Protein AF-0000000083490832 (afdb_homodimer)

Structure (mmCIF, N/CA/C/O backbone):
data_AF-0000000083490832-model_v1
#
loop_
_entity.id
_entity.type
_entity.pdbx_description
1 polymer 'Proton-coupled zinc antiporter SLC30A8'
#
loop_
_atom_site.group_PDB
_atom_site.id
_atom_site.type_symbol
_atom_site.label_atom_id
_atom_site.label_alt_id
_atom_site.label_comp_id
_atom_site.label_asym_id
_atom_site.label_entity_id
_atom_site.label_seq_id
_atom_site.pdbx_PDB_ins_code
_atom_site.Cartn_x
_atom_site.Cartn_y
_atom_site.Cartn_z
_atom_site.occupancy
_atom_site.B_iso_or_equiv
_atom_site.auth_seq_id
_atom_site.auth_comp_id
_atom_site.auth_asym_id
_atom_site.auth_atom_id
_atom_site.pdbx_PDB_model_num
ATOM 1 N N . THR A 1 1 ? 23 29.031 17.953 1 19.55 1 THR A N 1
ATOM 2 C CA . THR A 1 1 ? 23.703 27.766 18.156 1 19.55 1 THR A CA 1
ATOM 3 C C . THR A 1 1 ? 22.828 26.594 17.719 1 19.55 1 THR A C 1
ATOM 5 O O . THR A 1 1 ? 23.172 25.438 17.953 1 19.55 1 THR A O 1
ATOM 8 N N . LEU A 1 2 ? 21.484 26.797 17.562 1 20.28 2 LEU A N 1
ATOM 9 C CA . LEU A 1 2 ? 20.266 25.984 17.562 1 20.28 2 LEU A CA 1
ATOM 10 C C . LEU A 1 2 ? 20.219 25.078 16.328 1 20.28 2 LEU A C 1
ATOM 12 O O . LEU A 1 2 ? 19.891 23.906 16.438 1 20.28 2 LEU A O 1
ATOM 16 N N . HIS A 1 3 ? 19.984 25.719 15.234 1 22.59 3 HIS A N 1
ATOM 17 C CA . HIS A 1 3 ? 19.312 25.031 14.141 1 22.59 3 HIS A CA 1
ATOM 18 C C . HIS A 1 3 ? 20.281 24.156 13.352 1 22.59 3 HIS A C 1
ATOM 20 O O . HIS A 1 3 ? 20.609 24.469 12.211 1 22.59 3 HIS A O 1
ATOM 26 N N . SER A 1 4 ? 21.359 23.703 13.93 1 27.97 4 SER A N 1
ATOM 27 C CA . SER A 1 4 ? 22.266 22.875 13.125 1 27.97 4 SER A CA 1
ATOM 28 C C . SER A 1 4 ? 21.516 21.719 12.484 1 27.97 4 SER A C 1
ATOM 30 O O . SER A 1 4 ? 21.031 20.828 13.18 1 27.97 4 SER A O 1
ATOM 32 N N . LEU A 1 5 ? 20.766 22.016 11.477 1 27.69 5 LEU A N 1
ATOM 33 C CA . LEU A 1 5 ? 20.062 20.969 10.742 1 27.69 5 LEU A CA 1
ATOM 34 C C . LEU A 1 5 ? 21 19.859 10.305 1 27.69 5 LEU A C 1
ATOM 36 O O . LEU A 1 5 ? 22.078 20.141 9.742 1 27.69 5 LEU A O 1
ATOM 40 N N . PRO A 1 6 ? 21.109 18.812 10.969 1 31.83 6 PRO A N 1
ATOM 41 C CA . PRO A 1 6 ? 22.016 17.734 10.594 1 31.83 6 PRO A CA 1
ATOM 42 C C . PRO A 1 6 ? 22 17.438 9.102 1 31.83 6 PRO A C 1
ATOM 44 O O . PRO A 1 6 ? 20.984 17.656 8.43 1 31.83 6 PRO A O 1
ATOM 47 N N . HIS A 1 7 ? 23.109 17.672 8.383 1 30.7 7 HIS A N 1
ATOM 48 C CA . HIS A 1 7 ? 23.469 17.281 7.023 1 30.7 7 HIS A CA 1
ATOM 49 C C . HIS A 1 7 ? 22.984 15.859 6.707 1 30.7 7 HIS A C 1
ATOM 51 O O . HIS A 1 7 ? 22.859 15.031 7.609 1 30.7 7 HIS A O 1
ATOM 57 N N . PRO A 1 8 ? 22.297 15.688 5.613 1 33.28 8 PRO A N 1
ATOM 58 C CA . PRO A 1 8 ? 21.812 14.383 5.164 1 33.28 8 PRO A CA 1
ATOM 59 C C . PRO A 1 8 ? 22.875 13.289 5.25 1 33.28 8 PRO A C 1
ATOM 61 O O . PRO A 1 8 ? 24.047 13.539 4.93 1 33.28 8 PRO A O 1
ATOM 64 N N . ASN A 1 9 ? 22.906 12.5 6.227 1 34.84 9 ASN A N 1
ATOM 65 C CA . ASN A 1 9 ? 23.828 11.375 6.418 1 34.84 9 ASN A CA 1
ATOM 66 C C . ASN A 1 9 ? 24.109 10.656 5.102 1 34.84 9 ASN A C 1
ATOM 68 O O . ASN A 1 9 ? 23.219 10.5 4.27 1 34.84 9 ASN A O 1
ATOM 72 N N . PRO A 1 10 ? 25.422 10.664 4.617 1 34.62 10 PRO A N 1
ATOM 73 C CA . PRO A 1 10 ? 25.781 9.883 3.432 1 34.62 10 PRO A CA 1
ATOM 74 C C . PRO A 1 10 ? 25.094 8.523 3.381 1 34.62 10 PRO A C 1
ATOM 76 O O . PRO A 1 10 ? 24.766 7.957 4.426 1 34.62 10 PRO A O 1
ATOM 79 N N . LEU A 1 11 ? 24.406 8.234 2.434 1 36.5 11 LEU A N 1
ATOM 80 C CA . LEU A 1 11 ? 23.875 6.906 2.127 1 36.5 11 LEU A CA 1
ATOM 81 C C . LEU A 1 11 ? 24.844 5.816 2.582 1 36.5 11 LEU A C 1
ATOM 83 O O . LEU A 1 11 ? 26.062 5.973 2.467 1 36.5 11 LEU A O 1
ATOM 87 N N . PRO A 1 12 ? 24.578 5.039 3.668 1 38.56 12 PRO A N 1
ATOM 88 C CA . PRO A 1 12 ? 25.531 3.969 3.994 1 38.56 12 PRO A CA 1
ATOM 89 C C . PRO A 1 12 ? 26.328 3.498 2.781 1 38.56 12 PRO A C 1
ATOM 91 O O . PRO A 1 12 ? 25.859 3.602 1.646 1 38.56 12 PRO A O 1
ATOM 94 N N . GLN A 1 13 ? 27.609 3.383 2.723 1 39.69 13 GLN A N 1
ATOM 95 C CA . GLN A 1 13 ? 28.578 2.887 1.749 1 39.69 13 GLN A CA 1
ATOM 96 C C . GLN A 1 13 ? 28 1.727 0.942 1 39.69 13 GLN A C 1
ATOM 98 O O . GLN A 1 13 ? 27.141 0.999 1.426 1 39.69 13 GLN A O 1
ATOM 103 N N . PRO A 1 14 ? 28.281 1.503 -0.451 1 40.06 14 PRO A N 1
ATOM 104 C CA . PRO A 1 14 ? 28.047 0.471 -1.465 1 40.06 14 PRO A CA 1
ATOM 105 C C . PRO A 1 14 ? 28.188 -0.944 -0.911 1 40.06 14 PRO A C 1
ATOM 107 O O . PRO A 1 14 ? 28.062 -1.919 -1.657 1 40.06 14 PRO A O 1
ATOM 110 N N . ARG A 1 15 ? 28.812 -1.127 0.147 1 41.56 15 ARG A N 1
ATOM 111 C CA . ARG A 1 15 ? 29.109 -2.51 0.51 1 41.56 15 ARG A CA 1
ATOM 112 C C . ARG A 1 15 ? 27.828 -3.316 0.669 1 41.56 15 ARG A C 1
ATOM 114 O O . ARG A 1 15 ? 27.797 -4.512 0.366 1 41.56 15 ARG A O 1
ATOM 121 N N . PHE A 1 16 ? 26.828 -2.754 1.144 1 44.41 16 PHE A N 1
ATOM 122 C CA . PHE A 1 16 ? 25.594 -3.508 1.354 1 44.41 16 PHE A CA 1
ATOM 123 C C . PHE A 1 16 ? 24.906 -3.803 0.026 1 44.41 16 PHE A C 1
ATOM 125 O O . PHE A 1 16 ? 24.109 -4.734 -0.07 1 44.41 16 PHE A O 1
ATOM 132 N N . LEU A 1 17 ? 25.266 -2.979 -1.017 1 45.47 17 LEU A N 1
ATOM 133 C CA . LEU A 1 17 ? 24.594 -3.207 -2.293 1 45.47 17 LEU A CA 1
ATOM 134 C C . LEU A 1 17 ? 25.203 -4.41 -3.012 1 45.47 17 LEU A C 1
ATOM 136 O O . LEU A 1 17 ? 24.859 -4.68 -4.168 1 45.47 17 LEU A O 1
ATOM 140 N N . ILE A 1 18 ? 26.359 -4.715 -2.68 1 46.59 18 ILE A N 1
ATOM 141 C CA . ILE A 1 18 ? 26.75 -5.91 -3.424 1 46.59 18 ILE A CA 1
ATOM 142 C C . ILE A 1 18 ? 25.672 -6.98 -3.275 1 46.59 18 ILE A C 1
ATOM 144 O O . ILE A 1 18 ? 25.453 -7.5 -2.18 1 46.59 18 ILE A O 1
ATOM 148 N N . LEU A 1 19 ? 24.75 -6.91 -4.066 1 55.22 19 LEU A N 1
ATOM 149 C CA . LEU A 1 19 ? 23.75 -7.973 -4.164 1 55.22 19 LEU A CA 1
ATOM 150 C C . LEU A 1 19 ? 24.391 -9.336 -3.922 1 55.22 19 LEU A C 1
ATOM 152 O O . LEU A 1 19 ? 25.172 -9.82 -4.746 1 55.22 19 LEU A O 1
ATOM 156 N N . ASP A 1 20 ? 24.531 -9.688 -2.637 1 65.94 20 ASP A N 1
ATOM 157 C CA . ASP A 1 20 ? 24.953 -11.039 -2.275 1 65.94 20 ASP A CA 1
ATOM 158 C C . ASP A 1 20 ? 24.266 -12.078 -3.168 1 65.94 20 ASP A C 1
ATOM 160 O O . ASP A 1 20 ? 23.047 -12.141 -3.242 1 65.94 20 ASP A O 1
ATOM 164 N N . THR A 1 21 ? 24.984 -12.586 -4.176 1 79.38 21 THR A N 1
ATOM 165 C CA . THR A 1 21 ? 24.5 -13.57 -5.137 1 79.38 21 THR A CA 1
ATOM 166 C C . THR A 1 21 ? 24.109 -14.867 -4.43 1 79.38 21 THR A C 1
ATOM 168 O O . THR A 1 21 ? 23.484 -15.742 -5.031 1 79.38 21 THR A O 1
ATOM 171 N N . ARG A 1 22 ? 24.5 -14.969 -3.131 1 80.88 22 ARG A N 1
ATOM 172 C CA . ARG A 1 22 ? 24.234 -16.203 -2.393 1 80.88 22 ARG A CA 1
ATOM 173 C C . ARG A 1 22 ? 22.75 -16.531 -2.377 1 80.88 22 ARG A C 1
ATOM 175 O O . ARG A 1 22 ? 22.359 -17.672 -2.646 1 80.88 22 ARG A O 1
ATOM 182 N N . PRO A 1 23 ? 21.891 -15.43 -2.189 1 86.31 23 PRO A N 1
ATOM 183 C CA . PRO A 1 23 ? 20.469 -15.773 -2.17 1 86.31 23 PRO A CA 1
ATOM 184 C C . PRO A 1 23 ? 19.953 -16.25 -3.529 1 86.31 23 PRO A C 1
ATOM 186 O O . PRO A 1 23 ? 19.062 -17.094 -3.596 1 86.31 23 PRO A O 1
ATOM 189 N N . ILE A 1 24 ? 20.531 -15.773 -4.527 1 89.12 24 ILE A N 1
ATOM 190 C CA . ILE A 1 24 ? 20.109 -16.172 -5.867 1 89.12 24 ILE A CA 1
ATOM 191 C C . ILE A 1 24 ? 20.469 -17.641 -6.113 1 89.12 24 ILE A C 1
ATOM 193 O O . ILE A 1 24 ? 19.656 -18.406 -6.629 1 89.12 24 ILE A O 1
ATOM 197 N N . ILE A 1 25 ? 21.641 -17.938 -5.691 1 88.75 25 ILE A N 1
ATOM 198 C CA . ILE A 1 25 ? 22.094 -19.312 -5.848 1 88.75 25 ILE A CA 1
ATOM 199 C C . ILE A 1 25 ? 21.234 -20.25 -5 1 88.75 25 ILE A C 1
ATOM 201 O O . ILE A 1 25 ? 20.797 -21.297 -5.477 1 88.75 25 ILE A O 1
ATOM 205 N N . CYS A 1 26 ? 21.016 -19.812 -3.846 1 88.44 26 CYS A N 1
ATOM 206 C CA . CYS A 1 26 ? 20.188 -20.625 -2.949 1 88.44 26 CYS A CA 1
ATOM 207 C C . CYS A 1 26 ? 18.781 -20.766 -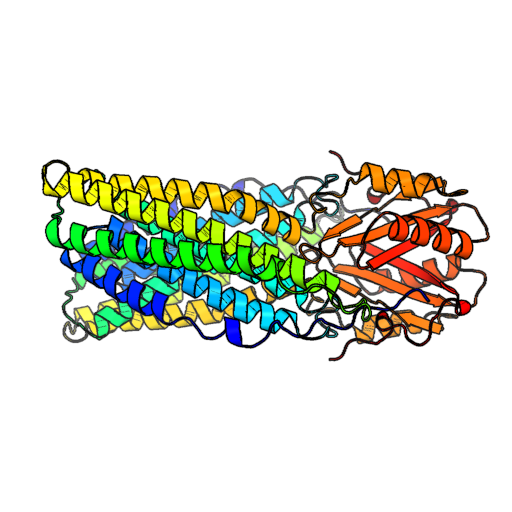3.482 1 88.44 26 CYS A C 1
ATOM 209 O O . CYS A 1 26 ? 18.188 -21.844 -3.4 1 88.44 26 CYS A O 1
ATOM 211 N N . MET A 1 27 ? 18.266 -19.719 -4.047 1 91.25 27 MET A N 1
ATOM 212 C CA . MET A 1 27 ? 16.922 -19.75 -4.605 1 91.25 27 MET A CA 1
ATOM 213 C C . MET A 1 27 ? 16.812 -20.781 -5.73 1 91.25 27 MET A C 1
ATOM 215 O O . MET A 1 27 ? 15.883 -21.578 -5.762 1 91.25 27 MET A O 1
ATOM 219 N N . TYR A 1 28 ? 17.75 -20.781 -6.566 1 91.44 28 TYR A N 1
ATOM 220 C CA . TYR A 1 28 ? 17.719 -21.719 -7.684 1 91.44 28 TYR A CA 1
ATOM 221 C C . TYR A 1 28 ? 17.891 -23.156 -7.199 1 91.44 28 TYR A C 1
ATOM 223 O O . TYR A 1 28 ? 17.219 -24.062 -7.703 1 91.44 28 TYR A O 1
ATOM 231 N N . LEU A 1 29 ? 18.766 -23.344 -6.246 1 90.88 29 LEU A N 1
ATOM 232 C CA . LEU A 1 29 ? 19 -24.672 -5.688 1 90.88 29 LEU A CA 1
ATOM 233 C C . LEU A 1 29 ? 17.734 -25.203 -5.016 1 90.88 29 LEU A C 1
ATOM 235 O O . LEU A 1 29 ? 17.359 -26.359 -5.234 1 90.88 29 LEU A O 1
ATOM 239 N N . PHE A 1 30 ? 17.125 -24.391 -4.309 1 93.19 30 PHE A N 1
ATOM 240 C CA . PHE A 1 30 ? 15.93 -24.828 -3.578 1 93.19 30 PHE A CA 1
ATOM 241 C C . PHE A 1 30 ? 14.75 -24.984 -4.523 1 93.19 30 PHE A C 1
ATOM 243 O O . PHE A 1 30 ? 13.922 -25.875 -4.344 1 93.19 30 PHE A O 1
ATOM 250 N N . TYR A 1 31 ? 14.688 -24.109 -5.496 1 92.19 31 TYR A N 1
ATOM 251 C CA . TYR A 1 31 ? 13.609 -24.234 -6.469 1 92.19 31 TYR A CA 1
ATOM 252 C C . TYR A 1 31 ? 13.719 -25.547 -7.246 1 92.19 31 TYR A C 1
ATOM 254 O O . TYR A 1 31 ? 12.742 -26.281 -7.363 1 92.19 31 TYR A O 1
ATOM 262 N N . THR A 1 32 ? 14.898 -25.875 -7.691 1 92.81 32 THR A N 1
ATOM 263 C CA . THR A 1 32 ? 15.148 -27.109 -8.43 1 92.81 32 THR A CA 1
ATOM 264 C C . THR A 1 32 ? 14.969 -28.312 -7.523 1 92.81 32 THR A C 1
ATOM 266 O O . THR A 1 32 ? 14.359 -29.312 -7.922 1 92.81 32 THR A O 1
ATOM 269 N N . GLY A 1 33 ? 15.508 -28.219 -6.328 1 92.25 33 GLY A N 1
ATOM 270 C CA . GLY A 1 33 ? 15.328 -29.297 -5.367 1 92.25 33 GLY A CA 1
ATOM 271 C C . GLY A 1 33 ? 13.867 -29.562 -5.039 1 92.25 33 GLY A C 1
ATOM 272 O O . GLY A 1 33 ? 13.461 -30.703 -4.879 1 92.25 33 GLY A O 1
ATOM 273 N N . GLY A 1 34 ? 13.094 -28.484 -4.949 1 92.94 34 GLY A N 1
ATOM 274 C CA . GLY A 1 34 ? 11.664 -28.625 -4.699 1 92.94 34 GLY A CA 1
ATOM 275 C C . GLY A 1 34 ? 10.914 -29.266 -5.855 1 92.94 34 GLY A C 1
ATOM 276 O O . GLY A 1 34 ? 10.039 -30.094 -5.645 1 92.94 34 GLY A O 1
ATOM 277 N N . GLN A 1 35 ? 11.367 -28.938 -7.078 1 90.75 35 GLN A N 1
ATOM 278 C CA . GLN A 1 35 ? 10.734 -29.516 -8.258 1 90.75 35 GLN A CA 1
ATOM 279 C C . GLN A 1 35 ? 11.047 -31 -8.383 1 90.75 35 GLN A C 1
ATOM 281 O O . GLN A 1 35 ? 10.172 -31.812 -8.711 1 90.75 35 GLN A O 1
ATOM 286 N N . ILE A 1 36 ? 12.273 -31.391 -8.039 1 92.25 36 ILE A N 1
ATOM 287 C CA . ILE A 1 36 ? 12.711 -32.781 -8.172 1 92.25 36 ILE A CA 1
ATOM 288 C C . ILE A 1 36 ? 12.133 -33.625 -7.043 1 92.25 36 ILE A C 1
ATOM 290 O O . ILE A 1 36 ? 11.625 -34.719 -7.277 1 92.25 36 ILE A O 1
ATOM 294 N N . SER A 1 37 ? 12.109 -33.062 -5.914 1 93.31 37 SER A N 1
ATOM 295 C CA . SER A 1 37 ? 11.609 -33.812 -4.77 1 93.31 37 SER A CA 1
ATOM 296 C C . SER A 1 37 ? 10.086 -33.844 -4.734 1 93.31 37 SER A C 1
ATOM 298 O O . SER A 1 37 ? 9.484 -34.75 -4.152 1 93.31 37 SER A O 1
ATOM 300 N N . GLY A 1 38 ? 9.508 -32.781 -5.277 1 92.12 38 GLY A N 1
ATOM 301 C CA . GLY A 1 38 ? 8.062 -32.656 -5.195 1 92.12 38 GLY A CA 1
ATOM 302 C C . GLY A 1 38 ? 7.598 -32.062 -3.873 1 92.12 38 GLY A C 1
ATOM 303 O O . GLY A 1 38 ? 6.414 -32.156 -3.535 1 92.12 38 GLY A O 1
ATOM 304 N N . SER A 1 39 ? 8.492 -31.562 -3.145 1 93.44 39 SER A N 1
ATOM 305 C CA . SER A 1 39 ? 8.172 -31.031 -1.821 1 93.44 39 SER A CA 1
ATOM 306 C C . SER A 1 39 ? 7.754 -29.578 -1.895 1 93.44 39 SER A C 1
ATOM 308 O O . SER A 1 39 ? 8.516 -28.719 -2.357 1 93.44 39 SER A O 1
ATOM 310 N N . LEU A 1 40 ? 6.621 -29.344 -1.382 1 92.69 40 LEU A N 1
ATOM 311 C CA . LEU A 1 40 ? 6.141 -27.969 -1.323 1 92.69 40 LEU A CA 1
ATOM 312 C C . LEU A 1 40 ? 6.934 -27.156 -0.303 1 92.69 40 LEU A C 1
ATOM 314 O O . LEU A 1 40 ? 7.18 -25.969 -0.505 1 92.69 40 LEU A O 1
ATOM 318 N N . ALA A 1 41 ? 7.27 -27.812 0.74 1 93.5 41 ALA A N 1
ATOM 319 C CA . ALA A 1 41 ? 8.023 -27.141 1.797 1 93.5 41 ALA A CA 1
ATOM 320 C C . ALA A 1 41 ? 9.352 -26.594 1.269 1 93.5 41 ALA A C 1
ATOM 322 O O . ALA A 1 41 ? 9.75 -25.484 1.603 1 93.5 41 ALA A O 1
ATOM 323 N N . VAL A 1 42 ? 9.953 -27.328 0.404 1 93.19 42 VAL A N 1
ATOM 324 C CA . VAL A 1 42 ? 11.211 -26.891 -0.188 1 93.19 42 VAL A CA 1
ATOM 325 C C . VAL A 1 42 ? 10.961 -25.75 -1.165 1 93.19 42 VAL A C 1
ATOM 327 O O . VAL A 1 42 ? 11.727 -24.781 -1.222 1 93.19 42 VAL A O 1
ATOM 330 N N . ILE A 1 43 ? 9.914 -25.812 -1.832 1 91.62 43 ILE A N 1
ATOM 331 C CA . ILE A 1 43 ? 9.516 -24.734 -2.73 1 91.62 43 ILE A CA 1
ATOM 332 C C . ILE A 1 43 ? 9.227 -23.469 -1.921 1 91.62 43 ILE A C 1
ATOM 334 O O . ILE A 1 43 ? 9.531 -22.359 -2.363 1 91.62 43 ILE A O 1
ATOM 338 N N . THR A 1 44 ? 8.633 -23.641 -0.77 1 91.31 44 THR A N 1
ATOM 339 C CA . THR A 1 44 ? 8.352 -22.516 0.123 1 91.31 44 THR A CA 1
ATOM 340 C C . THR A 1 44 ? 9.648 -21.812 0.52 1 91.31 44 THR A C 1
ATOM 342 O O . THR A 1 44 ? 9.695 -20.578 0.584 1 91.31 44 THR A O 1
ATOM 345 N N . ASP A 1 45 ? 10.648 -22.547 0.722 1 91.31 45 ASP A N 1
ATOM 346 C CA . ASP A 1 45 ? 11.953 -21.969 1.023 1 91.31 45 ASP A CA 1
ATOM 347 C C . ASP A 1 45 ? 12.453 -21.109 -0.139 1 91.31 45 ASP A C 1
ATOM 349 O O . ASP A 1 45 ? 12.93 -19.984 0.067 1 91.31 45 ASP A O 1
ATOM 353 N N . ALA A 1 46 ? 12.312 -21.641 -1.268 1 92.31 46 ALA A N 1
ATOM 354 C CA . ALA A 1 46 ? 12.727 -20.906 -2.463 1 92.31 46 ALA A CA 1
ATOM 355 C C . ALA A 1 46 ? 11.914 -19.625 -2.631 1 92.31 46 ALA A C 1
ATOM 357 O O . ALA A 1 46 ? 12.469 -18.562 -2.939 1 92.31 46 ALA A O 1
ATOM 358 N N . ALA A 1 47 ? 10.633 -19.75 -2.402 1 89.5 47 ALA A N 1
ATOM 359 C CA . ALA A 1 47 ? 9.734 -18.609 -2.514 1 89.5 47 ALA A CA 1
ATOM 360 C C . ALA A 1 47 ? 10.086 -17.531 -1.485 1 89.5 47 ALA A C 1
ATOM 362 O O . ALA A 1 47 ? 10.07 -16.344 -1.794 1 89.5 47 ALA A O 1
ATOM 363 N N . HIS A 1 48 ? 10.383 -17.969 -0.356 1 89.31 48 HIS A N 1
ATOM 364 C CA . HIS A 1 48 ? 10.75 -17.047 0.701 1 89.31 48 HIS A CA 1
ATOM 365 C C . HIS A 1 48 ? 12.008 -16.266 0.335 1 89.31 48 HIS A C 1
ATOM 367 O O . HIS A 1 48 ? 12.078 -15.047 0.546 1 89.31 48 HIS A O 1
ATOM 373 N N . ILE A 1 49 ? 12.953 -16.953 -0.224 1 90.06 49 ILE A N 1
ATOM 374 C CA . ILE A 1 49 ? 14.188 -16.297 -0.637 1 90.06 49 ILE A CA 1
ATOM 375 C C . ILE A 1 49 ? 13.891 -15.305 -1.768 1 90.06 49 ILE A C 1
ATOM 377 O O . ILE A 1 49 ? 14.438 -14.195 -1.79 1 90.06 49 ILE A O 1
ATOM 381 N N . LEU A 1 50 ? 13.07 -15.688 -2.639 1 89.38 50 LEU A N 1
ATOM 382 C CA . LEU A 1 50 ? 12.695 -14.812 -3.74 1 89.38 50 LEU A CA 1
ATOM 383 C C . LEU A 1 50 ? 12.016 -13.547 -3.223 1 89.38 50 LEU A C 1
ATOM 385 O O . LEU A 1 50 ? 12.328 -12.445 -3.67 1 89.38 50 LEU A O 1
ATOM 389 N N . VAL A 1 51 ? 11.141 -13.758 -2.293 1 88.75 51 VAL A N 1
ATOM 390 C CA . VAL A 1 51 ? 10.406 -12.633 -1.716 1 88.75 51 VAL A CA 1
ATOM 391 C C . VAL A 1 51 ? 11.375 -11.727 -0.954 1 88.75 51 VAL A C 1
ATOM 393 O O . VAL A 1 51 ? 11.273 -10.5 -1.034 1 88.75 51 VAL A O 1
ATOM 396 N N . ASP A 1 52 ? 12.297 -12.344 -0.264 1 88.25 52 ASP A N 1
ATOM 397 C CA . ASP A 1 52 ? 13.297 -11.555 0.448 1 88.25 52 ASP A CA 1
ATOM 398 C C . ASP A 1 52 ? 14.141 -10.734 -0.524 1 88.25 52 ASP A C 1
ATOM 400 O O . ASP A 1 52 ? 14.414 -9.555 -0.277 1 88.25 52 ASP A O 1
ATOM 404 N N . LEU A 1 53 ? 14.516 -11.398 -1.577 1 87.44 53 LEU A N 1
ATOM 405 C CA . LEU A 1 53 ? 15.305 -10.711 -2.592 1 87.44 53 LEU A CA 1
ATOM 406 C C . LEU A 1 53 ? 14.508 -9.57 -3.217 1 87.44 53 LEU A C 1
ATOM 408 O O . LEU A 1 53 ? 15.023 -8.469 -3.389 1 87.44 53 LEU A O 1
ATOM 412 N N . THR A 1 54 ? 13.32 -9.836 -3.502 1 87.19 54 THR A N 1
ATOM 413 C CA . THR A 1 54 ? 12.438 -8.828 -4.07 1 87.19 54 THR A CA 1
ATOM 414 C C . THR A 1 54 ? 12.227 -7.676 -3.088 1 87.19 54 THR A C 1
ATOM 416 O O . THR A 1 54 ? 12.328 -6.504 -3.465 1 87.19 54 THR A O 1
ATOM 419 N N . SER A 1 55 ? 11.977 -8.055 -1.895 1 87.31 55 SER A N 1
ATOM 420 C CA . SER A 1 55 ? 11.781 -7.051 -0.848 1 87.31 55 SER A CA 1
ATOM 421 C C . SER A 1 55 ? 13.031 -6.195 -0.665 1 87.31 55 SER A C 1
ATOM 423 O O . SER A 1 55 ? 12.938 -4.988 -0.434 1 87.31 55 SER A O 1
ATOM 425 N N . PHE A 1 56 ? 14.164 -6.836 -0.786 1 85.31 56 PHE A N 1
ATOM 426 C CA . PHE A 1 56 ? 15.422 -6.117 -0.678 1 85.31 56 PHE A CA 1
ATOM 427 C C . PHE A 1 56 ? 15.586 -5.129 -1.827 1 85.31 56 PHE A C 1
ATOM 429 O O . PHE A 1 56 ? 15.984 -3.98 -1.615 1 85.31 56 PHE A O 1
ATOM 436 N N . LEU A 1 57 ? 15.305 -5.559 -2.98 1 87.44 57 LEU A N 1
ATOM 437 C CA . LEU A 1 57 ? 15.391 -4.691 -4.148 1 87.44 57 LEU A CA 1
ATOM 438 C C . LEU A 1 57 ? 14.422 -3.521 -4.031 1 87.44 57 LEU A C 1
ATOM 440 O O . LEU A 1 57 ? 14.773 -2.381 -4.34 1 87.44 57 LEU A O 1
ATOM 444 N N . ILE A 1 58 ? 13.25 -3.791 -3.529 1 87.12 58 ILE A N 1
ATOM 445 C CA . ILE A 1 58 ? 12.242 -2.754 -3.328 1 87.12 58 ILE A CA 1
ATOM 446 C C . ILE A 1 58 ? 12.734 -1.753 -2.285 1 87.12 58 ILE A C 1
ATOM 448 O O . ILE A 1 58 ? 12.609 -0.541 -2.471 1 87.12 58 ILE A O 1
ATOM 452 N N . SER A 1 59 ? 13.328 -2.285 -1.242 1 86.31 59 SER A N 1
ATOM 453 C CA . SER A 1 59 ? 13.852 -1.424 -0.187 1 86.31 59 SER A CA 1
ATOM 454 C C . SER A 1 59 ? 14.969 -0.528 -0.707 1 86.31 59 SER A C 1
ATOM 456 O O . SER A 1 59 ? 15.031 0.657 -0.371 1 86.31 59 SER A O 1
ATOM 458 N N . LEU A 1 60 ? 15.797 -1.125 -1.573 1 85.19 60 LEU A N 1
ATOM 459 C CA . LEU A 1 60 ? 16.891 -0.351 -2.154 1 85.19 60 LEU A CA 1
ATOM 460 C C . LEU A 1 60 ? 16.359 0.761 -3.049 1 85.19 60 LEU A C 1
ATOM 462 O O . LEU A 1 60 ? 16.828 1.9 -2.979 1 85.19 60 LEU A O 1
ATOM 466 N N . CYS A 1 61 ? 15.438 0.443 -3.818 1 88.88 61 CYS A N 1
ATOM 467 C CA . CYS A 1 61 ? 14.828 1.431 -4.699 1 88.88 61 CYS A CA 1
ATOM 468 C C . CYS A 1 61 ? 14.125 2.52 -3.896 1 88.88 61 CYS A C 1
ATOM 470 O O . CYS A 1 61 ? 14.258 3.705 -4.207 1 88.88 61 CYS A O 1
ATOM 472 N N . SER A 1 62 ? 13.453 2.088 -2.879 1 88.56 62 SER A N 1
ATOM 473 C CA . SER A 1 62 ? 12.703 3.029 -2.051 1 88.56 62 SER A CA 1
ATOM 474 C C . SER A 1 62 ? 13.648 3.965 -1.297 1 88.56 62 SER A C 1
ATOM 476 O O . SER A 1 62 ? 13.344 5.148 -1.132 1 88.56 62 SER A O 1
ATOM 478 N N . LEU A 1 63 ? 14.758 3.432 -0.858 1 84.94 63 LEU A N 1
ATOM 479 C CA . LEU A 1 63 ? 15.75 4.246 -0.169 1 84.94 63 LEU A CA 1
ATOM 480 C C . LEU A 1 63 ? 16.375 5.266 -1.117 1 84.94 63 LEU A C 1
ATOM 482 O O . LEU A 1 63 ? 16.578 6.422 -0.741 1 84.94 63 LEU A O 1
ATOM 486 N N . TRP A 1 64 ? 16.641 4.777 -2.338 1 87.06 64 TRP A N 1
ATOM 487 C CA . TRP A 1 64 ? 17.172 5.688 -3.35 1 87.06 64 TRP A CA 1
ATOM 488 C C . TRP A 1 64 ? 16.172 6.812 -3.633 1 87.06 64 TRP A C 1
ATOM 490 O O . TRP A 1 64 ? 16.562 7.98 -3.729 1 87.06 64 TRP A O 1
ATOM 500 N N . LEU A 1 65 ? 14.984 6.531 -3.674 1 87.5 65 LEU A N 1
ATOM 501 C CA . LEU A 1 65 ? 13.945 7.523 -3.932 1 87.5 65 LEU A CA 1
ATOM 502 C C . LEU A 1 65 ? 13.812 8.484 -2.758 1 87.5 65 LEU A C 1
ATOM 504 O O . LEU A 1 65 ? 13.594 9.688 -2.953 1 87.5 65 LEU A O 1
ATOM 508 N N . SER A 1 66 ? 13.906 7.949 -1.59 1 86.06 66 SER A N 1
ATOM 509 C CA . SER A 1 66 ? 13.719 8.742 -0.377 1 86.06 66 SER A CA 1
ATOM 510 C C . SER A 1 66 ? 14.828 9.773 -0.218 1 86.06 66 SER A C 1
ATOM 512 O O . SER A 1 66 ? 14.688 10.734 0.546 1 86.06 66 SER A O 1
ATOM 514 N N . SER A 1 67 ? 15.906 9.562 -0.961 1 85.06 67 SER A N 1
ATOM 515 C CA . SER A 1 67 ? 17.031 10.484 -0.859 1 85.06 67 SER A CA 1
ATOM 516 C C . SER A 1 67 ? 16.859 11.672 -1.796 1 85.06 67 SER A C 1
ATOM 518 O O . SER A 1 67 ? 17.625 12.648 -1.715 1 85.06 67 SER A O 1
ATOM 520 N N . LYS A 1 68 ? 15.906 11.703 -2.578 1 86.06 68 LYS A N 1
ATOM 521 C CA . LYS A 1 68 ? 15.648 12.812 -3.49 1 86.06 68 LYS A CA 1
ATOM 522 C C . LYS A 1 68 ? 15.117 14.031 -2.738 1 86.06 68 LYS A C 1
ATOM 524 O O . LYS A 1 68 ? 14.438 13.891 -1.722 1 86.06 68 LYS A O 1
ATOM 529 N N . PRO A 1 69 ? 15.492 15.164 -3.176 1 84.06 69 PRO A N 1
ATOM 530 C CA . PRO A 1 69 ? 15.047 16.375 -2.492 1 84.06 69 PRO A CA 1
ATOM 531 C C . PRO A 1 69 ? 13.562 16.672 -2.699 1 84.06 69 PRO A C 1
ATOM 533 O O . PRO A 1 69 ? 12.93 16.047 -3.559 1 84.06 69 PRO A O 1
ATOM 536 N N . SER A 1 70 ? 13.117 17.594 -1.86 1 85 70 SER A N 1
ATOM 537 C CA . SER A 1 70 ? 11.711 18 -1.936 1 85 70 SER A CA 1
ATOM 538 C C . SER A 1 70 ? 11.422 18.75 -3.23 1 85 70 SER A C 1
ATOM 540 O O . SER A 1 70 ? 12.297 19.422 -3.775 1 85 70 SER A O 1
ATOM 542 N N . THR A 1 71 ? 10.258 18.594 -3.795 1 84.88 71 THR A N 1
ATOM 543 C CA . THR A 1 71 ? 9.773 19.281 -4.988 1 84.88 71 THR A CA 1
ATOM 544 C C . THR A 1 71 ? 8.453 19.984 -4.703 1 84.88 71 THR A C 1
ATOM 546 O O . THR A 1 71 ? 7.879 19.828 -3.623 1 84.88 71 THR A O 1
ATOM 549 N N . LYS A 1 72 ? 8.023 20.812 -5.676 1 85.94 72 LYS A N 1
ATOM 550 C CA . LYS A 1 72 ? 6.766 21.547 -5.52 1 85.94 72 LYS A CA 1
ATOM 551 C C . LYS A 1 72 ? 5.582 20.578 -5.438 1 85.94 72 LYS A C 1
ATOM 553 O O . LYS A 1 72 ? 4.539 20.922 -4.875 1 85.94 72 LYS A O 1
ATOM 558 N N . ARG A 1 73 ? 5.809 19.453 -5.961 1 85.69 73 ARG A N 1
ATOM 559 C CA . ARG A 1 73 ? 4.75 18.453 -5.91 1 85.69 73 ARG A CA 1
ATOM 560 C C . ARG A 1 73 ? 4.812 17.656 -4.609 1 85.69 73 ARG A C 1
ATOM 562 O O . ARG A 1 73 ? 3.781 17.25 -4.074 1 85.69 73 ARG A O 1
ATOM 569 N N . LEU A 1 74 ? 6.02 17.422 -4.211 1 87.81 74 LEU A N 1
ATOM 570 C CA . LEU A 1 74 ? 6.25 16.734 -2.947 1 87.81 74 LEU A CA 1
ATOM 571 C C . LEU A 1 74 ? 6.965 17.641 -1.954 1 87.81 74 LEU A C 1
ATOM 573 O O . LEU A 1 74 ? 8.188 17.578 -1.817 1 87.81 74 LEU A O 1
ATOM 577 N N . THR A 1 75 ? 6.141 18.328 -1.251 1 84.31 75 THR A N 1
ATOM 578 C CA . THR A 1 75 ? 6.676 19.391 -0.408 1 84.31 75 THR A CA 1
ATOM 579 C C . THR A 1 75 ? 7.391 18.812 0.809 1 84.31 75 THR A C 1
ATOM 581 O O . THR A 1 75 ? 8.281 19.438 1.376 1 84.31 75 THR A O 1
ATOM 584 N N . PHE A 1 76 ? 7.012 17.562 1.217 1 82.88 76 PHE A N 1
ATOM 585 C CA . PHE A 1 76 ? 7.672 16.922 2.346 1 82.88 76 PHE A CA 1
ATOM 586 C C . PHE A 1 76 ? 8.828 16.047 1.87 1 82.88 76 PHE A C 1
ATOM 588 O O . PHE A 1 76 ? 9.555 15.477 2.684 1 82.88 76 PHE A O 1
ATOM 595 N N . GLY A 1 77 ? 8.977 16.047 0.537 1 80.44 77 GLY A N 1
ATOM 596 C CA . GLY A 1 77 ? 10.016 15.188 -0.006 1 80.44 77 GLY A CA 1
ATOM 597 C C . GLY A 1 77 ? 9.539 13.773 -0.281 1 80.44 77 GLY A C 1
ATOM 598 O O . GLY A 1 77 ? 8.336 13.508 -0.287 1 80.44 77 GLY A O 1
ATOM 599 N N . TRP A 1 78 ? 10.57 12.883 -0.495 1 85.38 78 TRP A N 1
ATOM 600 C CA . TRP A 1 78 ? 10.266 11.516 -0.894 1 85.38 78 TRP A CA 1
ATOM 601 C C . TRP A 1 78 ? 10.469 10.555 0.273 1 85.38 78 TRP A C 1
ATOM 603 O O . TRP A 1 78 ? 10.719 9.359 0.068 1 85.38 78 TRP A O 1
ATOM 613 N N . HIS A 1 79 ? 10.305 10.992 1.418 1 84.81 79 HIS A N 1
ATOM 614 C CA . HIS A 1 79 ? 10.625 10.203 2.604 1 84.81 79 HIS A CA 1
ATOM 615 C C . HIS A 1 79 ? 9.672 9.031 2.75 1 84.81 79 HIS A C 1
ATOM 617 O O . HIS A 1 79 ? 10.078 7.941 3.174 1 84.81 79 HIS A O 1
ATOM 623 N N . ARG A 1 80 ? 8.531 9.25 2.295 1 90.06 80 ARG A N 1
ATOM 624 C CA . ARG A 1 80 ? 7.508 8.227 2.514 1 90.06 80 ARG A CA 1
ATOM 625 C C . ARG A 1 80 ? 7.656 7.082 1.52 1 90.06 80 ARG A C 1
ATOM 627 O O . ARG A 1 80 ? 6.98 6.059 1.641 1 90.06 80 ARG A O 1
ATOM 634 N N . ALA A 1 81 ? 8.531 7.262 0.593 1 89.75 81 ALA A N 1
ATOM 635 C CA . ALA A 1 81 ? 8.805 6.184 -0.354 1 89.75 81 ALA A CA 1
ATOM 636 C C . ALA A 1 81 ? 9.297 4.934 0.366 1 89.75 81 ALA A C 1
ATOM 638 O O . ALA A 1 81 ? 8.984 3.811 -0.042 1 89.75 81 ALA A O 1
ATOM 639 N N . GLU A 1 82 ? 9.992 5.156 1.408 1 88.19 82 GLU A N 1
ATOM 640 C CA . GLU A 1 82 ? 10.508 4.031 2.189 1 88.19 82 GLU A CA 1
ATOM 641 C C . GLU A 1 82 ? 9.367 3.23 2.811 1 88.19 82 GLU A C 1
ATOM 643 O O . GLU A 1 82 ? 9.367 1.998 2.758 1 88.19 82 GLU A O 1
ATOM 648 N N . ILE A 1 83 ? 8.422 3.906 3.367 1 89.25 83 ILE A N 1
ATOM 649 C CA . ILE A 1 83 ? 7.281 3.266 4.02 1 89.25 83 ILE A CA 1
ATOM 650 C C . ILE A 1 83 ? 6.422 2.557 2.975 1 89.25 83 ILE A C 1
ATOM 652 O O . ILE A 1 83 ? 5.941 1.445 3.207 1 89.25 83 ILE A O 1
ATOM 656 N N . LEU A 1 84 ? 6.277 3.133 1.871 1 91.12 84 LEU A N 1
ATOM 657 C CA . LEU A 1 84 ? 5.5 2.543 0.788 1 91.12 84 LEU A CA 1
ATOM 658 C C . LEU A 1 84 ? 6.176 1.284 0.255 1 91.12 84 LEU A C 1
ATOM 660 O O . LEU A 1 84 ? 5.504 0.293 -0.043 1 91.12 84 LEU A O 1
ATOM 664 N N . GLY A 1 85 ? 7.477 1.408 0.079 1 89 85 GLY A N 1
ATOM 665 C CA . GLY A 1 85 ? 8.211 0.218 -0.317 1 89 85 GLY A CA 1
ATOM 666 C C . GLY A 1 85 ? 8.055 -0.932 0.66 1 89 85 GLY A C 1
ATOM 667 O O . GLY A 1 85 ? 7.895 -2.084 0.251 1 89 85 GLY A O 1
ATOM 668 N N . ALA A 1 86 ? 8.094 -0.598 1.904 1 88.88 86 ALA A N 1
ATOM 669 C CA . ALA A 1 86 ? 7.91 -1.615 2.936 1 88.88 86 ALA A CA 1
ATOM 670 C C . ALA A 1 86 ? 6.527 -2.252 2.832 1 88.88 86 ALA A C 1
ATOM 672 O O . ALA A 1 86 ? 6.391 -3.473 2.953 1 88.88 86 ALA A O 1
ATOM 673 N N . LEU A 1 87 ? 5.555 -1.441 2.566 1 90.19 87 LEU A N 1
ATOM 674 C CA . LEU A 1 87 ? 4.195 -1.949 2.418 1 90.19 87 LEU A CA 1
ATOM 675 C C . LEU A 1 87 ? 4.094 -2.893 1.225 1 90.19 87 LEU A C 1
ATOM 677 O O . LEU A 1 87 ? 3.498 -3.969 1.327 1 90.19 87 LEU A O 1
ATOM 681 N N . MET A 1 88 ? 4.652 -2.475 0.19 1 88.38 88 MET A N 1
ATOM 682 C CA . MET A 1 88 ? 4.633 -3.305 -1.012 1 88.38 88 MET A CA 1
ATOM 683 C C . MET A 1 88 ? 5.27 -4.664 -0.743 1 88.38 88 MET A C 1
ATOM 685 O O . MET A 1 88 ? 4.723 -5.699 -1.138 1 88.38 88 MET A O 1
ATOM 689 N N . SER A 1 89 ? 6.348 -4.625 -0.103 1 87.38 89 SER A N 1
ATOM 690 C CA . SER A 1 89 ? 7.039 -5.863 0.227 1 87.38 89 SER A CA 1
ATOM 691 C C . SER A 1 89 ? 6.172 -6.766 1.1 1 87.38 89 SER A C 1
ATOM 693 O O . SER A 1 89 ? 6.125 -7.98 0.892 1 87.38 89 SER A O 1
ATOM 695 N N . MET A 1 90 ? 5.535 -6.215 1.979 1 88.5 90 MET A N 1
ATOM 696 C CA . MET A 1 90 ? 4.684 -6.977 2.887 1 88.5 90 MET A CA 1
ATOM 697 C C . MET A 1 90 ? 3.5 -7.582 2.143 1 88.5 90 MET A C 1
ATOM 699 O O . MET A 1 90 ? 3.113 -8.727 2.404 1 88.5 90 MET A O 1
ATOM 703 N N . LEU A 1 91 ? 2.988 -6.855 1.263 1 86.38 91 LEU A N 1
ATOM 704 C CA . LEU A 1 91 ? 1.864 -7.359 0.484 1 86.38 91 LEU A CA 1
ATOM 705 C C . LEU A 1 91 ? 2.299 -8.523 -0.406 1 86.38 91 LEU A C 1
ATOM 707 O O . LEU A 1 91 ? 1.573 -9.508 -0.543 1 86.38 91 LEU A O 1
ATOM 711 N N . ILE A 1 92 ? 3.416 -8.336 -0.935 1 86.5 92 ILE A N 1
ATOM 712 C CA . ILE A 1 92 ? 3.943 -9.391 -1.787 1 86.5 92 ILE A CA 1
ATOM 713 C C . ILE A 1 92 ? 4.125 -10.672 -0.97 1 86.5 92 ILE A C 1
ATOM 715 O O . ILE A 1 92 ? 3.729 -11.758 -1.404 1 86.5 92 ILE A O 1
ATOM 719 N N . ILE A 1 93 ? 4.66 -10.539 0.184 1 88 93 ILE A N 1
ATOM 720 C CA . ILE A 1 93 ? 4.891 -11.703 1.026 1 88 93 ILE A CA 1
ATOM 721 C C . ILE A 1 93 ? 3.551 -12.336 1.41 1 88 93 ILE A C 1
ATOM 723 O O . ILE A 1 93 ? 3.438 -13.555 1.505 1 88 93 ILE A O 1
ATOM 727 N N . TRP A 1 94 ? 2.596 -11.539 1.644 1 88 94 TRP A N 1
ATOM 728 C CA . TRP A 1 94 ? 1.286 -12.047 2.037 1 88 94 TRP A CA 1
ATOM 729 C C . TRP A 1 94 ? 0.62 -12.789 0.883 1 88 94 TRP A C 1
ATOM 731 O O . TRP A 1 94 ? -0.005 -13.836 1.086 1 88 94 TRP A O 1
ATOM 741 N N . VAL A 1 95 ? 0.763 -12.25 -0.261 1 83.94 95 VAL A N 1
ATOM 742 C CA . VAL A 1 95 ? 0.168 -12.891 -1.429 1 83.94 95 VAL A CA 1
ATOM 743 C C . VAL A 1 95 ? 0.852 -14.234 -1.687 1 83.94 95 VAL A C 1
ATOM 745 O O . VAL A 1 95 ? 0.182 -15.25 -1.886 1 83.94 95 VAL A O 1
ATOM 748 N N . VAL A 1 96 ? 2.143 -14.195 -1.693 1 86.38 96 VAL A N 1
ATOM 749 C CA . VAL A 1 96 ? 2.898 -15.422 -1.924 1 86.38 96 VAL A CA 1
ATOM 750 C C . VAL A 1 96 ? 2.561 -16.453 -0.845 1 86.38 96 VAL A C 1
ATOM 752 O O . VAL A 1 96 ? 2.355 -17.625 -1.144 1 86.38 96 VAL A O 1
ATOM 755 N N . THR A 1 97 ? 2.527 -15.992 0.361 1 90 97 THR A N 1
ATOM 756 C CA . THR A 1 97 ? 2.162 -16.875 1.469 1 90 97 THR A CA 1
ATOM 757 C C . THR A 1 97 ? 0.757 -17.422 1.274 1 90 97 THR A C 1
ATOM 759 O O . THR A 1 97 ? 0.509 -18.609 1.541 1 90 97 THR A O 1
ATOM 762 N N . GLY A 1 98 ? -0.114 -16.625 0.814 1 88.12 98 GLY A N 1
ATOM 763 C CA . GLY A 1 98 ? -1.464 -17.078 0.531 1 88.12 98 GLY A CA 1
ATOM 764 C C . GLY A 1 98 ? -1.516 -18.172 -0.52 1 88.12 98 GLY A C 1
ATOM 765 O O . GLY A 1 98 ? -2.221 -19.172 -0.351 1 88.12 98 GLY A O 1
ATOM 766 N N . VAL A 1 99 ? -0.799 -17.984 -1.582 1 83.88 99 VAL A N 1
ATOM 767 C CA . VAL A 1 99 ? -0.745 -18.969 -2.656 1 83.88 99 VAL A CA 1
ATOM 768 C C . VAL A 1 99 ? -0.19 -20.297 -2.123 1 83.88 99 VAL A C 1
ATOM 770 O O . VAL A 1 99 ? -0.73 -21.359 -2.412 1 83.88 99 VAL A O 1
ATOM 773 N N . LEU A 1 100 ? 0.87 -20.25 -1.347 1 89.94 100 LEU A N 1
ATOM 774 C CA . LEU A 1 100 ? 1.481 -21.453 -0.794 1 89.94 100 LEU A CA 1
ATOM 775 C C . LEU A 1 100 ? 0.524 -22.156 0.157 1 89.94 100 LEU A C 1
ATOM 777 O O . LEU A 1 100 ? 0.464 -23.391 0.18 1 89.94 100 LEU A O 1
ATOM 781 N N . THR A 1 101 ? -0.159 -21.375 0.945 1 92.38 101 THR A N 1
ATOM 782 C CA . THR A 1 101 ? -1.149 -21.953 1.847 1 92.38 101 THR A CA 1
ATOM 783 C C . THR A 1 101 ? -2.252 -22.656 1.061 1 92.38 101 THR A C 1
ATOM 785 O O . THR A 1 101 ? -2.713 -23.719 1.453 1 92.38 101 THR A O 1
ATOM 788 N N . TYR A 1 102 ? -2.629 -22.109 -0.012 1 85.88 102 TYR A N 1
ATOM 789 C CA . TYR A 1 102 ? -3.629 -22.719 -0.878 1 85.88 102 TYR A CA 1
ATOM 790 C C . TYR A 1 102 ? -3.129 -24.047 -1.438 1 85.88 102 TYR A C 1
ATOM 792 O O . TYR A 1 102 ? -3.838 -25.062 -1.394 1 85.88 102 TYR A O 1
ATOM 800 N N . LEU A 1 103 ? -1.961 -24.062 -1.979 1 88.94 103 LEU A N 1
ATOM 801 C CA . LEU A 1 103 ? -1.372 -25.266 -2.533 1 88.94 103 LEU A CA 1
ATOM 802 C C . LEU A 1 103 ? -1.232 -26.344 -1.461 1 88.94 103 LEU A C 1
ATOM 804 O O . LEU A 1 103 ? -1.479 -27.531 -1.723 1 88.94 103 LEU A O 1
ATOM 808 N N . ALA A 1 104 ? -0.83 -25.891 -0.246 1 93.75 104 ALA A N 1
ATOM 809 C CA . ALA A 1 104 ? -0.709 -26.828 0.864 1 93.75 104 ALA A CA 1
ATOM 810 C C . ALA A 1 104 ? -2.066 -27.422 1.225 1 93.75 104 ALA A C 1
ATOM 812 O O . ALA A 1 104 ? -2.166 -28.625 1.518 1 93.75 104 ALA A O 1
ATOM 813 N N . THR A 1 105 ? -3.09 -26.656 1.158 1 91.62 105 THR A N 1
ATOM 814 C CA . THR A 1 105 ? -4.441 -27.141 1.438 1 91.62 105 THR A CA 1
ATOM 815 C C . THR A 1 105 ? -4.883 -28.156 0.396 1 91.62 105 THR A C 1
ATOM 817 O O . THR A 1 105 ? -5.465 -29.188 0.74 1 91.62 105 THR A O 1
ATOM 820 N N . MET A 1 106 ? -4.559 -27.922 -0.854 1 88.44 106 MET A N 1
ATOM 821 C CA . MET A 1 106 ? -4.91 -28.844 -1.932 1 88.44 106 MET A CA 1
ATOM 822 C C . MET A 1 106 ? -4.195 -30.188 -1.761 1 88.44 106 MET A C 1
ATOM 824 O O . MET A 1 106 ? -4.777 -31.234 -2.012 1 88.44 106 MET A O 1
ATOM 828 N N . ARG A 1 107 ? -2.971 -30.141 -1.306 1 90.81 107 ARG A N 1
ATOM 829 C CA . ARG A 1 107 ? -2.199 -31.375 -1.101 1 90.81 107 ARG A CA 1
ATOM 830 C C . ARG A 1 107 ? -2.742 -32.156 0.079 1 90.81 107 ARG A C 1
ATOM 832 O O . ARG A 1 107 ? -2.66 -33.406 0.092 1 90.81 107 ARG A O 1
ATOM 839 N N . LEU A 1 108 ? -3.281 -31.469 1.035 1 90.81 108 LEU A N 1
ATOM 840 C CA . LEU A 1 108 ? -3.867 -32.156 2.184 1 90.81 108 LEU A CA 1
ATOM 841 C C . LEU A 1 108 ? -5.191 -32.812 1.808 1 90.81 108 LEU A C 1
ATOM 843 O O . LEU A 1 108 ? -5.5 -33.906 2.281 1 90.81 108 LEU A O 1
ATOM 847 N N . LEU A 1 109 ? -5.93 -32.219 0.936 1 89.56 109 LEU A N 1
ATOM 848 C CA . LEU A 1 109 ? -7.246 -32.719 0.544 1 89.56 109 LEU A CA 1
ATOM 849 C C . LEU A 1 109 ? -7.117 -33.812 -0.5 1 89.56 109 LEU A C 1
ATOM 851 O O . LEU A 1 109 ? -7.922 -34.75 -0.521 1 89.56 109 LEU A O 1
ATOM 855 N N . GLN A 1 110 ? -6.137 -33.625 -1.357 1 88.75 110 GLN A N 1
ATOM 856 C CA . GLN A 1 110 ? -5.879 -34.625 -2.387 1 88.75 110 GLN A CA 1
ATOM 857 C C . GLN A 1 110 ? -4.441 -35.156 -2.311 1 88.75 110 GLN A C 1
ATOM 859 O O . GLN A 1 110 ? -3.576 -34.688 -3.064 1 88.75 110 GLN A O 1
ATOM 864 N N . PRO A 1 111 ? -4.309 -36.062 -1.522 1 84.12 111 PRO A N 1
ATOM 865 C CA . PRO A 1 111 ? -2.951 -36.531 -1.297 1 84.12 111 PRO A CA 1
ATOM 866 C C . PRO A 1 111 ? -2.432 -37.406 -2.455 1 84.12 111 PRO A C 1
ATOM 868 O O . PRO A 1 111 ? -1.979 -38.531 -2.244 1 84.12 111 PRO A O 1
ATOM 871 N N . ASN A 1 112 ? -2.545 -36.844 -3.664 1 84.44 112 ASN A N 1
ATOM 872 C CA . ASN A 1 112 ? -2.039 -37.531 -4.844 1 84.44 112 ASN A CA 1
ATOM 873 C C . ASN A 1 112 ? -0.691 -36.969 -5.289 1 84.44 112 ASN A C 1
ATOM 875 O O . ASN A 1 112 ? -0.557 -36.469 -6.414 1 84.44 112 ASN A O 1
ATOM 879 N N . TYR A 1 113 ? 0.206 -36.844 -4.266 1 86.19 113 TYR A N 1
ATOM 880 C CA . TYR A 1 113 ? 1.541 -36.344 -4.59 1 86.19 113 TYR A CA 1
ATOM 881 C C . TYR A 1 113 ? 2.613 -37.281 -4.043 1 86.19 113 TYR A C 1
ATOM 883 O O . TYR A 1 113 ? 2.33 -38.156 -3.197 1 86.19 113 TYR A O 1
ATOM 891 N N . GLU A 1 114 ? 3.717 -37.281 -4.68 1 89.62 114 GLU A N 1
ATOM 892 C CA . GLU A 1 114 ? 4.863 -38.062 -4.227 1 89.62 114 GLU A CA 1
ATOM 893 C C . GLU A 1 114 ? 6.055 -37.156 -3.914 1 89.62 114 GLU A C 1
ATOM 895 O O . GLU A 1 114 ? 6.234 -36.125 -4.543 1 89.62 114 GLU A O 1
ATOM 900 N N . ILE A 1 115 ? 6.727 -37.594 -2.867 1 93.56 115 ILE A N 1
ATOM 901 C CA . ILE A 1 115 ? 7.895 -36.812 -2.453 1 93.56 115 ILE A CA 1
ATOM 902 C C . ILE A 1 115 ? 9.141 -37.688 -2.488 1 93.56 115 ILE A C 1
ATOM 904 O O . ILE A 1 115 ? 9.133 -38.812 -1.964 1 93.56 115 ILE A O 1
ATOM 908 N N . GLU A 1 116 ? 10.133 -37.25 -3.238 1 94.88 116 GLU A N 1
ATOM 909 C CA . GLU A 1 116 ? 11.445 -37.875 -3.17 1 94.88 116 GLU A CA 1
ATOM 910 C C . GLU A 1 116 ? 12.211 -37.438 -1.932 1 94.88 116 GLU A C 1
ATOM 912 O O . GLU A 1 116 ? 12.906 -36.406 -1.963 1 94.88 116 GLU A O 1
ATOM 917 N N . ALA A 1 117 ? 12.203 -38.219 -0.973 1 93.69 117 ALA A N 1
ATOM 918 C CA . ALA A 1 117 ? 12.656 -37.844 0.368 1 93.69 117 ALA A CA 1
ATOM 919 C C . ALA A 1 117 ? 14.148 -37.562 0.383 1 93.69 117 ALA A C 1
ATOM 921 O O . ALA A 1 117 ? 14.617 -36.688 1.136 1 93.69 117 ALA A O 1
ATOM 922 N N . THR A 1 118 ? 14.891 -38.25 -0.377 1 95 118 THR A N 1
ATOM 923 C CA . THR A 1 118 ? 16.344 -38.062 -0.379 1 95 118 THR A CA 1
ATOM 924 C C . THR A 1 118 ? 16.719 -36.688 -0.861 1 95 118 THR A C 1
ATOM 926 O O . THR A 1 118 ? 17.516 -36 -0.229 1 95 118 THR A O 1
ATOM 929 N N . VAL A 1 119 ? 16.078 -36.312 -1.925 1 95.25 119 VAL A N 1
ATOM 930 C CA . VAL A 1 119 ? 16.359 -34.969 -2.473 1 95.25 119 VAL A CA 1
ATOM 931 C C . VAL A 1 119 ? 15.875 -33.906 -1.498 1 95.25 119 VAL A C 1
ATOM 933 O O . VAL A 1 119 ? 16.547 -32.906 -1.296 1 95.25 119 VAL A O 1
ATOM 936 N N . MET A 1 120 ? 14.734 -34.188 -0.932 1 95.88 120 MET A N 1
ATOM 937 C CA . MET A 1 120 ? 14.195 -33.25 0.058 1 95.88 120 MET A CA 1
ATOM 938 C C . MET A 1 120 ? 15.148 -33.125 1.243 1 95.88 120 MET A C 1
ATOM 940 O O . MET A 1 120 ? 15.375 -32 1.731 1 95.88 120 MET A O 1
ATOM 944 N N . LEU A 1 121 ? 15.727 -34.219 1.642 1 95.88 121 LEU A N 1
ATOM 945 C CA . LEU A 1 121 ? 16.625 -34.219 2.787 1 95.88 121 LEU A CA 1
ATOM 946 C C . LEU A 1 121 ? 17.922 -33.469 2.471 1 95.88 121 LEU A C 1
ATOM 948 O O . LEU A 1 121 ? 18.391 -32.656 3.279 1 95.88 121 LEU A O 1
ATOM 952 N N . ILE A 1 122 ? 18.438 -33.656 1.347 1 95.56 122 ILE A N 1
ATOM 953 C CA . ILE A 1 122 ? 19.688 -33.031 0.941 1 95.56 122 ILE A CA 1
ATOM 954 C C . ILE A 1 122 ? 19.484 -31.516 0.816 1 95.56 122 ILE A C 1
ATOM 956 O O . ILE A 1 122 ? 20.266 -30.719 1.351 1 95.56 122 ILE A O 1
ATOM 960 N N . THR A 1 123 ? 18.406 -31.172 0.188 1 95.25 123 THR A N 1
ATOM 961 C CA . THR A 1 123 ? 18.125 -29.766 -0.041 1 95.25 123 THR A CA 1
ATOM 962 C C . THR A 1 123 ? 17.859 -29.047 1.277 1 95.25 123 THR A C 1
ATOM 964 O O . THR A 1 123 ? 18.375 -27.938 1.502 1 95.25 123 THR A O 1
ATOM 967 N N . SER A 1 124 ? 17.094 -29.656 2.105 1 95.19 124 SER A N 1
ATOM 968 C CA . SER A 1 124 ? 16.797 -29.031 3.395 1 95.19 124 SER A CA 1
ATOM 969 C C . SER A 1 124 ? 18.031 -28.969 4.277 1 95.19 124 SER A C 1
ATOM 971 O O . SER A 1 124 ? 18.219 -28 5.027 1 95.19 124 SER A O 1
ATOM 973 N N . GLY A 1 125 ? 18.797 -30 4.184 1 95.31 125 GLY A N 1
ATOM 974 C CA . GLY A 1 125 ? 20.062 -29.953 4.906 1 95.31 125 GLY A CA 1
ATOM 975 C C . GLY A 1 125 ? 20.953 -28.797 4.477 1 95.31 125 GLY A C 1
ATOM 976 O O . GLY A 1 125 ? 21.531 -28.109 5.32 1 95.31 125 GLY A O 1
ATOM 977 N N . CYS A 1 126 ? 21.016 -28.578 3.207 1 93.25 126 CYS A N 1
ATOM 978 C CA . CYS A 1 126 ? 21.781 -27.469 2.662 1 93.25 126 CYS A CA 1
ATOM 979 C C . CYS A 1 126 ? 21.203 -26.125 3.125 1 93.25 126 CYS A C 1
ATOM 981 O O . CYS A 1 126 ? 21.953 -25.203 3.424 1 93.25 126 CYS A O 1
ATOM 983 N N . ALA A 1 127 ? 19.906 -26.094 3.203 1 92.44 127 ALA A N 1
ATOM 984 C CA . ALA A 1 127 ? 19.234 -24.859 3.645 1 92.44 127 ALA A CA 1
ATOM 985 C C . ALA A 1 127 ? 19.609 -24.531 5.086 1 92.44 127 ALA A C 1
ATOM 987 O O . ALA A 1 127 ? 19.906 -23.375 5.398 1 92.44 127 ALA A O 1
ATOM 988 N N . VAL A 1 128 ? 19.656 -25.484 5.91 1 93.81 128 VAL A N 1
ATOM 989 C CA . VAL A 1 128 ? 19.984 -25.281 7.316 1 93.81 128 VAL A CA 1
ATOM 990 C C . VAL A 1 128 ? 21.438 -24.828 7.441 1 93.81 128 VAL A C 1
ATOM 992 O O . VAL A 1 128 ? 21.734 -23.875 8.164 1 93.81 128 VAL A O 1
ATOM 995 N N . ILE A 1 129 ? 22.266 -25.391 6.668 1 92.88 129 ILE A N 1
ATOM 996 C CA . ILE A 1 129 ? 23.688 -25.047 6.715 1 92.88 129 ILE A CA 1
ATOM 997 C C . ILE A 1 129 ? 23.859 -23.594 6.25 1 92.88 129 ILE A C 1
ATOM 999 O O . ILE A 1 129 ? 24.562 -22.812 6.898 1 92.88 129 ILE A O 1
ATOM 1003 N N . ALA A 1 130 ? 23.203 -23.281 5.215 1 89.06 130 ALA A N 1
ATOM 1004 C CA . ALA A 1 130 ? 23.328 -21.938 4.68 1 89.06 130 ALA A CA 1
ATOM 1005 C C . ALA A 1 130 ? 22.812 -20.891 5.684 1 89.06 130 ALA A C 1
ATOM 1007 O O . ALA A 1 130 ? 23.453 -19.859 5.879 1 89.06 130 ALA A O 1
ATOM 1008 N N . ASN A 1 131 ? 21.75 -21.203 6.371 1 89.75 131 ASN A N 1
ATOM 1009 C CA . ASN A 1 131 ? 21.172 -20.25 7.32 1 89.75 131 ASN A CA 1
ATOM 1010 C C . ASN A 1 131 ? 21.984 -20.188 8.609 1 89.75 131 ASN A C 1
ATOM 1012 O O . ASN A 1 131 ? 22.078 -19.125 9.227 1 89.75 131 ASN A O 1
ATOM 1016 N N . VAL A 1 132 ? 22.578 -21.281 8.922 1 90.69 132 VAL A N 1
ATOM 1017 C CA . VAL A 1 132 ? 23.453 -21.281 10.086 1 90.69 132 VAL A CA 1
ATOM 1018 C C . VAL A 1 132 ? 24.672 -20.422 9.812 1 90.69 132 VAL A C 1
ATOM 1020 O O . VAL A 1 132 ? 25.078 -19.609 10.656 1 90.69 132 VAL A O 1
ATOM 1023 N N . ILE A 1 133 ? 25.219 -20.547 8.656 1 87.81 133 ILE A N 1
ATOM 1024 C CA . ILE A 1 133 ? 26.375 -19.75 8.273 1 87.81 133 ILE A CA 1
ATOM 1025 C C . ILE A 1 133 ? 26.016 -18.266 8.273 1 87.81 133 ILE A C 1
ATOM 1027 O O . ILE A 1 133 ? 26.766 -17.438 8.797 1 87.81 133 ILE A O 1
ATOM 1031 N N . LEU A 1 134 ? 24.906 -17.984 7.762 1 85.06 134 LEU A N 1
ATOM 1032 C CA . LEU A 1 134 ? 24.453 -16.594 7.707 1 85.06 134 LEU A CA 1
ATOM 1033 C C . LEU A 1 134 ? 24.234 -16.047 9.109 1 85.06 134 LEU A C 1
ATOM 1035 O O . LEU A 1 134 ? 24.656 -14.922 9.414 1 85.06 134 LEU A O 1
ATOM 1039 N N . SER A 1 135 ? 23.641 -16.812 9.922 1 86.19 135 SER A N 1
ATOM 1040 C CA . SER A 1 135 ? 23.344 -16.375 11.281 1 86.19 135 SER A CA 1
ATOM 1041 C C . SER A 1 135 ? 24.641 -16.156 12.078 1 86.19 135 SER A C 1
ATOM 1043 O O . SER A 1 135 ? 24.734 -15.18 12.828 1 86.19 135 SER A O 1
ATOM 1045 N N . LEU A 1 136 ? 25.578 -16.969 11.812 1 86.81 136 LEU A N 1
ATOM 1046 C CA . LEU A 1 136 ? 26.844 -16.844 12.516 1 86.81 136 LEU A CA 1
ATOM 1047 C C . LEU A 1 136 ? 27.625 -15.633 12.016 1 86.81 136 LEU A C 1
ATOM 1049 O O . LEU A 1 136 ? 28.266 -14.93 12.812 1 86.81 136 LEU A O 1
ATOM 1053 N N . THR A 1 137 ? 27.531 -15.367 10.789 1 82.81 137 THR A N 1
ATOM 1054 C CA . THR A 1 137 ? 28.219 -14.227 10.203 1 82.81 137 THR A CA 1
ATOM 1055 C C . THR A 1 137 ? 27.641 -12.914 10.719 1 82.81 137 THR A C 1
ATOM 1057 O O . THR A 1 137 ? 28.375 -11.977 11.016 1 82.81 137 THR A O 1
ATOM 1060 N N . LEU A 1 138 ? 26.344 -12.906 10.891 1 81.5 138 LEU A N 1
ATOM 1061 C CA . LEU A 1 138 ? 25.688 -11.695 11.359 1 81.5 138 LEU A CA 1
ATOM 1062 C C . LEU A 1 138 ? 25.906 -11.5 12.859 1 81.5 138 LEU A C 1
ATOM 1064 O O . LEU A 1 138 ? 25.969 -10.367 13.336 1 81.5 138 LEU A O 1
ATOM 1068 N N . HIS A 1 139 ? 25.969 -12.578 13.5 1 76.31 139 HIS A N 1
ATOM 1069 C CA . HIS A 1 139 ? 26.203 -12.516 14.938 1 76.31 139 HIS A CA 1
ATOM 1070 C C . HIS A 1 139 ? 27.594 -11.984 15.242 1 76.31 139 HIS A C 1
ATOM 1072 O O . HIS A 1 139 ? 27.781 -11.195 16.172 1 76.31 139 HIS A O 1
ATOM 1078 N N . GLN A 1 140 ? 28.547 -12.32 14.477 1 68.25 140 GLN A N 1
ATOM 1079 C CA . GLN A 1 140 ? 29.938 -11.914 14.68 1 68.25 140 GLN A CA 1
ATOM 1080 C C . GLN A 1 140 ? 30.125 -10.438 14.328 1 68.25 140 GLN A C 1
ATOM 1082 O O . GLN A 1 140 ? 30.875 -9.727 15.008 1 68.25 140 GLN A O 1
ATOM 1087 N N . THR A 1 141 ? 29.469 -9.992 13.336 1 61.66 141 THR A N 1
ATOM 1088 C CA . THR A 1 141 ? 29.609 -8.602 12.938 1 61.66 141 THR A CA 1
ATOM 1089 C C . THR A 1 141 ? 28.953 -7.676 13.961 1 61.66 141 THR A C 1
ATOM 1091 O O . THR A 1 141 ? 29.438 -6.559 14.188 1 61.66 141 THR A O 1
ATOM 1094 N N . GLY A 1 142 ? 27.922 -8.078 14.492 1 54.38 142 GLY A N 1
ATOM 1095 C CA . GLY A 1 142 ? 27.328 -7.285 15.562 1 54.38 142 GLY A CA 1
ATOM 1096 C C . GLY A 1 142 ? 28.188 -7.203 16.797 1 54.38 142 GLY A C 1
ATOM 1097 O O . GLY A 1 142 ? 28.25 -6.16 17.453 1 54.38 142 GLY A O 1
ATOM 1098 N N . ALA A 1 143 ? 28.891 -8.266 17.281 1 48.53 143 ALA A N 1
ATOM 1099 C CA . ALA A 1 143 ? 29.734 -8.336 18.469 1 48.53 143 ALA A CA 1
ATOM 1100 C C . ALA A 1 143 ? 31.062 -7.621 18.234 1 48.53 143 ALA A C 1
ATOM 1102 O O . ALA A 1 143 ? 31.656 -7.082 19.172 1 48.53 143 ALA A O 1
ATOM 1103 N N . GLY A 1 144 ? 31.609 -7.688 17.188 1 42.88 144 GLY A N 1
ATOM 1104 C CA . GLY A 1 144 ? 33 -7.324 16.969 1 42.88 144 GLY A CA 1
ATOM 1105 C C . GLY A 1 144 ? 33.25 -5.828 17.016 1 42.88 144 GLY A C 1
ATOM 1106 O O . GLY A 1 144 ? 34.375 -5.379 17.016 1 42.88 144 GLY A O 1
ATOM 1107 N N . HIS A 1 145 ? 32.25 -5.078 16.594 1 38.69 145 HIS A N 1
ATOM 1108 C CA . HIS A 1 145 ? 32.719 -3.695 16.562 1 38.69 145 HIS A CA 1
ATOM 1109 C C . HIS A 1 145 ? 32.75 -3.084 17.953 1 38.69 145 HIS A C 1
ATOM 1111 O O . HIS A 1 145 ? 32.969 -1.877 18.094 1 38.69 145 HIS A O 1
ATOM 1117 N N . SER A 1 146 ? 32.344 -3.766 18.953 1 38 146 SER A N 1
ATOM 1118 C CA . SER A 1 146 ? 32.438 -3.047 20.219 1 38 146 SER A CA 1
ATOM 1119 C C . SER A 1 146 ? 33.875 -2.867 20.656 1 38 146 SER A C 1
ATOM 1121 O O . SER A 1 146 ? 34.188 -1.986 21.453 1 38 146 SER A O 1
ATOM 1123 N N . HIS A 1 147 ? 34.719 -3.844 20.438 1 33.31 147 HIS A N 1
ATOM 1124 C CA . HIS A 1 147 ? 35.906 -3.674 21.281 1 33.31 147 HIS A CA 1
ATOM 1125 C C . HIS A 1 147 ? 36.75 -2.482 20.844 1 33.31 147 HIS A C 1
ATOM 1127 O O . HIS A 1 147 ? 37.594 -2.014 21.578 1 33.31 147 HIS A O 1
ATOM 1133 N N . ARG A 1 148 ? 37.25 -2.453 19.641 1 32.66 148 ARG A N 1
ATOM 1134 C CA . ARG A 1 148 ? 38.531 -1.801 19.562 1 32.66 148 ARG A CA 1
ATOM 1135 C C . ARG A 1 148 ? 38.406 -0.284 19.625 1 32.66 148 ARG A C 1
ATOM 1137 O O . ARG A 1 148 ? 39.375 0.443 19.5 1 32.66 148 ARG A O 1
ATOM 1144 N N . ALA A 1 149 ? 37.281 0.393 19.203 1 34.5 149 ALA A N 1
ATOM 1145 C CA . ALA A 1 149 ? 37.562 1.827 19.109 1 34.5 149 ALA A CA 1
ATOM 1146 C C . ALA A 1 149 ? 37.75 2.436 20.5 1 34.5 149 ALA A C 1
ATOM 1148 O O . ALA A 1 149 ? 36.812 2.662 21.234 1 34.5 149 ALA A O 1
ATOM 1149 N N . GLN A 1 150 ? 38.656 2.098 21.281 1 27.52 150 GLN A N 1
ATOM 1150 C CA . GLN A 1 150 ? 39.031 2.924 22.422 1 27.52 150 GLN A CA 1
ATOM 1151 C C . GLN A 1 150 ? 38.938 4.41 22.078 1 27.52 150 GLN A C 1
ATOM 1153 O O . GLN A 1 150 ? 38.312 5.184 22.812 1 27.52 150 GLN A O 1
ATOM 1158 N N . ALA A 1 151 ? 40.219 5.191 22.062 1 29.3 151 ALA A N 1
ATOM 1159 C CA . ALA A 1 151 ? 40.719 6.367 22.766 1 29.3 151 ALA A CA 1
ATOM 1160 C C . ALA A 1 151 ? 40.281 7.652 22.062 1 29.3 151 ALA A C 1
ATOM 1162 O O . ALA A 1 151 ? 40.406 8.742 22.625 1 29.3 151 ALA A O 1
ATOM 1163 N N . SER A 1 152 ? 40.594 7.836 20.703 1 29.61 152 SER A N 1
ATOM 1164 C CA . SER A 1 152 ? 40.812 9.258 20.469 1 29.61 152 SER A CA 1
ATOM 1165 C C . SER A 1 152 ? 39.5 10.047 20.609 1 29.61 152 SER A C 1
ATOM 1167 O O . SER A 1 152 ? 38.438 9.547 20.281 1 29.61 152 SER A O 1
ATOM 1169 N N . GLU A 1 153 ? 39.469 11.164 21.453 1 30.3 153 GLU A N 1
ATOM 1170 C CA . GLU A 1 153 ? 38.562 12.172 22.047 1 30.3 153 GLU A CA 1
ATOM 1171 C C . GLU A 1 153 ? 37.562 12.68 21.016 1 30.3 153 GLU A C 1
ATOM 1173 O O . GLU A 1 153 ? 36.5 13.188 21.391 1 30.3 153 GLU A O 1
ATOM 1178 N N . HIS A 1 154 ? 38.156 13.141 19.812 1 28.8 154 HIS A N 1
ATOM 1179 C CA . HIS A 1 154 ? 37.5 14.367 19.344 1 28.8 154 HIS A CA 1
ATOM 1180 C C . HIS A 1 154 ? 36.062 14.102 18.906 1 28.8 154 HIS A C 1
ATOM 1182 O O . HIS A 1 154 ? 35.156 14.883 19.234 1 28.8 154 HIS A O 1
ATOM 1188 N N . ILE A 1 155 ? 35.875 13.766 17.609 1 29.19 155 ILE A N 1
ATOM 1189 C CA . ILE A 1 155 ? 34.875 14.375 16.734 1 29.19 155 ILE A CA 1
ATOM 1190 C C . ILE A 1 155 ? 33.5 13.789 17.016 1 29.19 155 ILE A C 1
ATOM 1192 O O . ILE A 1 155 ? 33.312 12.562 16.984 1 29.19 155 ILE A O 1
ATOM 1196 N N . SER A 1 156 ? 32.469 14.391 17.672 1 32.66 156 SER A N 1
ATOM 1197 C CA . SER A 1 156 ? 31.109 14.375 18.203 1 32.66 156 SER A CA 1
ATOM 1198 C C . SER A 1 156 ? 30.156 13.68 17.234 1 32.66 156 SER A C 1
ATOM 1200 O O . SER A 1 156 ? 29.047 13.289 17.625 1 32.66 156 SER A O 1
ATOM 1202 N N . ALA A 1 157 ? 30.203 14.062 15.945 1 35.56 157 ALA A N 1
ATOM 1203 C CA . ALA A 1 157 ? 29.094 13.797 15.031 1 35.56 157 ALA A CA 1
ATOM 1204 C C . ALA A 1 157 ? 28.891 12.305 14.828 1 35.56 157 ALA A C 1
ATOM 1206 O O . ALA A 1 157 ? 27.969 11.883 14.141 1 35.56 157 ALA A O 1
ATOM 1207 N N . LEU A 1 158 ? 29.891 11.305 15.078 1 33.81 158 LEU A N 1
ATOM 1208 C CA . LEU A 1 158 ? 30.016 9.875 14.789 1 33.81 158 LEU A CA 1
ATOM 1209 C C . LEU A 1 158 ? 29.078 9.055 15.672 1 33.81 158 LEU A C 1
ATOM 1211 O O . LEU A 1 158 ? 29.047 7.828 15.578 1 33.81 158 LEU A O 1
ATOM 1215 N N . GLN A 1 159 ? 28.609 9.523 16.672 1 35.19 159 GLN A N 1
ATOM 1216 C CA . GLN A 1 159 ? 27.938 8.719 17.688 1 35.19 159 GLN A CA 1
ATOM 1217 C C . GLN A 1 159 ? 26.609 8.172 17.172 1 35.19 159 GLN A C 1
ATOM 1219 O O . GLN A 1 159 ? 26.109 7.152 17.672 1 35.19 159 GLN A O 1
ATOM 1224 N N . GLN A 1 160 ? 25.828 8.891 16.422 1 37.59 160 GLN A N 1
ATOM 1225 C CA . GLN A 1 160 ? 24.484 8.43 16.094 1 37.59 160 GLN A CA 1
ATOM 1226 C C . GLN A 1 160 ? 24.516 7.301 15.062 1 37.59 160 GLN A C 1
ATOM 1228 O O . GLN A 1 160 ? 23.516 6.617 14.852 1 37.59 160 GLN A O 1
ATOM 1233 N N . LYS A 1 161 ? 25.531 7.059 14.25 1 40 161 LYS A N 1
ATOM 1234 C CA . LYS A 1 161 ? 25.688 6.074 13.188 1 40 161 LYS A CA 1
ATOM 1235 C C . LYS A 1 161 ? 25.781 4.66 13.75 1 40 161 LYS A C 1
ATOM 1237 O O . LYS A 1 161 ? 25.281 3.709 13.156 1 40 161 LYS A O 1
ATOM 1242 N N . PRO A 1 162 ? 26.406 4.484 14.867 1 42.5 162 PRO A N 1
ATOM 1243 C CA . PRO A 1 162 ? 26.547 3.115 15.367 1 42.5 162 PRO A CA 1
ATOM 1244 C C . PRO A 1 162 ? 25.219 2.482 15.758 1 42.5 162 PRO A C 1
ATOM 1246 O O . PRO A 1 162 ? 25.016 1.28 15.57 1 42.5 162 PRO A O 1
ATOM 1249 N N . ALA A 1 163 ? 24.344 3.287 16.234 1 43.62 163 ALA A N 1
ATOM 1250 C CA . ALA A 1 163 ? 23.094 2.73 16.75 1 43.62 163 ALA A CA 1
ATOM 1251 C C . ALA A 1 163 ? 22.203 2.246 15.609 1 43.62 163 ALA A C 1
ATOM 1253 O O . ALA A 1 163 ? 21.594 1.177 15.703 1 43.62 163 ALA A O 1
ATOM 1254 N N . LEU A 1 164 ? 22.047 3.027 14.5 1 47.69 164 LEU A N 1
ATOM 1255 C CA . LEU A 1 164 ? 21.219 2.629 13.359 1 47.69 164 LEU A CA 1
ATOM 1256 C C . LEU A 1 164 ? 21.797 1.4 12.672 1 47.69 164 LEU A C 1
ATOM 1258 O O . LEU A 1 164 ? 21.062 0.502 12.266 1 47.69 164 LEU A O 1
ATOM 1262 N N . ALA A 1 165 ? 23.172 1.396 12.625 1 51.84 165 ALA A N 1
ATOM 1263 C CA . ALA A 1 165 ? 23.844 0.218 12.07 1 51.84 165 ALA A CA 1
ATOM 1264 C C . ALA A 1 165 ? 23.578 -1.013 12.938 1 51.84 165 ALA A C 1
ATOM 1266 O O . ALA A 1 165 ? 23.344 -2.105 12.414 1 51.84 165 ALA A O 1
ATOM 1267 N N . ASN A 1 166 ? 23.406 -0.715 14.203 1 57.31 166 ASN A N 1
ATOM 1268 C CA . ASN A 1 166 ? 23.156 -1.813 15.125 1 57.31 166 ASN A CA 1
ATOM 1269 C C . ASN A 1 166 ? 21.719 -2.33 15.008 1 57.31 166 ASN A C 1
ATOM 1271 O O . ASN A 1 166 ? 21.5 -3.541 15.008 1 57.31 166 ASN A O 1
ATOM 1275 N N . ALA A 1 167 ? 20.828 -1.367 14.742 1 62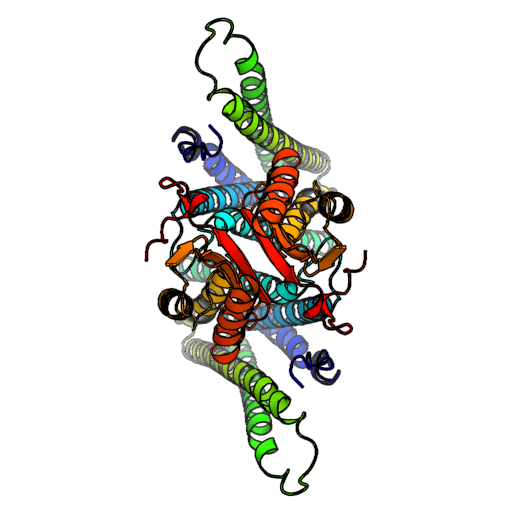.25 167 ALA A N 1
ATOM 1276 C CA . ALA A 1 167 ? 19.438 -1.783 14.648 1 62.25 167 ALA A CA 1
ATOM 1277 C C . ALA A 1 167 ? 19.188 -2.58 13.367 1 62.25 167 ALA A C 1
ATOM 1279 O O . ALA A 1 167 ? 18.438 -3.561 13.375 1 62.25 167 ALA A O 1
ATOM 1280 N N . SER A 1 168 ? 19.938 -2.211 12.398 1 69.5 168 SER A N 1
ATOM 1281 C CA . SER A 1 168 ? 19.797 -2.904 11.125 1 69.5 168 SER A CA 1
ATOM 1282 C C . SER A 1 168 ? 20.375 -4.309 11.188 1 69.5 168 SER A C 1
ATOM 1284 O O . SER A 1 168 ? 19.781 -5.266 10.688 1 69.5 168 SER A O 1
ATOM 1286 N N . VAL A 1 169 ? 21.453 -4.391 11.891 1 73.19 169 VAL A N 1
ATOM 1287 C CA . VAL A 1 169 ? 22.109 -5.688 12.031 1 73.19 169 VAL A CA 1
ATOM 1288 C C . VAL A 1 169 ? 21.281 -6.605 12.914 1 73.19 169 VAL A C 1
ATOM 1290 O O . VAL A 1 169 ? 21.125 -7.793 12.625 1 73.19 169 VAL A O 1
ATOM 1293 N N . ARG A 1 170 ? 20.766 -6.023 13.891 1 74.75 170 ARG A N 1
ATOM 1294 C CA . ARG A 1 170 ? 19.891 -6.789 14.781 1 74.75 170 ARG A CA 1
ATOM 1295 C C . ARG A 1 170 ? 18.656 -7.297 14.039 1 74.75 170 ARG A C 1
ATOM 1297 O O . ARG A 1 170 ? 18.266 -8.453 14.203 1 74.75 170 ARG A O 1
ATOM 1304 N N . ALA A 1 171 ? 18.109 -6.457 13.242 1 74.62 171 ALA A N 1
ATOM 1305 C CA . ALA A 1 171 ? 16.938 -6.848 12.453 1 74.62 171 ALA A CA 1
ATOM 1306 C C . ALA A 1 171 ? 17.297 -7.965 11.469 1 74.62 171 ALA A C 1
ATOM 1308 O O . ALA A 1 171 ? 16.531 -8.914 11.305 1 74.62 171 ALA A O 1
ATOM 1309 N N . ALA A 1 172 ? 18.422 -7.773 11 1 76.5 172 ALA A N 1
ATOM 1310 C CA . ALA A 1 172 ? 18.875 -8.789 10.055 1 76.5 172 ALA A CA 1
ATOM 1311 C C . ALA A 1 172 ? 19.125 -10.125 10.758 1 76.5 172 ALA A C 1
ATOM 1313 O O . ALA A 1 172 ? 18.797 -11.188 10.219 1 76.5 172 ALA A O 1
ATOM 1314 N N . PHE A 1 173 ? 19.672 -10.031 11.922 1 79.38 173 PHE A N 1
ATOM 1315 C CA . PHE A 1 173 ? 19.938 -11.234 12.703 1 79.38 173 PHE A CA 1
ATOM 1316 C C . PHE A 1 173 ? 18.625 -11.938 13.078 1 79.38 173 PHE A C 1
ATOM 1318 O O . PHE A 1 173 ? 18.516 -13.156 12.945 1 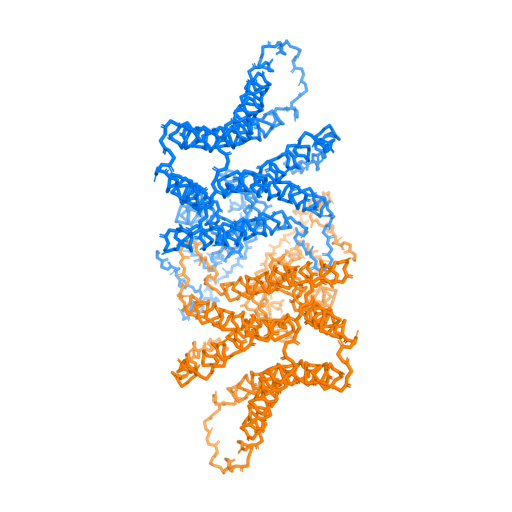79.38 173 PHE A O 1
ATOM 1325 N N . VAL A 1 174 ? 17.656 -11.258 13.461 1 79.69 174 VAL A N 1
ATOM 1326 C CA . VAL A 1 174 ? 16.359 -11.82 13.836 1 79.69 174 VAL A CA 1
ATOM 1327 C C . VAL A 1 174 ? 15.719 -12.477 12.617 1 79.69 174 VAL A C 1
ATOM 1329 O O . VAL A 1 174 ? 15.141 -13.562 12.727 1 79.69 174 VAL A O 1
ATOM 1332 N N . HIS A 1 175 ? 15.828 -11.82 11.555 1 78.75 175 HIS A N 1
ATOM 1333 C CA . HIS A 1 175 ? 15.289 -12.383 10.32 1 78.75 175 HIS A CA 1
ATOM 1334 C C . HIS A 1 175 ? 15.984 -13.695 9.969 1 78.75 175 HIS A C 1
ATOM 1336 O O . HIS A 1 175 ? 15.328 -14.672 9.602 1 78.75 175 HIS A O 1
ATOM 1342 N N . ALA A 1 176 ? 17.281 -13.703 10.164 1 82.44 176 ALA A N 1
ATOM 1343 C CA . ALA A 1 176 ? 18.062 -14.891 9.859 1 82.44 176 ALA A CA 1
ATOM 1344 C C . ALA A 1 176 ? 17.656 -16.062 10.766 1 82.44 176 ALA A C 1
ATOM 1346 O O . ALA A 1 176 ? 17.625 -17.203 10.328 1 82.44 176 ALA A O 1
ATOM 1347 N N . ILE A 1 177 ? 17.391 -15.773 11.93 1 84.88 177 ILE A N 1
ATOM 1348 C CA . ILE A 1 177 ? 16.953 -16.781 12.883 1 84.88 177 ILE A CA 1
ATOM 1349 C C . ILE A 1 177 ? 15.602 -17.344 12.445 1 84.88 177 ILE A C 1
ATOM 1351 O O . ILE A 1 177 ? 15.359 -18.547 12.539 1 84.88 177 ILE A O 1
ATOM 1355 N N . GLY A 1 178 ? 14.781 -16.453 12.039 1 82.94 178 GLY A N 1
ATOM 1356 C CA . GLY A 1 178 ? 13.508 -16.906 11.5 1 82.94 178 GLY A CA 1
ATOM 1357 C C . GLY A 1 178 ? 13.664 -17.844 10.32 1 82.94 178 GLY A C 1
ATOM 1358 O O . GLY A 1 178 ? 13 -18.891 10.25 1 82.94 178 GLY A O 1
ATOM 1359 N N . ASP A 1 179 ? 14.555 -17.516 9.5 1 86.5 179 ASP A N 1
ATOM 1360 C CA . ASP A 1 179 ? 14.836 -18.359 8.336 1 86.5 179 ASP A CA 1
ATOM 1361 C C . ASP A 1 179 ? 15.398 -19.703 8.766 1 86.5 179 ASP A C 1
ATOM 1363 O O . ASP A 1 179 ? 15.086 -20.734 8.164 1 86.5 179 ASP A O 1
ATOM 1367 N N . LEU A 1 180 ? 16.234 -19.625 9.734 1 88.5 180 LEU A N 1
ATOM 1368 C CA . LEU A 1 180 ? 16.812 -20.859 10.258 1 88.5 180 LEU A CA 1
ATOM 1369 C C . LEU A 1 180 ? 15.742 -21.781 10.828 1 88.5 180 LEU A C 1
ATOM 1371 O O . LEU A 1 180 ? 15.758 -22.984 10.586 1 88.5 180 LEU A O 1
ATOM 1375 N N . PHE A 1 181 ? 14.844 -21.219 11.516 1 88.06 181 PHE A N 1
ATOM 1376 C CA . PHE A 1 181 ? 13.727 -21.984 12.062 1 88.06 181 PHE A CA 1
ATOM 1377 C C . PHE A 1 181 ? 12.914 -22.641 10.945 1 88.06 181 PHE A C 1
ATOM 1379 O O . PHE A 1 181 ? 12.5 -23.797 11.07 1 88.06 181 PHE A O 1
ATOM 1386 N N . GLN A 1 182 ? 12.734 -21.891 9.945 1 87.62 182 GLN A N 1
ATOM 1387 C CA . GLN A 1 182 ? 11.992 -22.422 8.805 1 87.62 182 GLN A CA 1
ATOM 1388 C C . GLN A 1 182 ? 12.734 -23.594 8.156 1 87.62 182 GLN A C 1
ATOM 1390 O O . GLN A 1 182 ? 12.133 -24.625 7.84 1 87.62 182 GLN A O 1
ATOM 1395 N N . SER A 1 183 ? 13.992 -23.453 7.977 1 91.69 183 SER A N 1
ATOM 1396 C CA . SER A 1 183 ? 14.773 -24.5 7.332 1 91.69 183 SER A CA 1
ATOM 1397 C C . SER A 1 183 ? 14.852 -25.75 8.219 1 91.69 183 SER A C 1
ATOM 1399 O O . SER A 1 183 ? 14.852 -26.875 7.715 1 91.69 183 SER A O 1
ATOM 1401 N N . ILE A 1 184 ? 14.906 -25.531 9.453 1 93.5 184 ILE A N 1
ATOM 1402 C CA . ILE A 1 184 ? 14.922 -26.641 10.383 1 93.5 184 ILE A CA 1
ATOM 1403 C C . ILE A 1 184 ? 13.602 -27.406 10.305 1 93.5 184 ILE A C 1
ATOM 1405 O O . ILE A 1 184 ? 13.586 -28.641 10.312 1 93.5 184 ILE A O 1
ATOM 1409 N N . SER A 1 185 ? 12.539 -26.688 10.242 1 93.31 185 SER A N 1
ATOM 1410 C CA . SER A 1 185 ? 11.227 -27.312 10.141 1 93.31 185 SER A CA 1
ATOM 1411 C C . SER A 1 185 ? 11.117 -28.172 8.891 1 93.31 185 SER A C 1
ATOM 1413 O O . SER A 1 185 ? 10.555 -29.266 8.938 1 93.31 185 SER A O 1
ATOM 1415 N N . VAL A 1 186 ? 11.672 -27.734 7.805 1 94.62 186 VAL A N 1
ATOM 1416 C CA . VAL A 1 186 ? 11.641 -28.484 6.559 1 94.62 186 VAL A CA 1
ATOM 1417 C C . VAL A 1 186 ? 12.508 -29.734 6.691 1 94.62 186 VAL A C 1
ATOM 1419 O O . VAL A 1 186 ? 12.141 -30.812 6.215 1 94.62 186 VAL A O 1
ATOM 1422 N N . LEU A 1 187 ? 13.641 -29.594 7.363 1 95.75 187 LEU A N 1
ATOM 1423 C CA . LEU A 1 187 ? 14.539 -30.734 7.574 1 95.75 187 LEU A CA 1
ATOM 1424 C C . LEU A 1 187 ? 13.867 -31.812 8.414 1 95.75 187 LEU A C 1
ATOM 1426 O O . LEU A 1 187 ? 13.977 -33 8.102 1 95.75 187 LEU A O 1
ATOM 1430 N N . ILE A 1 188 ? 13.18 -31.391 9.367 1 95.5 188 ILE A N 1
ATOM 1431 C CA . ILE A 1 188 ? 12.453 -32.312 10.227 1 95.5 188 ILE A CA 1
ATOM 1432 C C . ILE A 1 188 ? 11.398 -33.062 9.406 1 95.5 188 ILE A C 1
ATOM 1434 O O . ILE A 1 188 ? 11.258 -34.281 9.508 1 95.5 188 ILE A O 1
ATOM 1438 N N . SER A 1 189 ? 10.703 -32.281 8.625 1 95.81 189 SER A N 1
ATOM 1439 C CA . SER A 1 189 ? 9.695 -32.875 7.766 1 95.81 189 SER A CA 1
ATOM 1440 C C . SER A 1 189 ? 10.32 -33.906 6.805 1 95.81 189 SER A C 1
ATOM 1442 O O . SER A 1 189 ? 9.773 -34.969 6.582 1 95.81 189 SER A O 1
ATOM 1444 N N . ALA A 1 190 ? 11.469 -33.562 6.281 1 96 190 ALA A N 1
ATOM 1445 C CA . ALA A 1 190 ? 12.172 -34.438 5.359 1 96 190 ALA A CA 1
ATOM 1446 C C . ALA A 1 190 ? 12.602 -35.75 6.055 1 96 190 ALA A C 1
ATOM 1448 O O . ALA A 1 190 ? 12.516 -36.812 5.473 1 96 190 ALA A O 1
ATOM 1449 N N . LEU A 1 191 ? 13.016 -35.625 7.293 1 96.38 191 LEU A N 1
ATOM 1450 C CA . LEU A 1 191 ? 13.445 -36.781 8.07 1 96.38 191 LEU A CA 1
ATOM 1451 C C . LEU A 1 191 ? 12.266 -37.719 8.352 1 96.38 191 LEU A C 1
ATOM 1453 O O . LEU A 1 191 ? 12.391 -38.938 8.227 1 96.38 191 LEU A O 1
ATOM 1457 N N . ILE A 1 192 ? 11.195 -37.125 8.664 1 96.12 192 ILE A N 1
ATOM 1458 C CA . ILE A 1 192 ? 9.992 -37.906 8.938 1 96.12 192 ILE A CA 1
ATOM 1459 C C . ILE A 1 192 ? 9.586 -38.688 7.691 1 96.12 192 ILE A C 1
ATOM 1461 O O . ILE A 1 192 ? 9.305 -39.906 7.766 1 96.12 192 ILE A O 1
ATOM 1465 N N . ILE A 1 193 ? 9.633 -38.062 6.539 1 95.19 193 ILE A N 1
ATOM 1466 C CA . ILE A 1 193 ? 9.188 -38.656 5.293 1 95.19 193 ILE A CA 1
ATOM 1467 C C . ILE A 1 193 ? 10.211 -39.688 4.836 1 95.19 193 ILE A C 1
ATOM 1469 O O . ILE A 1 193 ? 9.844 -40.719 4.254 1 95.19 193 ILE A O 1
ATOM 1473 N N . PHE A 1 194 ? 11.484 -39.469 5.141 1 95.44 194 PHE A N 1
ATOM 1474 C CA . PHE A 1 194 ? 12.547 -40.375 4.75 1 95.44 194 PHE A CA 1
ATOM 1475 C C . PHE A 1 194 ? 12.406 -41.719 5.477 1 95.44 194 PHE A C 1
ATOM 1477 O O . PHE A 1 194 ? 12.57 -42.781 4.871 1 95.44 194 PHE A O 1
ATOM 1484 N N . PHE A 1 195 ? 12.039 -41.719 6.719 1 95.69 195 PHE A N 1
ATOM 1485 C CA . PHE A 1 195 ? 11.922 -42.938 7.516 1 95.69 195 PHE A CA 1
ATOM 1486 C C . PHE A 1 195 ? 10.523 -43.531 7.391 1 95.69 195 PHE A C 1
ATOM 1488 O O . PHE A 1 195 ? 10.352 -44.75 7.449 1 95.69 195 PHE A O 1
ATOM 1495 N N . LYS A 1 196 ? 9.547 -42.594 7.211 1 95.44 196 LYS A N 1
ATOM 1496 C CA . LYS A 1 196 ? 8.164 -43.031 7.059 1 95.44 196 LYS A CA 1
ATOM 1497 C C . LYS A 1 196 ? 7.477 -42.312 5.914 1 95.44 196 LYS A C 1
ATOM 1499 O O . LYS A 1 196 ? 6.723 -41.344 6.141 1 95.44 196 LYS A O 1
ATOM 1504 N N . PRO A 1 197 ? 7.531 -42.844 4.773 1 91.06 197 PRO A N 1
ATOM 1505 C CA . PRO A 1 197 ? 6.98 -42.156 3.59 1 91.06 197 PRO A CA 1
ATOM 1506 C C . PRO A 1 197 ? 5.465 -42 3.664 1 91.06 197 PRO A C 1
ATOM 1508 O O . PRO A 1 197 ? 4.902 -41.156 2.965 1 91.06 197 PRO A O 1
ATOM 1511 N N . GLU A 1 198 ? 4.891 -42.75 4.551 1 90.69 198 GLU A N 1
ATOM 1512 C CA . GLU A 1 198 ? 3.439 -42.656 4.691 1 90.69 198 GLU A CA 1
ATOM 1513 C C . GLU A 1 198 ? 3.039 -41.312 5.285 1 90.69 198 GLU A C 1
ATOM 1515 O O . GLU A 1 198 ? 1.901 -40.844 5.121 1 90.69 198 GLU A O 1
ATOM 1520 N N . TYR A 1 199 ? 4.051 -40.719 5.93 1 93 199 TYR A N 1
ATOM 1521 C CA . TYR A 1 199 ? 3.766 -39.438 6.566 1 93 199 TYR A CA 1
ATOM 1522 C C . TYR A 1 199 ? 4.168 -38.281 5.668 1 93 199 TYR A C 1
ATOM 1524 O O . TYR A 1 199 ? 4.746 -37.281 6.133 1 93 199 TYR A O 1
ATOM 1532 N N . LYS A 1 200 ? 3.855 -38.375 4.398 1 92.69 200 LYS A N 1
ATOM 1533 C CA . LYS A 1 200 ? 4.172 -37.312 3.436 1 92.69 200 LYS A CA 1
ATOM 1534 C C . LYS A 1 200 ? 3.402 -36.031 3.748 1 92.69 200 LYS A C 1
ATOM 1536 O O . LYS A 1 200 ? 3.766 -34.969 3.275 1 92.69 200 LYS A O 1
ATOM 1541 N N . ILE A 1 201 ? 2.402 -36.188 4.668 1 93.31 201 ILE A N 1
ATOM 1542 C CA . ILE A 1 201 ? 1.588 -35.062 5.074 1 93.31 201 ILE A CA 1
ATOM 1543 C C . ILE A 1 201 ? 2.445 -34.062 5.852 1 93.31 201 ILE A C 1
ATOM 1545 O O . ILE A 1 201 ? 2.074 -32.906 6 1 93.31 201 ILE A O 1
ATOM 1549 N N . ALA A 1 202 ? 3.576 -34.469 6.266 1 93.69 202 ALA A N 1
ATOM 1550 C CA . ALA A 1 202 ? 4.488 -33.625 7 1 93.69 202 ALA A CA 1
ATOM 1551 C C . ALA A 1 202 ? 4.926 -32.438 6.141 1 93.69 202 ALA A C 1
ATOM 1553 O O . ALA A 1 202 ? 5.195 -31.344 6.66 1 93.69 202 ALA A O 1
ATOM 1554 N N . ASP A 1 203 ? 4.934 -32.656 4.91 1 95.38 203 ASP A N 1
ATOM 1555 C CA . ASP A 1 203 ? 5.395 -31.641 3.98 1 95.38 203 ASP A CA 1
ATOM 1556 C C . ASP A 1 203 ? 4.41 -30.484 3.912 1 95.38 203 ASP A C 1
ATOM 1558 O O . ASP A 1 203 ? 4.754 -29.344 4.242 1 95.38 203 ASP A O 1
ATOM 1562 N N . PRO A 1 204 ? 3.113 -30.656 3.619 1 94.81 204 PRO A N 1
ATOM 1563 C CA . PRO A 1 204 ? 2.166 -29.531 3.605 1 94.81 204 PRO A CA 1
ATOM 1564 C C . PRO A 1 204 ? 1.92 -28.953 4.996 1 94.81 204 PRO A C 1
ATOM 1566 O O . PRO A 1 204 ? 1.666 -27.75 5.133 1 94.81 204 PRO A O 1
ATOM 1569 N N . VAL A 1 205 ? 2.059 -29.703 5.996 1 93.88 205 VAL A N 1
ATOM 1570 C CA . VAL A 1 205 ? 1.904 -29.203 7.355 1 93.88 205 VAL A CA 1
ATOM 1571 C C . VAL A 1 205 ? 3.018 -28.203 7.668 1 93.88 205 VAL A C 1
ATOM 1573 O O . VAL A 1 205 ? 2.771 -27.156 8.273 1 93.88 205 VAL A O 1
ATOM 1576 N N . CYS A 1 206 ? 4.199 -28.594 7.25 1 93.81 206 CYS A N 1
ATOM 1577 C CA . CYS A 1 206 ? 5.332 -27.688 7.438 1 93.81 206 CYS A CA 1
ATOM 1578 C C . CYS A 1 206 ? 5.094 -26.359 6.727 1 93.81 206 CYS A C 1
ATOM 1580 O O . CYS A 1 206 ? 5.391 -25.297 7.273 1 93.81 206 CYS A O 1
ATOM 1582 N N . THR A 1 207 ? 4.535 -26.391 5.582 1 93.81 207 THR A N 1
ATOM 1583 C CA . THR A 1 207 ? 4.207 -25.188 4.828 1 93.81 207 THR A CA 1
ATOM 1584 C C . THR A 1 207 ? 3.16 -24.344 5.566 1 93.81 207 THR A C 1
ATOM 1586 O O . THR A 1 207 ? 3.268 -23.125 5.629 1 93.81 207 THR A O 1
ATOM 1589 N N . PHE A 1 208 ? 2.258 -24.984 6.219 1 93.94 208 PHE A N 1
ATOM 1590 C CA . PHE A 1 208 ? 1.225 -24.297 6.98 1 93.94 208 PHE A CA 1
ATOM 1591 C C . PHE A 1 208 ? 1.822 -23.609 8.203 1 93.94 208 PHE A C 1
ATOM 1593 O O . PHE A 1 208 ? 1.488 -22.453 8.5 1 93.94 208 PHE A O 1
ATOM 1600 N N . VAL A 1 209 ? 2.646 -24.312 8.797 1 91.5 209 VAL A N 1
ATOM 1601 C CA . VAL A 1 209 ? 3.283 -23.766 9.992 1 91.5 209 VAL A CA 1
ATOM 1602 C C . VAL A 1 209 ? 4.109 -22.531 9.625 1 91.5 209 VAL A C 1
ATOM 1604 O O . VAL A 1 209 ? 4.02 -21.5 10.289 1 91.5 209 VAL A O 1
ATOM 1607 N N . PHE A 1 210 ? 4.801 -22.672 8.562 1 90.06 210 PHE A N 1
ATOM 1608 C CA . PHE A 1 210 ? 5.609 -21.547 8.094 1 90.06 210 PHE A CA 1
ATOM 1609 C C . PHE A 1 210 ? 4.727 -20.359 7.73 1 90.06 210 PHE A C 1
ATOM 1611 O O . PHE A 1 210 ? 5.062 -19.219 8.039 1 90.06 210 PHE A O 1
ATOM 1618 N N . SER A 1 211 ? 3.643 -20.625 7.152 1 92.88 211 SER A N 1
ATOM 1619 C CA . SER A 1 211 ? 2.74 -19.562 6.727 1 92.88 211 SER A CA 1
ATOM 1620 C C . SER A 1 211 ? 2.166 -18.812 7.922 1 92.88 211 SER A C 1
ATOM 1622 O O . SER A 1 211 ? 2.088 -17.578 7.91 1 92.88 211 SER A O 1
ATOM 1624 N N . ILE A 1 212 ? 1.858 -19.516 8.922 1 91.44 212 ILE A N 1
ATOM 1625 C CA . ILE A 1 212 ? 1.329 -18.906 10.133 1 91.44 212 ILE A CA 1
ATOM 1626 C C . ILE A 1 212 ? 2.408 -18.047 10.797 1 91.44 212 ILE A C 1
ATOM 1628 O O . ILE A 1 212 ? 2.133 -16.938 11.25 1 91.44 212 ILE A O 1
ATOM 1632 N N . PHE A 1 213 ? 3.578 -18.562 10.75 1 88.19 213 PHE A N 1
ATOM 1633 C CA . PHE A 1 213 ? 4.699 -17.844 11.328 1 88.19 213 PHE A CA 1
ATOM 1634 C C . PHE A 1 213 ? 4.957 -16.547 10.57 1 88.19 213 PHE A C 1
ATOM 1636 O O . PHE A 1 213 ? 5.148 -15.484 11.18 1 88.19 213 PHE A O 1
ATOM 1643 N N . VAL A 1 214 ? 4.965 -16.578 9.297 1 88.69 214 VAL A N 1
ATOM 1644 C CA . VAL A 1 214 ? 5.211 -15.406 8.461 1 88.69 214 VAL A CA 1
ATOM 1645 C C . VAL A 1 214 ? 4.125 -14.359 8.703 1 88.69 214 VAL A C 1
ATOM 1647 O O . VAL A 1 214 ? 4.422 -13.172 8.883 1 88.69 214 VAL A O 1
ATOM 1650 N N . LEU A 1 215 ? 2.918 -14.82 8.844 1 89.38 215 LEU A N 1
ATOM 1651 C CA . LEU A 1 215 ? 1.807 -13.898 9.055 1 89.38 215 LEU A CA 1
ATOM 1652 C C . LEU A 1 215 ? 1.88 -13.266 10.438 1 89.38 215 LEU A C 1
ATOM 1654 O O . LEU A 1 215 ? 1.698 -12.055 10.578 1 89.38 215 LEU A O 1
ATOM 1658 N N . ALA A 1 216 ? 2.266 -14.016 11.367 1 88.12 216 ALA A N 1
ATOM 1659 C CA . ALA A 1 216 ? 2.324 -13.531 12.742 1 88.12 216 ALA A CA 1
ATOM 1660 C C . ALA A 1 216 ? 3.459 -12.531 12.922 1 88.12 216 ALA A C 1
ATOM 1662 O O . ALA A 1 216 ? 3.307 -11.531 13.633 1 88.12 216 ALA A O 1
ATOM 1663 N N . THR A 1 217 ? 4.547 -12.719 12.242 1 85.31 217 THR A N 1
ATOM 1664 C CA . THR A 1 217 ? 5.707 -11.859 12.453 1 85.31 217 THR A CA 1
ATOM 1665 C C . THR A 1 217 ? 5.598 -10.586 11.625 1 85.31 217 THR A C 1
ATOM 1667 O O . THR A 1 217 ? 6.227 -9.57 11.945 1 85.31 217 THR A O 1
ATOM 1670 N N . THR A 1 218 ? 4.824 -10.656 10.578 1 88.12 218 THR A N 1
ATOM 1671 C CA . THR A 1 218 ? 4.789 -9.5 9.695 1 88.12 218 THR A CA 1
ATOM 1672 C C . THR A 1 218 ? 3.57 -8.633 9.984 1 88.12 218 THR A C 1
ATOM 1674 O O . THR A 1 218 ? 3.504 -7.48 9.555 1 88.12 218 THR A O 1
ATOM 1677 N N . VAL A 1 219 ? 2.643 -9.156 10.836 1 90.5 219 VAL A N 1
ATOM 1678 C CA . VAL A 1 219 ? 1.399 -8.438 11.102 1 90.5 219 VAL A CA 1
ATOM 1679 C C . VAL A 1 219 ? 1.691 -7.18 11.914 1 90.5 219 VAL A C 1
ATOM 1681 O O . VAL A 1 219 ? 1.09 -6.129 11.68 1 90.5 219 VAL A O 1
ATOM 1684 N N . THR A 1 220 ? 2.549 -7.254 12.859 1 87.56 220 THR A N 1
ATOM 1685 C CA . THR A 1 220 ? 2.873 -6.105 13.703 1 87.56 220 THR A CA 1
ATOM 1686 C C . THR A 1 220 ? 3.551 -5.012 12.883 1 87.56 220 THR A C 1
ATOM 1688 O O . THR A 1 220 ? 3.252 -3.828 13.055 1 87.56 220 THR A O 1
ATOM 1691 N N . ILE A 1 221 ? 4.41 -5.438 12 1 85.88 221 ILE A N 1
ATOM 1692 C CA . ILE A 1 221 ? 5.113 -4.488 11.141 1 85.88 221 ILE A CA 1
ATOM 1693 C C . ILE A 1 221 ? 4.121 -3.822 10.195 1 85.88 221 ILE A C 1
ATOM 1695 O O . ILE A 1 221 ? 4.176 -2.609 9.977 1 85.88 221 ILE A O 1
ATOM 1699 N N . LEU A 1 222 ? 3.252 -4.648 9.727 1 89.88 222 LEU A N 1
ATOM 1700 C CA . LEU A 1 222 ? 2.223 -4.133 8.828 1 89.88 222 LEU A CA 1
ATOM 1701 C C . LEU A 1 222 ? 1.369 -3.08 9.531 1 89.88 222 LEU A C 1
ATOM 1703 O O . LEU A 1 222 ? 1.079 -2.027 8.961 1 89.88 222 LEU A O 1
ATOM 1707 N N . ARG A 1 223 ? 1.043 -3.34 10.758 1 89.38 223 ARG A N 1
ATOM 1708 C CA . ARG A 1 223 ? 0.238 -2.404 11.539 1 89.38 223 ARG A CA 1
ATOM 1709 C C . ARG A 1 223 ? 0.961 -1.072 11.711 1 89.38 223 ARG A C 1
ATOM 1711 O O . ARG A 1 223 ? 0.352 -0.008 11.586 1 89.38 223 ARG A O 1
ATOM 1718 N N . ASP A 1 224 ? 2.201 -1.178 11.969 1 87.81 224 ASP A N 1
ATOM 1719 C CA . ASP A 1 224 ? 2.994 0.034 12.148 1 87.81 224 ASP A CA 1
ATOM 1720 C C . ASP A 1 224 ? 3.061 0.842 10.852 1 87.81 224 ASP A C 1
ATOM 1722 O O . ASP A 1 224 ? 2.934 2.068 10.875 1 87.81 224 ASP A O 1
ATOM 1726 N N . ILE A 1 225 ? 3.246 0.184 9.773 1 89.5 225 ILE A N 1
ATOM 1727 C CA . ILE A 1 225 ? 3.336 0.827 8.469 1 89.5 225 ILE A CA 1
ATOM 1728 C C . ILE A 1 225 ? 2.006 1.494 8.133 1 89.5 225 ILE A C 1
ATOM 1730 O O . ILE A 1 225 ? 1.977 2.641 7.68 1 89.5 225 ILE A O 1
ATOM 1734 N N . LEU A 1 226 ? 0.956 0.791 8.438 1 90.19 226 LEU A N 1
ATOM 1735 C CA . LEU A 1 226 ? -0.37 1.319 8.141 1 90.19 226 LEU A CA 1
ATOM 1736 C C . LEU A 1 226 ? -0.678 2.535 9.008 1 90.19 226 LEU A C 1
ATOM 1738 O O . LEU A 1 226 ? -1.297 3.496 8.547 1 90.19 226 LEU A O 1
ATOM 1742 N N . LEU A 1 227 ? -0.252 2.506 10.195 1 89.19 227 LEU A N 1
ATOM 1743 C CA . LEU A 1 227 ? -0.462 3.645 11.086 1 89.19 227 LEU A CA 1
ATOM 1744 C C . LEU A 1 227 ? 0.239 4.887 10.547 1 89.19 227 LEU A C 1
ATOM 1746 O O . LEU A 1 227 ? -0.339 5.977 10.547 1 89.19 227 LEU A O 1
ATOM 1750 N N . VAL A 1 228 ? 1.44 4.73 10.086 1 89.19 228 VAL A N 1
ATOM 1751 C CA . VAL A 1 228 ? 2.213 5.844 9.547 1 89.19 228 VAL A CA 1
ATOM 1752 C C . VAL A 1 228 ? 1.532 6.391 8.297 1 89.19 228 VAL A C 1
ATOM 1754 O O . VAL A 1 228 ? 1.387 7.605 8.133 1 89.19 228 VAL A O 1
ATOM 1757 N N . LEU A 1 229 ? 1.081 5.461 7.484 1 89.44 229 LEU A N 1
ATOM 1758 C CA . LEU A 1 229 ? 0.468 5.875 6.227 1 89.44 229 LEU A CA 1
ATOM 1759 C C . LEU A 1 229 ? -0.894 6.516 6.473 1 89.44 229 LEU A C 1
ATOM 1761 O O . LEU A 1 229 ? -1.341 7.352 5.684 1 89.44 229 LEU A O 1
ATOM 1765 N N . MET A 1 230 ? -1.474 6.137 7.566 1 89.25 230 MET A N 1
ATOM 1766 C CA . MET A 1 230 ? -2.746 6.738 7.961 1 89.25 230 MET A CA 1
ATOM 1767 C C . MET A 1 230 ? -2.523 8.062 8.68 1 89.25 230 MET A C 1
ATOM 1769 O O . MET A 1 230 ? -3.477 8.688 9.148 1 89.25 230 MET A O 1
ATOM 1773 N N . GLU A 1 231 ? -1.333 8.516 8.68 1 88.19 231 GLU A N 1
ATOM 1774 C CA . GLU A 1 231 ? -0.958 9.734 9.383 1 88.19 231 GLU A CA 1
ATOM 1775 C C . GLU A 1 231 ? -1.328 9.664 10.859 1 88.19 231 GLU A C 1
ATOM 1777 O O . GLU A 1 231 ? -1.916 10.594 11.406 1 88.19 231 GLU A O 1
ATOM 1782 N N . GLY A 1 232 ? -0.996 8.516 11.445 1 87.19 232 GLY A N 1
ATOM 1783 C CA . GLY A 1 232 ? -1.273 8.312 12.859 1 87.19 232 GLY A CA 1
ATOM 1784 C C . GLY A 1 232 ? -0.147 8.773 13.758 1 87.19 232 GLY A C 1
ATOM 1785 O O . GLY A 1 232 ? 0.974 9 13.297 1 87.19 232 GLY A O 1
ATOM 1786 N N . THR A 1 233 ? -0.505 8.992 14.969 1 87.25 233 THR A N 1
ATOM 1787 C CA . THR A 1 233 ? 0.476 9.344 15.992 1 87.25 233 THR A CA 1
ATOM 1788 C C . THR A 1 233 ? 1.381 8.148 16.297 1 87.25 233 THR A C 1
ATOM 1790 O O . THR A 1 233 ? 0.898 7.051 16.562 1 87.25 233 THR A O 1
ATOM 1793 N N . PRO A 1 234 ? 2.65 8.336 16.25 1 83.25 234 PRO A N 1
ATOM 1794 C CA . PRO A 1 234 ? 3.551 7.211 16.5 1 83.25 234 PRO A CA 1
ATOM 1795 C C . PRO A 1 234 ? 3.426 6.668 17.922 1 83.25 234 PRO A C 1
ATOM 1797 O O . PRO A 1 234 ? 2.992 7.387 18.828 1 83.25 234 PRO A O 1
ATOM 1800 N N . LYS A 1 235 ? 3.727 5.406 18.234 1 77.62 235 LYS A N 1
ATOM 1801 C CA . LYS A 1 235 ? 3.58 4.688 19.484 1 77.62 235 LYS A CA 1
ATOM 1802 C C . LYS A 1 235 ? 4.332 5.395 20.609 1 77.62 235 LYS A C 1
ATOM 1804 O O . LYS A 1 235 ? 3.879 5.406 21.766 1 77.62 235 LYS A O 1
ATOM 1809 N N . GLY A 1 236 ? 5.258 6.289 20.344 1 75.88 236 GLY A N 1
ATOM 1810 C CA . GLY A 1 236 ? 6.055 6.98 21.344 1 75.88 236 GLY A CA 1
ATOM 1811 C C . GLY A 1 236 ? 5.496 8.336 21.719 1 75.88 236 GLY A C 1
ATOM 1812 O O . GLY A 1 236 ? 5.941 8.953 22.688 1 75.88 236 GLY A O 1
ATOM 1813 N N . PHE A 1 237 ? 4.504 8.703 21.141 1 82.88 237 PHE A N 1
ATOM 1814 C CA . PHE A 1 237 ? 3.914 10.016 21.391 1 82.88 237 PHE A CA 1
ATOM 1815 C C . PHE A 1 237 ? 2.521 9.875 22 1 82.88 237 PHE A C 1
ATOM 1817 O O . PHE A 1 237 ? 1.717 9.062 21.531 1 82.88 237 PHE A O 1
ATOM 1824 N N . ASN A 1 238 ? 2.396 10.477 23.141 1 86.44 238 ASN A N 1
ATOM 1825 C CA . ASN A 1 238 ? 1.091 10.523 23.781 1 86.44 238 ASN A CA 1
ATOM 1826 C C . ASN A 1 238 ? 0.376 11.844 23.5 1 86.44 238 ASN A C 1
ATOM 1828 O O . ASN A 1 238 ? 0.849 12.914 23.891 1 86.44 238 ASN A O 1
ATOM 1832 N N . TYR A 1 239 ? -0.725 11.766 22.859 1 89.69 239 TYR A N 1
ATOM 1833 C CA . TYR A 1 239 ? -1.514 12.922 22.469 1 89.69 239 TYR A CA 1
ATOM 1834 C C . TYR A 1 239 ? -1.831 13.805 23.672 1 89.69 239 TYR A C 1
ATOM 1836 O O . TYR A 1 239 ? -1.622 15.023 23.625 1 89.69 239 TYR A O 1
ATOM 1844 N N . ASP A 1 240 ? -2.24 13.156 24.734 1 91.12 240 ASP A N 1
ATOM 1845 C CA . ASP A 1 240 ? -2.648 13.906 25.906 1 91.12 240 ASP A CA 1
ATOM 1846 C C . ASP A 1 240 ? -1.449 14.57 26.578 1 91.12 240 ASP A C 1
ATOM 1848 O O . ASP A 1 240 ? -1.558 15.688 27.094 1 91.12 240 ASP A O 1
ATOM 1852 N N . ALA A 1 241 ? -0.411 13.914 26.562 1 91.88 241 ALA A N 1
ATOM 1853 C CA . ALA A 1 241 ? 0.799 14.477 27.156 1 91.88 241 ALA A CA 1
ATOM 1854 C C . ALA A 1 241 ? 1.256 15.719 26.406 1 91.88 241 ALA A C 1
ATOM 1856 O O . ALA A 1 241 ? 1.631 16.719 27.016 1 91.88 241 ALA A O 1
ATOM 1857 N N . VAL A 1 242 ? 1.234 15.656 25.109 1 91.88 242 VAL A N 1
ATOM 1858 C CA . VAL A 1 242 ? 1.628 16.781 24.281 1 91.88 242 VAL A CA 1
ATOM 1859 C C . VAL A 1 242 ? 0.652 17.938 24.484 1 91.88 242 VAL A C 1
ATOM 1861 O O . VAL A 1 242 ? 1.067 19.094 24.641 1 91.88 242 VAL A O 1
ATOM 1864 N N . ARG A 1 243 ? -0.617 17.609 24.484 1 92.81 243 ARG A N 1
ATOM 1865 C CA . ARG A 1 243 ? -1.655 18.609 24.688 1 92.81 243 ARG A CA 1
ATOM 1866 C C . ARG A 1 243 ? -1.464 19.328 26.016 1 92.81 243 ARG A C 1
ATOM 1868 O O . ARG A 1 243 ? -1.542 20.562 26.094 1 92.81 243 ARG A O 1
ATOM 1875 N N . GLU A 1 244 ? -1.201 18.578 27.047 1 93.31 244 GLU A N 1
ATOM 1876 C CA . GLU A 1 244 ? -1.031 19.125 28.391 1 93.31 244 GLU A CA 1
ATOM 1877 C C . GLU A 1 244 ? 0.216 20 28.469 1 93.31 244 GLU A C 1
ATOM 1879 O O . GLU A 1 244 ? 0.228 21 29.188 1 93.31 244 GLU A O 1
ATOM 1884 N N . ARG A 1 245 ? 1.204 19.656 27.781 1 93.31 245 ARG A N 1
ATOM 1885 C CA . ARG A 1 245 ? 2.439 20.438 27.766 1 93.31 245 ARG A CA 1
ATOM 1886 C C . ARG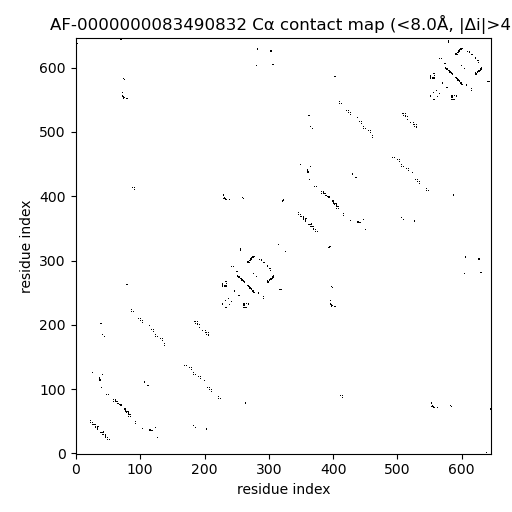 A 1 245 ? 2.223 21.797 27.125 1 93.31 245 ARG A C 1
ATOM 1888 O O . ARG A 1 245 ? 2.777 22.797 27.578 1 93.31 245 ARG A O 1
ATOM 1895 N N . ILE A 1 246 ? 1.451 21.844 26.078 1 93.31 246 ILE A N 1
ATOM 1896 C CA . ILE A 1 246 ? 1.141 23.109 25.422 1 93.31 246 ILE A CA 1
ATOM 1897 C C . ILE A 1 246 ? 0.264 23.953 26.328 1 93.31 246 ILE A C 1
ATOM 1899 O O . ILE A 1 246 ? 0.506 25.156 26.484 1 93.31 246 ILE A O 1
ATOM 1903 N N . LEU A 1 247 ? -0.685 23.344 26.969 1 93.5 247 LEU A N 1
ATOM 1904 C CA . LEU A 1 247 ? -1.618 24.047 27.844 1 93.5 247 LEU A CA 1
ATOM 1905 C C . LEU A 1 247 ? -0.91 24.578 29.078 1 93.5 247 LEU A C 1
ATOM 1907 O O . LEU A 1 247 ? -1.387 25.516 29.719 1 93.5 247 LEU A O 1
ATOM 1911 N N . ALA A 1 248 ? 0.199 24.016 29.406 1 93.62 248 ALA A N 1
ATOM 1912 C CA . ALA A 1 248 ? 0.954 24.391 30.594 1 93.62 248 ALA A CA 1
ATOM 1913 C C . ALA A 1 248 ? 1.7 25.703 30.359 1 93.62 248 ALA A C 1
ATOM 1915 O O . ALA A 1 248 ? 2.129 26.359 31.328 1 93.62 248 ALA A O 1
ATOM 1916 N N . VAL A 1 249 ? 1.911 26.062 29.125 1 93.25 249 VAL A N 1
ATOM 1917 C CA . VAL A 1 249 ? 2.568 27.328 28.812 1 93.25 249 VAL A CA 1
ATOM 1918 C C . VAL A 1 249 ? 1.704 28.484 29.312 1 93.25 249 VAL A C 1
ATOM 1920 O O . VAL A 1 249 ? 0.486 28.484 29.109 1 93.25 249 VAL A O 1
ATOM 1923 N N . ASN A 1 250 ? 2.277 29.5 29.812 1 91.12 250 ASN A N 1
ATOM 1924 C CA . ASN A 1 250 ? 1.569 30.641 30.406 1 91.12 250 ASN A CA 1
ATOM 1925 C C . ASN A 1 250 ? 0.765 31.391 29.344 1 91.12 250 ASN A C 1
ATOM 1927 O O . ASN A 1 250 ? 1.265 31.672 28.266 1 91.12 250 ASN A O 1
ATOM 1931 N N . LYS A 1 251 ? -0.544 31.703 29.625 1 90.19 251 LYS A N 1
ATOM 1932 C CA . LYS A 1 251 ? -1.431 32.562 28.844 1 90.19 251 LYS A CA 1
ATOM 1933 C C . LYS A 1 251 ? -2.086 31.781 27.703 1 90.19 251 LYS A C 1
ATOM 1935 O O . LYS A 1 251 ? -2.756 32.344 26.844 1 90.19 251 LYS A O 1
ATOM 1940 N N . VAL A 1 252 ? -1.719 30.5 27.641 1 91.62 252 VAL A N 1
ATOM 1941 C CA . VAL A 1 252 ? -2.451 29.656 26.703 1 91.62 252 VAL A CA 1
ATOM 1942 C C . VAL A 1 252 ? -3.807 29.281 27.281 1 91.62 252 VAL A C 1
ATOM 1944 O O . VAL A 1 252 ? -3.883 28.734 28.391 1 91.62 252 VAL A O 1
ATOM 1947 N N . GLU A 1 253 ? -4.867 29.5 26.594 1 89.44 253 GLU A N 1
ATOM 1948 C CA . GLU A 1 253 ? -6.211 29.266 27.125 1 89.44 253 GLU A CA 1
ATOM 1949 C C . GLU A 1 253 ? -6.754 27.906 26.656 1 89.44 253 GLU A C 1
ATOM 1951 O O . GLU A 1 253 ? -7.312 27.156 27.453 1 89.44 253 GLU A O 1
ATOM 1956 N N . SER A 1 254 ? -6.633 27.734 25.328 1 89.88 254 SER A N 1
ATOM 1957 C CA . SER A 1 254 ? -7.137 26.5 24.75 1 89.88 254 SER A CA 1
ATOM 1958 C C . SER A 1 254 ? -6.375 26.125 23.484 1 89.88 254 SER A C 1
ATOM 1960 O O . SER A 1 254 ? -5.633 26.938 22.938 1 89.88 254 SER A O 1
ATOM 1962 N N . ILE A 1 255 ? -6.504 24.859 23.188 1 90.19 255 ILE A N 1
ATOM 1963 C CA . ILE A 1 255 ? -5.887 24.312 21.984 1 90.19 255 ILE A CA 1
ATOM 1964 C C . ILE A 1 255 ? -6.934 23.562 21.156 1 90.19 255 ILE A C 1
ATOM 1966 O O . ILE A 1 255 ? -7.773 22.844 21.719 1 90.19 255 ILE A O 1
ATOM 1970 N N . HIS A 1 256 ? -6.965 23.766 19.859 1 87.56 256 HIS A N 1
ATOM 1971 C CA . HIS A 1 256 ? -7.828 22.984 18.984 1 87.56 256 HIS A CA 1
ATOM 1972 C C . HIS A 1 256 ? -7.117 22.625 17.688 1 87.56 256 HIS A C 1
ATOM 1974 O O . HIS A 1 256 ? -6.047 23.172 17.391 1 87.56 256 HIS A O 1
ATOM 1980 N N . ASN A 1 257 ? -7.637 21.625 17.016 1 87.81 257 ASN A N 1
ATOM 1981 C CA . ASN A 1 257 ? -7.062 21.125 15.773 1 87.81 257 ASN A CA 1
ATOM 1982 C C . ASN A 1 257 ? -5.625 20.656 15.969 1 87.81 257 ASN A C 1
ATOM 1984 O O . ASN A 1 257 ? -4.742 21 15.188 1 87.81 257 ASN A O 1
ATOM 1988 N N . LEU A 1 258 ? -5.461 20.047 17.109 1 89.31 258 LEU A N 1
ATOM 1989 C CA . LEU A 1 258 ? -4.145 19.469 17.359 1 89.31 258 LEU A CA 1
ATOM 1990 C C . LEU A 1 258 ? -3.955 18.188 16.547 1 89.31 258 LEU A C 1
ATOM 1992 O O . LEU A 1 258 ? -4.637 17.188 16.781 1 89.31 258 LEU A O 1
ATOM 1996 N N . HIS A 1 259 ? -3.094 18.234 15.641 1 89.31 259 HIS A N 1
ATOM 1997 C CA . HIS A 1 259 ? -2.781 17.078 14.805 1 89.31 259 HIS A CA 1
ATOM 1998 C C . HIS A 1 259 ? -1.326 16.656 14.969 1 89.31 259 HIS A C 1
ATOM 2000 O O . HIS A 1 259 ? -0.418 17.469 14.836 1 89.31 259 HIS A O 1
ATOM 2006 N N . LEU A 1 260 ? -1.19 15.422 15.297 1 89.5 260 LEU A N 1
ATOM 2007 C CA . LEU A 1 260 ? 0.111 14.773 15.383 1 89.5 260 LEU A CA 1
ATOM 2008 C C . LEU A 1 260 ? 0.197 13.594 14.422 1 89.5 260 LEU A C 1
ATOM 2010 O O . LEU A 1 260 ? -0.655 12.703 14.445 1 89.5 260 LEU A O 1
ATOM 2014 N N . TRP A 1 261 ? 1.2 13.625 13.516 1 88.12 261 TRP A N 1
ATOM 2015 C CA . TRP A 1 261 ? 1.31 12.477 12.625 1 88.12 261 TRP A CA 1
ATOM 2016 C C . TRP A 1 261 ? 2.762 12.227 12.227 1 88.12 261 TRP A C 1
ATOM 2018 O O . TRP A 1 261 ? 3.617 13.094 12.414 1 88.12 261 TRP A O 1
ATOM 2028 N N . SER A 1 262 ? 2.984 11.039 11.789 1 86.44 262 SER A N 1
ATOM 2029 C CA . SER A 1 262 ? 4.328 10.625 11.398 1 86.44 262 SER A CA 1
ATOM 2030 C C . SER A 1 262 ? 4.516 10.703 9.883 1 86.44 262 SER A C 1
ATOM 2032 O O . SER A 1 262 ? 3.697 10.18 9.125 1 86.44 262 SER A O 1
ATOM 2034 N N . LEU A 1 263 ? 5.539 11.461 9.453 1 82.81 263 LEU A N 1
ATOM 2035 C CA . LEU A 1 263 ? 5.938 11.438 8.055 1 82.81 263 LEU A CA 1
ATOM 2036 C C . LEU A 1 263 ? 6.648 10.125 7.711 1 82.81 263 LEU A C 1
ATOM 2038 O O . LEU A 1 263 ? 6.375 9.516 6.676 1 82.81 263 LEU A O 1
ATOM 2042 N N . THR A 1 264 ? 7.57 9.797 8.477 1 82.38 264 THR A N 1
ATOM 2043 C CA . THR A 1 264 ? 8.266 8.516 8.469 1 82.38 264 THR A CA 1
ATOM 2044 C C . THR A 1 264 ? 8.273 7.898 9.867 1 82.38 264 THR A C 1
ATOM 2046 O O . THR A 1 264 ? 7.594 8.391 10.773 1 82.38 264 THR A O 1
ATOM 2049 N N . MET A 1 265 ? 8.992 6.867 10.016 1 75.25 265 MET A N 1
ATOM 2050 C CA . MET A 1 265 ? 9.023 6.184 11.312 1 75.25 265 MET A CA 1
ATOM 2051 C C . MET A 1 265 ? 9.695 7.051 12.367 1 75.25 265 MET A C 1
ATOM 2053 O O . MET A 1 265 ? 9.375 6.945 13.555 1 75.25 265 MET A O 1
ATOM 2057 N N . ASN A 1 266 ? 10.477 7.988 11.938 1 76.56 266 ASN A N 1
ATOM 2058 C CA . ASN A 1 266 ? 11.258 8.734 12.922 1 76.56 266 ASN A CA 1
ATOM 2059 C C . ASN A 1 266 ? 10.984 10.234 12.828 1 76.56 266 ASN A C 1
ATOM 2061 O O . ASN A 1 266 ? 11.633 11.031 13.516 1 76.56 266 ASN A O 1
ATOM 2065 N N . GLN A 1 267 ? 10.125 10.586 12.008 1 82.5 267 GLN A N 1
ATOM 2066 C CA . GLN A 1 267 ? 9.82 12 11.836 1 82.5 267 GLN A CA 1
ATOM 2067 C C . GLN A 1 267 ? 8.359 12.289 12.148 1 82.5 267 GLN A C 1
ATOM 2069 O O . GLN A 1 267 ? 7.457 11.82 11.453 1 82.5 267 GLN A O 1
ATOM 2074 N N . VAL A 1 268 ? 8.25 13.094 13.195 1 88.25 268 VAL A N 1
ATOM 2075 C CA . VAL A 1 268 ? 6.902 13.43 13.648 1 88.25 268 VAL A CA 1
ATOM 2076 C C . VAL A 1 268 ? 6.621 14.906 13.383 1 88.25 268 VAL A C 1
ATOM 2078 O O . VAL A 1 268 ? 7.492 15.758 13.578 1 88.25 268 VAL A O 1
ATOM 2081 N N . ILE A 1 269 ? 5.477 15.188 12.898 1 90 269 ILE A N 1
ATOM 2082 C CA . ILE A 1 269 ? 5.051 16.547 12.609 1 90 269 ILE A CA 1
ATOM 2083 C C . ILE A 1 269 ? 3.873 16.922 13.516 1 90 269 ILE A C 1
ATOM 2085 O O . ILE A 1 269 ? 3.035 16.078 13.828 1 90 269 ILE A O 1
ATOM 2089 N N . LEU A 1 270 ? 3.857 18.172 13.938 1 92.56 270 LEU A N 1
ATOM 2090 C CA . LEU A 1 270 ? 2.791 18.656 14.805 1 92.56 270 LEU A CA 1
ATOM 2091 C C . LEU A 1 270 ? 2.189 19.938 14.25 1 92.56 270 LEU A C 1
ATOM 2093 O O . LEU A 1 270 ? 2.92 20.828 13.805 1 92.56 270 LEU A O 1
ATOM 2097 N N . SER A 1 271 ? 0.927 20.031 14.156 1 92.5 271 SER A N 1
ATOM 2098 C CA . SER A 1 271 ? 0.176 21.234 13.836 1 92.5 271 SER A CA 1
ATOM 2099 C C . SER A 1 271 ? -0.934 21.484 14.852 1 92.5 271 SER A C 1
ATOM 2101 O O . SER A 1 271 ? -1.615 20.547 15.273 1 92.5 271 SER A O 1
ATOM 2103 N N . ALA A 1 272 ? -1.087 22.703 15.297 1 93.12 272 ALA A N 1
ATOM 2104 C CA . ALA A 1 272 ? -2.107 23 16.297 1 93.12 272 ALA A CA 1
ATOM 2105 C C . ALA A 1 272 ? -2.535 24.469 16.234 1 93.12 272 ALA A C 1
ATOM 2107 O O . ALA A 1 272 ? -1.802 25.312 15.711 1 93.12 272 ALA A O 1
ATOM 2108 N N . HIS A 1 273 ? -3.709 24.719 16.594 1 92.06 273 HIS A N 1
ATOM 2109 C CA . HIS A 1 273 ? -4.207 26.078 16.859 1 92.06 273 HIS A CA 1
ATOM 2110 C C . HIS A 1 273 ? -4.234 26.375 18.344 1 92.06 273 HIS A C 1
ATOM 2112 O O . HIS A 1 273 ? -4.859 25.641 19.125 1 92.06 273 HIS A O 1
ATOM 2118 N N . VAL A 1 274 ? -3.576 27.406 18.734 1 91.94 274 VAL A N 1
ATOM 2119 C CA . VAL A 1 274 ? -3.514 27.797 20.141 1 91.94 274 VAL A CA 1
ATOM 2120 C C . VAL A 1 274 ? -4.266 29.125 20.328 1 91.94 274 VAL A C 1
ATOM 2122 O O . VAL A 1 274 ? -4.051 30.078 19.594 1 91.94 274 VAL A O 1
ATOM 2125 N N . VAL A 1 275 ? -5.082 29.156 21.297 1 91.06 275 VAL A N 1
ATOM 2126 C CA . VAL A 1 275 ? -5.887 30.328 21.594 1 91.06 275 VAL A CA 1
ATOM 2127 C C . VAL A 1 275 ? -5.293 31.078 22.781 1 91.06 275 VAL A C 1
ATOM 2129 O O . VAL A 1 275 ? -4.973 30.484 23.812 1 91.06 275 VAL A O 1
ATOM 2132 N N . THR A 1 276 ? -5.098 32.344 22.547 1 88.81 276 THR A N 1
ATOM 2133 C CA . THR A 1 276 ? -4.59 33.188 23.625 1 88.81 276 THR A CA 1
ATOM 2134 C C . THR A 1 276 ? -5.199 34.594 23.547 1 88.81 276 THR A C 1
ATOM 2136 O O . THR A 1 276 ? -5.641 35 22.484 1 88.81 276 THR A O 1
ATOM 2139 N N . ASP A 1 277 ? -5.305 35.281 24.688 1 79.94 277 ASP A N 1
ATOM 2140 C CA . ASP A 1 277 ? -5.82 36.656 24.719 1 79.94 277 ASP A CA 1
ATOM 2141 C C . ASP A 1 277 ? -4.68 37.656 24.859 1 79.94 277 ASP A C 1
ATOM 2143 O O . ASP A 1 277 ? -4.922 38.875 24.969 1 79.94 277 ASP A O 1
ATOM 2147 N N . THR A 1 278 ? -3.561 37.156 24.75 1 75.38 278 THR A N 1
ATOM 2148 C CA . THR A 1 278 ? -2.445 38.094 24.953 1 75.38 278 THR A CA 1
ATOM 2149 C C . THR A 1 278 ? -2.086 38.812 23.672 1 75.38 278 THR A C 1
ATOM 2151 O O . THR A 1 278 ? -2.416 38.344 22.578 1 75.38 278 THR A O 1
ATOM 2154 N N . VAL A 1 279 ? -1.5 39.969 23.922 1 69.88 279 VAL A N 1
ATOM 2155 C CA . VAL A 1 279 ? -1.073 40.781 22.797 1 69.88 279 VAL A CA 1
ATOM 2156 C C . VAL A 1 279 ? 0.271 40.312 22.281 1 69.88 279 VAL A C 1
ATOM 2158 O O . VAL A 1 279 ? 0.584 40.469 21.094 1 69.88 279 VAL A O 1
ATOM 2161 N N . ASP A 1 280 ? 0.947 39.562 23.109 1 82.44 280 ASP A N 1
ATOM 2162 C CA . ASP A 1 280 ? 2.275 39.156 22.672 1 82.44 280 ASP A CA 1
ATOM 2163 C C . ASP A 1 280 ? 2.234 37.75 22.047 1 82.44 280 ASP A C 1
ATOM 2165 O O . ASP A 1 280 ? 2.74 36.812 22.641 1 82.44 280 ASP A O 1
ATOM 2169 N N . ASN A 1 281 ? 1.802 37.656 20.906 1 86.12 281 ASN A N 1
ATOM 2170 C CA . ASN A 1 281 ? 1.627 36.406 20.188 1 86.12 281 ASN A CA 1
ATOM 2171 C C . ASN A 1 281 ? 2.967 35.75 19.859 1 86.12 281 ASN A C 1
ATOM 2173 O O . ASN A 1 281 ? 3.086 34.531 19.891 1 86.12 281 ASN A O 1
ATOM 2177 N N . HIS A 1 282 ? 3.938 36.562 19.672 1 85.75 282 HIS A N 1
ATOM 2178 C CA . HIS A 1 282 ? 5.242 36.031 19.281 1 85.75 282 HIS A CA 1
ATOM 2179 C C . HIS A 1 282 ? 5.918 35.344 20.453 1 85.75 282 HIS A C 1
ATOM 2181 O O . HIS A 1 282 ? 6.582 34.312 20.281 1 85.75 282 HIS A O 1
ATOM 2187 N N . GLN A 1 283 ? 5.766 35.938 21.562 1 87.12 283 GLN A N 1
ATOM 2188 C CA . GLN A 1 283 ? 6.371 35.344 22.75 1 87.12 283 GLN A CA 1
ATOM 2189 C C . GLN A 1 283 ? 5.742 33.969 23.062 1 87.12 283 GLN A C 1
ATOM 2191 O O . GLN A 1 283 ? 6.445 33.031 23.422 1 87.12 283 GLN A O 1
ATOM 2196 N N . ILE A 1 284 ? 4.492 33.938 22.938 1 89.12 284 ILE A N 1
ATOM 2197 C CA . ILE A 1 284 ? 3.783 32.688 23.219 1 89.12 284 ILE A CA 1
ATOM 2198 C C . ILE A 1 284 ? 4.184 31.609 22.203 1 89.12 284 ILE A C 1
ATOM 2200 O O . ILE A 1 284 ? 4.41 30.453 22.562 1 89.12 284 ILE A O 1
ATOM 2204 N N . LEU A 1 285 ? 4.219 32 21 1 90.81 285 LEU A N 1
ATOM 2205 C CA . LEU A 1 285 ? 4.641 31.094 19.938 1 90.81 285 LEU A CA 1
ATOM 2206 C C . LEU A 1 285 ? 6.027 30.531 20.234 1 90.81 285 LEU A C 1
ATOM 2208 O O . LEU A 1 285 ? 6.246 29.328 20.109 1 90.81 285 LEU A O 1
ATOM 2212 N N . LYS A 1 286 ? 6.91 31.359 20.578 1 90.44 286 LYS A N 1
ATOM 2213 C CA . LYS A 1 286 ? 8.281 30.953 20.891 1 90.44 286 LYS A CA 1
ATOM 2214 C C . LYS A 1 286 ? 8.312 29.984 22.078 1 90.44 286 LYS A C 1
ATOM 2216 O O . LYS A 1 286 ? 9.016 28.984 22.031 1 90.44 286 LYS A O 1
ATOM 2221 N N . GLU A 1 287 ? 7.598 30.328 23.094 1 92.12 287 GLU A N 1
ATOM 2222 C CA . GLU A 1 287 ? 7.582 29.5 24.297 1 92.12 287 GLU A CA 1
ATOM 2223 C C . GLU A 1 287 ? 6.988 28.125 24.031 1 92.12 287 GLU A C 1
ATOM 2225 O O . GLU A 1 287 ? 7.531 27.109 24.453 1 92.12 287 GLU A O 1
ATOM 2230 N N . VAL A 1 288 ? 5.91 28.109 23.312 1 92.75 288 VAL A N 1
ATOM 2231 C CA . VAL A 1 288 ? 5.254 26.844 22.984 1 92.75 288 VAL A CA 1
ATOM 2232 C C . VAL A 1 288 ? 6.18 25.984 22.125 1 92.75 288 VAL A C 1
ATOM 2234 O O . VAL A 1 288 ? 6.348 24.797 22.391 1 92.75 288 VAL A O 1
ATOM 2237 N N . THR A 1 289 ? 6.746 26.547 21.125 1 91.31 289 THR A N 1
ATOM 2238 C CA . THR A 1 289 ? 7.648 25.828 20.234 1 91.31 289 THR A CA 1
ATOM 2239 C C . THR A 1 289 ? 8.859 25.297 20.984 1 91.31 289 THR A C 1
ATOM 2241 O O . THR A 1 289 ? 9.281 24.156 20.766 1 91.31 289 THR A O 1
ATOM 2244 N N . GLN A 1 290 ? 9.367 26.109 21.828 1 91.25 290 GLN A N 1
ATOM 2245 C CA . GLN A 1 290 ? 10.531 25.703 22.625 1 91.25 290 GLN A CA 1
ATOM 2246 C C . GLN A 1 290 ? 10.195 24.531 23.531 1 91.25 290 GLN A C 1
ATOM 2248 O O . GLN A 1 290 ? 10.977 23.578 23.625 1 91.25 290 GLN A O 1
ATOM 2253 N N . VAL A 1 291 ? 9.125 24.594 24.172 1 91.75 291 VAL A N 1
ATOM 2254 C CA . VAL A 1 291 ? 8.719 23.531 25.078 1 91.75 291 VAL A CA 1
ATOM 2255 C C . VAL A 1 291 ? 8.555 22.219 24.281 1 91.75 291 VAL A C 1
ATOM 2257 O O . VAL A 1 291 ? 8.945 21.156 24.766 1 91.75 291 VAL A O 1
ATOM 2260 N N . LEU A 1 292 ? 8.023 22.297 23.156 1 91 292 LEU A N 1
ATOM 2261 C CA . LEU A 1 292 ? 7.793 21.125 22.328 1 91 292 LEU A CA 1
ATOM 2262 C C . LEU A 1 292 ? 9.109 20.531 21.828 1 91 292 LEU A C 1
ATOM 2264 O O . LEU A 1 292 ? 9.32 19.328 21.922 1 91 292 LEU A O 1
ATOM 2268 N N . PHE A 1 293 ? 10.016 21.312 21.359 1 89.38 293 PHE A N 1
ATOM 2269 C CA . PHE A 1 293 ? 11.273 20.828 20.812 1 89.38 293 PHE A CA 1
ATOM 2270 C C . PHE A 1 293 ? 12.195 20.344 21.922 1 89.38 293 PHE A C 1
ATOM 2272 O O . PHE A 1 293 ? 13.039 19.469 21.719 1 89.38 293 PHE A O 1
ATOM 2279 N N . ASP A 1 294 ? 12.023 20.906 23.094 1 89.81 294 ASP A N 1
ATOM 2280 C CA . ASP A 1 294 ? 12.828 20.484 24.234 1 89.81 294 ASP A CA 1
ATOM 2281 C C . ASP A 1 294 ? 12.406 19.094 24.719 1 89.81 294 ASP A C 1
ATOM 2283 O O . ASP A 1 294 ? 13.227 18.344 25.234 1 89.81 294 ASP A O 1
ATOM 2287 N N . THR A 1 295 ? 11.219 18.781 24.547 1 85.81 295 THR A N 1
ATOM 2288 C CA . THR A 1 295 ? 10.672 17.547 25.125 1 85.81 295 THR A CA 1
ATOM 2289 C C . THR A 1 295 ? 10.641 16.438 24.078 1 85.81 295 THR A C 1
ATOM 2291 O O . THR A 1 295 ? 10.859 15.266 24.391 1 85.81 295 THR A O 1
ATOM 2294 N N . TYR A 1 296 ? 10.328 16.859 22.859 1 84.81 296 TYR A N 1
ATOM 2295 C CA . TYR A 1 296 ? 10.133 15.859 21.812 1 84.81 296 TYR A CA 1
ATOM 2296 C C . TYR A 1 296 ? 11 16.156 20.594 1 84.81 296 TYR A C 1
ATOM 2298 O O . TYR A 1 296 ? 11.414 17.312 20.391 1 84.81 296 TYR A O 1
ATOM 2306 N N . ALA A 1 297 ? 11.273 15.07 19.797 1 81.56 297 ALA A N 1
ATOM 2307 C CA . ALA A 1 297 ? 12.008 15.234 18.547 1 81.56 297 ALA A CA 1
ATOM 2308 C C . ALA A 1 297 ? 11.055 15.398 17.375 1 81.56 297 ALA A C 1
ATOM 2310 O O . ALA A 1 297 ? 10.852 14.453 16.594 1 81.56 297 ALA A O 1
ATOM 2311 N N . PHE A 1 298 ? 10.523 16.594 17.234 1 86 298 PHE A N 1
ATOM 2312 C CA . PHE A 1 298 ? 9.648 16.875 16.094 1 86 298 PHE A CA 1
ATOM 2313 C C . PHE A 1 298 ? 10.453 17.266 14.867 1 86 298 PHE A C 1
ATOM 2315 O O . PHE A 1 298 ? 11.484 17.938 14.984 1 86 298 PHE A O 1
ATOM 2322 N N . HIS A 1 299 ? 9.977 16.812 13.812 1 83.69 299 HIS A N 1
ATOM 2323 C CA . HIS A 1 299 ? 10.57 17.234 12.547 1 83.69 299 HIS A CA 1
ATOM 2324 C C . HIS A 1 299 ? 10.117 18.641 12.164 1 83.69 299 HIS A C 1
ATOM 2326 O O . HIS A 1 299 ? 10.93 19.453 11.727 1 83.69 299 HIS A O 1
ATOM 2332 N N . SER A 1 300 ? 8.891 18.875 12.297 1 86.88 300 SER A N 1
ATOM 2333 C CA . SER A 1 300 ? 8.312 20.172 11.984 1 86.88 300 SER A CA 1
ATOM 2334 C C . SER A 1 300 ? 7.113 20.469 12.883 1 86.88 300 SER A C 1
ATOM 2336 O O . SER A 1 300 ? 6.332 19.578 13.203 1 86.88 300 SER A O 1
ATOM 2338 N N . VAL A 1 301 ? 7.074 21.75 13.336 1 91.31 301 VAL A N 1
ATOM 2339 C CA . VAL A 1 301 ? 5.977 22.203 14.18 1 91.31 301 VAL A CA 1
ATOM 2340 C C . VAL A 1 301 ? 5.359 23.469 13.602 1 91.31 301 VAL A C 1
ATOM 2342 O O . VAL A 1 301 ? 6.078 24.391 13.219 1 91.31 301 VAL A O 1
ATOM 2345 N N . THR A 1 302 ? 4.113 23.438 13.414 1 91.81 302 THR A N 1
ATOM 2346 C CA . THR A 1 302 ? 3.375 24.609 12.969 1 91.81 302 THR A CA 1
ATOM 2347 C C . THR A 1 302 ? 2.262 24.953 13.953 1 91.81 302 THR A C 1
ATOM 2349 O O . THR A 1 302 ? 1.358 24.141 14.188 1 91.81 302 THR A O 1
ATOM 2352 N N . ILE A 1 303 ? 2.355 26.141 14.508 1 93.38 303 ILE A N 1
ATOM 2353 C CA . ILE A 1 303 ? 1.389 26.594 15.508 1 93.38 303 ILE A CA 1
ATOM 2354 C C . ILE A 1 303 ? 0.707 27.875 15.039 1 93.38 303 ILE A C 1
ATOM 2356 O O . ILE A 1 303 ? 1.375 28.859 14.75 1 93.38 303 ILE A O 1
ATOM 2360 N N . GLN A 1 304 ? -0.52 27.828 14.906 1 92.5 304 GLN A N 1
ATOM 2361 C CA . GLN A 1 304 ? -1.311 29.016 14.602 1 92.5 304 GLN A CA 1
ATOM 2362 C C . GLN A 1 304 ? -1.896 29.625 15.875 1 92.5 304 GLN A C 1
ATOM 2364 O O . GLN A 1 304 ? -2.609 28.953 16.625 1 92.5 304 GLN A O 1
ATOM 2369 N N . ILE A 1 305 ? -1.593 30.844 16.109 1 91.06 305 ILE A N 1
ATOM 2370 C CA . ILE A 1 305 ? -2.1 31.547 17.281 1 91.06 305 ILE A CA 1
ATOM 2371 C C . ILE A 1 305 ? -3.365 32.312 16.922 1 91.06 305 ILE A C 1
ATOM 2373 O O . ILE A 1 305 ? -3.377 33.094 15.945 1 91.06 305 ILE A O 1
ATOM 2377 N N . GLU A 1 306 ? -4.41 32.062 17.688 1 87.75 306 GLU A N 1
ATOM 2378 C CA . GLU A 1 306 ? -5.691 32.719 17.438 1 87.75 306 GLU A CA 1
ATOM 2379 C C . GLU A 1 306 ? -6.211 33.406 18.703 1 87.75 306 GLU A C 1
ATOM 2381 O O . GLU A 1 306 ? -5.949 32.969 19.812 1 87.75 306 GLU A O 1
ATOM 2386 N N . PRO A 1 307 ? -6.879 34.562 18.406 1 84.75 307 PRO A N 1
ATOM 2387 C CA . PRO A 1 307 ? -7.504 35.219 19.547 1 84.75 307 PRO A CA 1
ATOM 2388 C C . PRO A 1 307 ? -8.766 34.5 20.031 1 84.75 307 PRO A C 1
ATOM 2390 O O . PRO A 1 307 ? -9.383 33.75 19.266 1 84.75 307 PRO A O 1
ATOM 2393 N N . GLN A 1 308 ? -9.125 34.688 21.203 1 77.62 308 GLN A N 1
ATOM 2394 C CA . GLN A 1 308 ? -10.305 34.062 21.781 1 77.62 308 GLN A CA 1
ATOM 2395 C C . GLN A 1 308 ? -11.57 34.5 21.047 1 77.62 308 GLN A C 1
ATOM 2397 O O . GLN A 1 308 ? -12.523 33.719 20.922 1 77.62 308 GLN A O 1
ATOM 2402 N N . ALA A 1 309 ? -11.57 35.594 20.547 1 68.12 309 ALA A N 1
ATOM 2403 C CA . ALA A 1 309 ? -12.75 36.156 19.906 1 68.12 309 ALA A CA 1
ATOM 2404 C C . ALA A 1 309 ? -13.125 35.344 18.656 1 68.12 309 ALA A C 1
ATOM 2406 O O . ALA A 1 309 ? -14.281 35.375 18.219 1 68.12 309 ALA A O 1
ATOM 2407 N N . ASN A 1 310 ? -12.227 34.719 18.125 1 65.38 310 ASN A N 1
ATOM 2408 C CA . ASN A 1 310 ? -12.469 34.031 16.875 1 65.38 310 ASN A CA 1
ATOM 2409 C C . ASN A 1 310 ? -12.961 32.594 17.125 1 65.38 310 ASN A C 1
ATOM 2411 O O . ASN A 1 310 ? -13.195 31.844 16.172 1 65.38 310 ASN A O 1
ATOM 2415 N N . GLN A 1 311 ? -13.117 32.344 18.328 1 62.62 311 GLN A N 1
ATOM 2416 C CA . GLN A 1 311 ? -13.523 30.969 18.641 1 62.62 311 GLN A CA 1
ATOM 2417 C C . GLN A 1 311 ? -15.039 30.797 18.5 1 62.62 311 GLN A C 1
ATOM 2419 O O . GLN A 1 311 ? -15.805 31.625 19 1 62.62 311 GLN A O 1
ATOM 2424 N N . LYS A 1 312 ? -15.367 30.219 17.422 1 57.34 312 LYS A N 1
ATOM 2425 C CA . LYS A 1 312 ? -16.781 29.875 17.344 1 57.34 312 LYS A CA 1
ATOM 2426 C C . LYS A 1 312 ? -17.109 28.672 18.25 1 57.34 312 LYS A C 1
ATOM 2428 O O . LYS A 1 312 ? -16.391 27.672 18.234 1 57.34 312 LYS A O 1
ATOM 2433 N N . PRO A 1 313 ? -17.938 28.797 19.141 1 53.97 313 PRO A N 1
ATOM 2434 C CA . PRO A 1 313 ? -18.297 27.734 20.078 1 53.97 313 PRO A CA 1
ATOM 2435 C C . PRO A 1 313 ? -18.547 26.391 19.375 1 53.97 313 PRO A C 1
ATOM 2437 O O . PRO A 1 313 ? -18.266 25.328 19.938 1 53.97 313 PRO A O 1
ATOM 2440 N N . ASP A 1 314 ? -19.141 26.375 18.219 1 51.25 314 ASP A N 1
ATOM 2441 C CA . ASP A 1 314 ? -19.609 25.125 17.594 1 51.25 314 ASP A CA 1
ATOM 2442 C C . ASP A 1 314 ? -18.547 24.578 16.641 1 51.25 314 ASP A C 1
ATOM 2444 O O . ASP A 1 314 ? -18.875 23.875 15.688 1 51.25 314 ASP A O 1
ATOM 2448 N N . CYS A 1 315 ? -17.422 24.875 16.969 1 54.22 315 CYS A N 1
ATOM 2449 C CA . CYS A 1 315 ? -16.422 24.438 16 1 54.22 315 CYS A CA 1
ATOM 2450 C C . CYS A 1 315 ? -16.156 22.938 16.156 1 54.22 315 CYS A C 1
ATOM 2452 O O . CYS A 1 315 ? -15.664 22.5 17.203 1 54.22 315 CYS A O 1
ATOM 2454 N N . VAL A 1 316 ? -16.75 22.125 15.398 1 52.19 316 VAL A N 1
ATOM 2455 C CA . VAL A 1 316 ? -16.609 20.672 15.383 1 52.19 316 VAL A CA 1
ATOM 2456 C C . VAL A 1 316 ? -15.125 20.297 15.398 1 52.19 316 VAL A C 1
ATOM 2458 O O . VAL A 1 316 ? -14.742 19.281 16 1 52.19 316 VAL A O 1
ATOM 2461 N N . PHE A 1 317 ? -14.328 21.156 14.867 1 53.44 317 PHE A N 1
ATOM 2462 C CA . PHE A 1 317 ? -12.906 20.844 14.82 1 53.44 317 PHE A CA 1
ATOM 2463 C C . PHE A 1 317 ? -12.242 21.156 16.156 1 53.44 317 PHE A C 1
ATOM 2465 O O . PHE A 1 317 ? -11.078 20.797 16.375 1 53.44 317 PHE A O 1
ATOM 2472 N N . CYS A 1 318 ? -13.078 21.75 17.016 1 59.31 318 CYS A N 1
ATOM 2473 C CA . CYS A 1 318 ? -12.555 22.125 18.328 1 59.31 318 CYS A CA 1
ATOM 2474 C C . CYS A 1 318 ? -12.812 21.031 19.344 1 59.31 318 CYS A C 1
ATOM 2476 O O . CYS A 1 318 ? -12.383 21.125 20.5 1 59.31 318 CYS A O 1
ATOM 2478 N N . GLN A 1 319 ? -13.492 20.031 18.734 1 60.78 319 GLN A N 1
ATOM 2479 C CA . GLN A 1 319 ? -13.766 18.922 19.656 1 60.78 319 GLN A CA 1
ATOM 2480 C C . GLN A 1 319 ? -12.578 17.953 19.719 1 60.78 319 GLN A C 1
ATOM 2482 O O . GLN A 1 319 ? -11.906 17.719 18.703 1 60.78 319 GLN A O 1
ATOM 2487 N N . ASP A 1 320 ? -12.188 17.625 20.922 1 67.56 320 ASP A N 1
ATOM 2488 C CA . ASP A 1 320 ? -11.102 16.672 21.141 1 67.56 320 ASP A CA 1
ATOM 2489 C C . ASP A 1 320 ? -11.469 15.281 20.609 1 67.56 320 ASP A C 1
ATOM 2491 O O . ASP A 1 320 ? -12.602 14.82 20.781 1 67.56 320 ASP A O 1
ATOM 2495 N N . PRO A 1 321 ? -10.531 14.82 19.859 1 72.56 321 PRO A N 1
ATOM 2496 C CA . PRO A 1 321 ? -10.789 13.461 19.375 1 72.56 321 PRO A CA 1
ATOM 2497 C C . PRO A 1 321 ? -10.992 12.461 20.516 1 72.56 321 PRO A C 1
ATOM 2499 O O . PRO A 1 321 ? -10.5 12.672 21.625 1 72.56 321 PRO A O 1
ATOM 2502 N N . LYS A 1 322 ? -11.797 11.414 20.266 1 70.75 322 LYS A N 1
ATOM 2503 C CA . LYS A 1 322 ? -12.07 10.352 21.219 1 70.75 322 LYS A CA 1
ATOM 2504 C C . LYS A 1 322 ? -10.883 9.391 21.328 1 70.75 322 LYS A C 1
ATOM 2506 O O . LYS A 1 322 ? -9.969 9.43 20.5 1 70.75 322 LYS A O 1
ATOM 2511 N N . ASP A 1 323 ? -10.867 8.562 22.328 1 71.5 323 ASP A N 1
ATOM 2512 C CA . ASP A 1 323 ? -9.781 7.617 22.578 1 71.5 323 ASP A CA 1
ATOM 2513 C C . ASP A 1 323 ? -9.789 6.48 21.562 1 71.5 323 ASP A C 1
ATOM 2515 O O . ASP A 1 323 ? -10.852 6.059 21.109 1 71.5 323 ASP A O 1
ATOM 2519 N N . THR B 1 1 ? -22.562 32.688 9.359 1 19.45 1 THR B N 1
ATOM 2520 C CA . THR B 1 1 ? -23.297 31.969 8.32 1 19.45 1 THR B CA 1
ATOM 2521 C C . THR B 1 1 ? -22.438 30.875 7.715 1 19.45 1 THR B C 1
ATOM 2523 O O . THR B 1 1 ? -22.812 30.25 6.719 1 19.45 1 THR B O 1
ATOM 2526 N N . LEU B 1 2 ? -21.078 30.875 7.934 1 20.41 2 LEU B N 1
ATOM 2527 C CA . LEU B 1 2 ? -19.844 30.344 7.352 1 20.41 2 LEU B CA 1
ATOM 2528 C C . LEU B 1 2 ? -19.781 28.828 7.52 1 20.41 2 LEU B C 1
ATOM 2530 O O . LEU B 1 2 ? -19.422 28.109 6.582 1 20.41 2 LEU B O 1
ATOM 2534 N N . HIS B 1 3 ? -19.5 28.469 8.727 1 22.47 3 HIS B N 1
ATOM 2535 C CA . HIS B 1 3 ? -18.812 27.203 8.961 1 22.47 3 HIS B CA 1
ATOM 2536 C C . HIS B 1 3 ? -19.781 26.016 8.859 1 22.47 3 HIS B C 1
ATOM 2538 O O . HIS B 1 3 ? -20.094 25.375 9.867 1 22.47 3 HIS B O 1
ATOM 2544 N N . SER B 1 4 ? -20.875 26.125 8.164 1 28 4 SER B N 1
ATOM 2545 C CA . SER B 1 4 ? -21.766 24.969 8.125 1 28 4 SER B CA 1
ATOM 2546 C C . SER B 1 4 ? -21.031 23.719 7.688 1 28 4 SER B C 1
ATOM 2548 O O . SER B 1 4 ? -20.531 23.641 6.559 1 28 4 SER B O 1
ATOM 2550 N N . LEU B 1 5 ? -20.281 23.156 8.578 1 27.62 5 LEU B N 1
ATOM 2551 C CA . LEU B 1 5 ? -19.562 21.922 8.305 1 27.62 5 LEU B CA 1
ATOM 2552 C C . LEU B 1 5 ? -20.5 20.859 7.758 1 27.62 5 LEU B C 1
ATOM 2554 O O . LEU B 1 5 ? -21.562 20.609 8.336 1 27.62 5 LEU B O 1
ATOM 2558 N N . PRO B 1 6 ? -20.609 20.672 6.531 1 32.12 6 PRO B N 1
ATOM 2559 C CA . PRO B 1 6 ? -21.516 19.656 5.977 1 32.12 6 PRO B CA 1
ATOM 2560 C C . PRO B 1 6 ? -21.484 18.344 6.746 1 32.12 6 PRO B C 1
ATOM 2562 O O . PRO B 1 6 ? -20.453 18 7.344 1 32.12 6 PRO B O 1
ATOM 2565 N N . HIS B 1 7 ? -22.578 17.969 7.395 1 30.55 7 HIS B N 1
ATOM 2566 C CA . HIS B 1 7 ? -22.938 16.688 8.016 1 30.55 7 HIS B CA 1
ATOM 2567 C C . HIS B 1 7 ? -22.453 15.516 7.18 1 30.55 7 HIS B C 1
ATOM 2569 O O . HIS B 1 7 ? -22.328 15.625 5.957 1 30.55 7 HIS B O 1
ATOM 2575 N N . PRO B 1 8 ? -21.734 14.586 7.785 1 32.94 8 PRO B N 1
ATOM 2576 C CA . PRO B 1 8 ? -21.234 13.383 7.117 1 32.94 8 PRO B CA 1
ATOM 2577 C C . PRO B 1 8 ? -22.297 12.711 6.254 1 32.94 8 PRO B C 1
ATOM 2579 O O . PRO B 1 8 ? -23.453 12.625 6.648 1 32.94 8 PRO B O 1
ATOM 2582 N N . ASN B 1 9 ? -22.344 12.906 5.008 1 34.72 9 ASN B N 1
ATOM 2583 C CA . ASN B 1 9 ? -23.266 12.281 4.059 1 34.72 9 ASN B CA 1
ATOM 2584 C C . ASN B 1 9 ? -23.516 10.82 4.406 1 34.72 9 ASN B C 1
ATOM 2586 O O . ASN B 1 9 ? -22.609 10.109 4.836 1 34.72 9 ASN B O 1
ATOM 2590 N N . PRO B 1 10 ? -24.828 10.445 4.75 1 34.44 10 PRO B N 1
ATOM 2591 C CA . PRO B 1 10 ? -25.172 9.039 4.98 1 34.44 10 PRO B CA 1
ATOM 2592 C C . PRO B 1 10 ? -24.484 8.094 3.998 1 34.44 10 PRO B C 1
ATOM 2594 O O . PRO B 1 10 ? -24.172 8.484 2.873 1 34.44 10 PRO B O 1
ATOM 2597 N N . LEU B 1 11 ? -23.781 7.191 4.414 1 36.41 11 LEU B N 1
ATOM 2598 C CA . LEU B 1 11 ? -23.266 6.074 3.631 1 36.41 11 LEU B CA 1
ATOM 2599 C C . LEU B 1 11 ? -24.234 5.691 2.523 1 36.41 11 LEU B C 1
ATOM 2601 O O . LEU B 1 11 ? -25.453 5.699 2.727 1 36.41 11 LEU B O 1
ATOM 2605 N N . PRO B 1 12 ? -23.984 5.98 1.219 1 38.34 12 PRO B N 1
ATOM 2606 C CA . PRO B 1 12 ? -24.938 5.508 0.213 1 38.34 12 PRO B CA 1
ATOM 2607 C C . PRO B 1 12 ? -25.719 4.281 0.674 1 38.34 12 PRO B C 1
ATOM 2609 O O . PRO B 1 12 ? -25.234 3.508 1.501 1 38.34 12 PRO B O 1
ATOM 2612 N N . GLN B 1 13 ? -27 4.156 0.645 1 39.59 13 GLN B N 1
ATOM 2613 C CA . GLN B 1 13 ? -27.953 3.088 0.93 1 39.59 13 GLN B CA 1
ATOM 2614 C C . GLN B 1 13 ? -27.375 1.721 0.594 1 39.59 13 GLN B C 1
ATOM 2616 O O . GLN B 1 13 ? -26.516 1.606 -0.288 1 39.59 13 GLN B O 1
ATOM 2621 N N . PRO B 1 14 ? -27.625 0.525 1.357 1 40.03 14 PRO B N 1
ATOM 2622 C CA . PRO B 1 14 ? -27.391 -0.916 1.271 1 40.03 14 PRO B CA 1
ATOM 2623 C C . PRO B 1 14 ? -27.531 -1.455 -0.15 1 40.03 14 PRO B C 1
ATOM 2625 O O . PRO B 1 14 ? -27.391 -2.66 -0.375 1 40.03 14 PRO B O 1
ATOM 2628 N N . ARG B 1 15 ? -28.172 -0.801 -0.996 1 41.19 15 ARG B N 1
ATOM 2629 C CA . ARG B 1 15 ? -28.453 -1.466 -2.264 1 41.19 15 ARG B CA 1
ATOM 2630 C C . ARG B 1 15 ? -27.172 -1.865 -2.977 1 41.19 15 ARG B C 1
ATOM 2632 O O . ARG B 1 15 ? -27.125 -2.889 -3.66 1 41.19 15 ARG B O 1
ATOM 2639 N N . PHE B 1 16 ? -26.203 -1.119 -2.875 1 44.41 16 PHE B N 1
ATOM 2640 C CA . PHE B 1 16 ? -24.969 -1.45 -3.584 1 44.41 16 PHE B CA 1
ATOM 2641 C C . PHE B 1 16 ? -24.25 -2.623 -2.918 1 44.41 16 PHE B C 1
ATOM 2643 O O . PHE B 1 16 ? -23.453 -3.307 -3.551 1 44.41 16 PHE B O 1
ATOM 2650 N N . LEU B 1 17 ? -24.594 -2.842 -1.603 1 45.41 17 LEU B N 1
ATOM 2651 C CA . LEU B 1 17 ? -23.906 -3.938 -0.926 1 45.41 17 LEU B CA 1
ATOM 2652 C C . LEU B 1 17 ? -24.5 -5.285 -1.333 1 45.41 17 LEU B C 1
ATOM 2654 O O . LEU B 1 17 ? -24.141 -6.316 -0.759 1 45.41 17 LEU B O 1
ATOM 2658 N N . ILE B 1 18 ? -25.672 -5.25 -1.778 1 46.53 18 ILE B N 1
ATOM 2659 C CA . ILE B 1 18 ? -26.047 -6.605 -2.176 1 46.53 18 ILE B CA 1
ATOM 2660 C C . ILE B 1 18 ? -24.969 -7.195 -3.078 1 46.53 18 ILE B C 1
ATOM 2662 O O . ILE B 1 18 ? -24.75 -6.723 -4.195 1 46.53 18 ILE B O 1
ATOM 2666 N N . LEU B 1 19 ? -24.031 -7.734 -2.5 1 55.12 19 LEU B N 1
ATOM 2667 C CA . LEU B 1 19 ? -23.031 -8.5 -3.229 1 55.12 19 LEU B CA 1
ATOM 2668 C C . LEU B 1 19 ? -23.656 -9.234 -4.41 1 55.12 19 LEU B C 1
ATOM 2670 O O . LEU B 1 19 ? -24.422 -10.18 -4.219 1 55.12 19 LEU B O 1
ATOM 2674 N N . ASP B 1 20 ? -23.797 -8.5 -5.527 1 65.94 20 ASP B N 1
ATOM 2675 C CA . ASP B 1 20 ? -24.203 -9.133 -6.777 1 65.94 20 ASP B CA 1
ATOM 2676 C C . ASP B 1 20 ? -23.531 -10.492 -6.953 1 65.94 20 ASP B C 1
ATOM 2678 O O . ASP B 1 20 ? -22.297 -10.578 -6.949 1 65.94 20 ASP B O 1
ATOM 2682 N N . THR B 1 21 ? -24.219 -11.586 -6.656 1 79.38 21 THR B N 1
ATOM 2683 C CA . THR B 1 21 ? -23.734 -12.953 -6.742 1 79.38 21 THR B CA 1
ATOM 2684 C C . THR B 1 21 ? -23.359 -13.305 -8.18 1 79.38 21 THR B C 1
ATOM 2686 O O . THR B 1 21 ? -22.719 -14.328 -8.43 1 79.38 21 THR B O 1
ATOM 2689 N N . ARG B 1 22 ? -23.734 -12.406 -9.117 1 81.12 22 ARG B N 1
ATOM 2690 C CA . ARG B 1 22 ? -23.484 -12.68 -10.531 1 81.12 22 ARG B CA 1
ATOM 2691 C C . ARG B 1 22 ? -21.984 -12.883 -10.781 1 81.12 22 ARG B C 1
ATOM 2693 O O . ARG B 1 22 ? -21.594 -13.844 -11.445 1 81.12 22 ARG B O 1
ATOM 2700 N N . PRO B 1 23 ? -21.141 -12.008 -10.094 1 86.38 23 PRO B N 1
ATOM 2701 C CA . PRO B 1 23 ? -19.719 -12.211 -10.352 1 86.38 23 PRO B CA 1
ATOM 2702 C C . PRO B 1 23 ? -19.203 -13.539 -9.797 1 86.38 23 PRO B C 1
ATOM 2704 O O . PRO B 1 23 ? -18.297 -14.156 -10.383 1 86.38 23 PRO B O 1
ATOM 2707 N N . ILE B 1 24 ? -19.766 -13.977 -8.789 1 89.12 24 ILE B N 1
ATOM 2708 C CA . ILE B 1 24 ? -19.344 -15.234 -8.188 1 89.12 24 ILE B CA 1
ATOM 2709 C C . ILE B 1 24 ? -19.688 -16.391 -9.109 1 89.12 24 ILE B C 1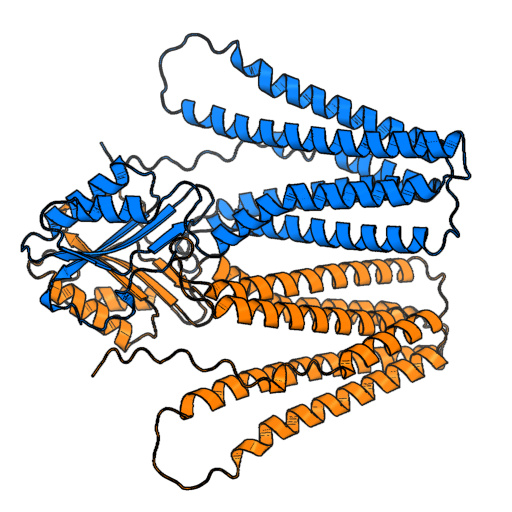
ATOM 2711 O O . ILE B 1 24 ? -18.875 -17.297 -9.336 1 89.12 24 ILE B O 1
ATOM 2715 N N . ILE B 1 25 ? -20.859 -16.297 -9.617 1 88.81 25 ILE B N 1
ATOM 2716 C CA . ILE B 1 25 ? -21.328 -17.328 -10.539 1 88.81 25 ILE B CA 1
ATOM 2717 C C . ILE B 1 25 ? -20.469 -17.328 -11.797 1 88.81 25 ILE B C 1
ATOM 2719 O O . ILE B 1 25 ? -20.016 -18.375 -12.25 1 88.81 25 ILE B O 1
ATOM 2723 N N . CYS B 1 26 ? -20.234 -16.172 -12.242 1 88.62 26 CYS B N 1
ATOM 2724 C CA . CYS B 1 26 ? -19.422 -16.047 -13.445 1 88.62 26 CYS B CA 1
ATOM 2725 C C . CYS B 1 26 ? -18 -16.531 -13.195 1 88.62 26 CYS B C 1
ATOM 2727 O O . CYS B 1 26 ? -17.406 -17.188 -14.047 1 88.62 26 CYS B O 1
ATOM 2729 N N . MET B 1 27 ? -17.5 -16.25 -12.047 1 91.31 27 MET B N 1
ATOM 2730 C CA . MET B 1 27 ? -16.141 -16.672 -11.688 1 91.31 27 MET B CA 1
ATOM 2731 C C . MET B 1 27 ? -16.031 -18.203 -11.695 1 91.31 27 MET B C 1
ATOM 2733 O O . MET B 1 27 ? -15.086 -18.75 -12.266 1 91.31 27 MET B O 1
ATOM 2737 N N . TYR B 1 28 ? -16.953 -18.828 -11.156 1 91.38 28 TYR B N 1
ATOM 2738 C CA . TYR B 1 28 ? -16.938 -20.297 -11.102 1 91.38 28 TYR B CA 1
ATOM 2739 C C . TYR B 1 28 ? -17.078 -20.891 -12.5 1 91.38 28 TYR B C 1
ATOM 2741 O O . TYR B 1 28 ? -16.406 -21.875 -12.836 1 91.38 28 TYR B O 1
ATOM 2749 N N . LEU B 1 29 ? -17.969 -20.312 -13.281 1 90.94 29 LEU B N 1
ATOM 2750 C CA . LEU B 1 29 ? -18.203 -20.797 -14.641 1 90.94 29 LEU B CA 1
ATOM 2751 C C . LEU B 1 29 ? -16.938 -20.641 -15.477 1 90.94 29 LEU B C 1
ATOM 2753 O O . LEU B 1 29 ? -16.531 -21.562 -16.188 1 90.94 29 LEU B O 1
ATOM 2757 N N . PHE B 1 30 ? -16.312 -19.562 -15.336 1 93.19 30 PHE B N 1
ATOM 2758 C CA . PHE B 1 30 ? -15.117 -19.297 -16.141 1 93.19 30 PHE B CA 1
ATOM 2759 C C . PHE B 1 30 ? -13.93 -20.109 -15.625 1 93.19 30 PHE B C 1
ATOM 2761 O O . PHE B 1 30 ? -13.094 -20.562 -16.406 1 93.19 30 PHE B O 1
ATOM 2768 N N . TYR B 1 31 ? -13.867 -20.234 -14.336 1 92.25 31 TYR B N 1
ATOM 2769 C CA . TYR B 1 31 ? -12.781 -21.047 -13.773 1 92.25 31 TYR B CA 1
ATOM 2770 C C . TYR B 1 31 ? -12.891 -22.484 -14.227 1 92.25 31 TYR B C 1
ATOM 2772 O O . TYR B 1 31 ? -11.906 -23.062 -14.703 1 92.25 31 TYR B O 1
ATOM 2780 N N . THR B 1 32 ? -14.062 -23.062 -14.172 1 92.88 32 THR B N 1
ATOM 2781 C CA . THR B 1 32 ? -14.305 -24.438 -14.594 1 92.88 32 THR B CA 1
ATOM 2782 C C . THR B 1 32 ? -14.133 -24.578 -16.109 1 92.88 32 THR B C 1
ATOM 2784 O O . THR B 1 32 ? -13.516 -25.531 -16.578 1 92.88 32 THR B O 1
ATOM 2787 N N . GLY B 1 33 ? -14.68 -23.625 -16.828 1 92.38 33 GLY B N 1
ATOM 2788 C CA . GLY B 1 33 ? -14.5 -23.625 -18.266 1 92.38 33 GLY B CA 1
ATOM 2789 C C . GLY B 1 33 ? -13.039 -23.547 -18.688 1 92.38 33 GLY B C 1
ATOM 2790 O O . GLY B 1 33 ? -12.633 -24.203 -19.656 1 92.38 33 GLY B O 1
ATOM 2791 N N . GLY B 1 34 ? -12.258 -22.766 -17.953 1 93 34 GLY B N 1
ATOM 2792 C CA . GLY B 1 34 ? -10.836 -22.656 -18.219 1 93 34 GLY B CA 1
ATOM 2793 C C . GLY B 1 34 ? -10.078 -23.938 -17.922 1 93 34 GLY B C 1
ATOM 2794 O O . GLY B 1 34 ? -9.188 -24.328 -18.688 1 93 34 GLY B O 1
ATOM 2795 N N . GLN B 1 35 ? -10.516 -24.625 -16.875 1 90.88 35 GLN B N 1
ATOM 2796 C CA . GLN B 1 35 ? -9.875 -25.891 -16.5 1 90.88 35 GLN B CA 1
ATOM 2797 C C . GLN B 1 35 ? -10.18 -26.984 -17.531 1 90.88 35 GLN B C 1
ATOM 2799 O O . GLN B 1 35 ? -9.305 -27.75 -17.906 1 90.88 35 GLN B O 1
ATOM 2804 N N . ILE B 1 36 ? -11.414 -26.984 -18.047 1 92.31 36 ILE B N 1
ATOM 2805 C CA . ILE B 1 36 ? -11.844 -28.016 -18.984 1 92.31 36 ILE B CA 1
ATOM 2806 C C . ILE B 1 36 ? -11.266 -27.734 -20.359 1 92.31 36 ILE B C 1
ATOM 2808 O O . ILE B 1 36 ? -10.758 -28.656 -21.031 1 92.31 36 ILE B O 1
ATOM 2812 N N . SER B 1 37 ? -11.258 -26.516 -20.719 1 93.38 37 SER B N 1
ATOM 2813 C CA . SER B 1 37 ? -10.766 -26.172 -22.047 1 93.38 37 SER B CA 1
ATOM 2814 C C . SER B 1 37 ? -9.242 -26.156 -22.078 1 93.38 37 SER B C 1
ATOM 2816 O O . SER B 1 37 ? -8.641 -26.328 -23.141 1 93.38 37 SER B O 1
ATOM 2818 N N . GLY B 1 38 ? -8.656 -25.859 -20.922 1 92.25 38 GLY B N 1
ATOM 2819 C CA . GLY B 1 38 ? -7.215 -25.688 -20.875 1 92.25 38 GLY B CA 1
ATOM 2820 C C . GLY B 1 38 ? -6.754 -24.312 -21.344 1 92.25 38 GLY B C 1
ATOM 2821 O O . GLY B 1 38 ? -5.574 -24.125 -21.641 1 92.25 38 GLY B O 1
ATOM 2822 N N . SER B 1 39 ? -7.668 -23.438 -21.453 1 93.56 39 SER B N 1
ATOM 2823 C CA . SER B 1 39 ? -7.355 -22.109 -21.953 1 93.56 39 SER B CA 1
ATOM 2824 C C . SER B 1 39 ? -6.941 -21.172 -20.812 1 93.56 39 SER B C 1
ATOM 2826 O O . SER B 1 39 ? -7.711 -20.969 -19.875 1 93.56 39 SER B O 1
ATOM 2828 N N . LEU B 1 40 ? -5.809 -20.625 -21 1 92.88 40 LEU B N 1
ATOM 2829 C CA . LEU B 1 40 ? -5.336 -19.656 -20.016 1 92.88 40 LEU B CA 1
ATOM 2830 C C . LEU B 1 40 ? -6.141 -18.375 -20.094 1 92.88 40 LEU B C 1
ATOM 2832 O O . LEU B 1 40 ? -6.391 -17.719 -19.078 1 92.88 40 LEU B O 1
ATOM 2836 N N . ALA B 1 41 ? -6.48 -18.031 -21.266 1 93.62 41 ALA B N 1
ATOM 2837 C CA . ALA B 1 41 ? -7.242 -16.797 -21.469 1 93.62 41 ALA B CA 1
ATOM 2838 C C . ALA B 1 41 ? -8.57 -16.844 -20.719 1 93.62 41 ALA B C 1
ATOM 2840 O O . ALA B 1 41 ? -8.984 -15.852 -20.109 1 93.62 41 ALA B O 1
ATOM 2841 N N . VAL B 1 42 ? -9.164 -17.984 -20.688 1 93.38 42 VAL B N 1
ATOM 2842 C CA . VAL B 1 42 ? -10.422 -18.141 -19.969 1 93.38 42 VAL B CA 1
ATOM 2843 C C . VAL B 1 42 ? -10.164 -18.094 -18.453 1 93.38 42 VAL B C 1
ATOM 2845 O O . VAL B 1 42 ? -10.945 -17.5 -17.703 1 93.38 42 VAL B O 1
ATOM 2848 N N . ILE B 1 43 ? -9.117 -18.625 -18.062 1 91.75 43 ILE B N 1
ATOM 2849 C CA . ILE B 1 43 ? -8.727 -18.562 -16.656 1 91.75 43 ILE B CA 1
ATOM 2850 C C . ILE B 1 43 ? -8.453 -17.125 -16.266 1 91.75 43 ILE B C 1
ATOM 2852 O O . ILE B 1 43 ? -8.758 -16.703 -15.148 1 91.75 43 ILE B O 1
ATOM 2856 N N . THR B 1 44 ? -7.855 -16.375 -17.156 1 91.44 44 THR B N 1
ATOM 2857 C CA . THR B 1 44 ? -7.59 -14.961 -16.922 1 91.44 44 THR B CA 1
ATOM 2858 C C . THR B 1 44 ? -8.891 -14.203 -16.656 1 91.44 44 THR B C 1
ATOM 2860 O O . THR B 1 44 ? -8.938 -13.336 -15.789 1 91.44 44 THR B O 1
ATOM 2863 N N . ASP B 1 45 ? -9.891 -14.562 -17.344 1 91.44 45 ASP B N 1
ATOM 2864 C CA . ASP B 1 45 ? -11.203 -13.953 -17.109 1 91.44 45 ASP B CA 1
ATOM 2865 C C . ASP B 1 45 ? -11.695 -14.25 -15.695 1 91.44 45 ASP B C 1
ATOM 2867 O O . ASP B 1 45 ? -12.18 -13.359 -15 1 91.44 45 ASP B O 1
ATOM 2871 N N . ALA B 1 46 ? -11.547 -15.438 -15.328 1 92.31 46 ALA B N 1
ATOM 2872 C CA . ALA B 1 46 ? -11.953 -15.844 -13.984 1 92.31 46 ALA B CA 1
ATOM 2873 C C . ALA B 1 46 ? -11.148 -15.102 -12.922 1 92.31 46 ALA B C 1
ATOM 2875 O O . ALA B 1 46 ? -11.703 -14.625 -11.93 1 92.31 46 ALA B O 1
ATOM 2876 N N . ALA B 1 47 ? -9.867 -15.008 -13.172 1 89.56 47 ALA B N 1
ATOM 2877 C CA . ALA B 1 47 ? -8.977 -14.32 -12.242 1 89.56 47 ALA B CA 1
ATOM 2878 C C . ALA B 1 47 ? -9.336 -12.844 -12.141 1 89.56 47 ALA B C 1
ATOM 2880 O O . ALA B 1 47 ? -9.32 -12.273 -11.047 1 89.56 47 ALA B O 1
ATOM 2881 N N . HIS B 1 48 ? -9.633 -12.289 -13.211 1 89.44 48 HIS B N 1
ATOM 2882 C CA . HIS B 1 48 ? -10 -10.883 -13.227 1 89.44 48 HIS B CA 1
ATOM 2883 C C . HIS B 1 48 ? -11.258 -10.633 -12.398 1 89.44 48 HIS B C 1
ATOM 2885 O O . HIS B 1 48 ? -11.328 -9.672 -11.633 1 89.44 48 HIS B O 1
ATOM 2891 N N . ILE B 1 49 ? -12.203 -11.523 -12.547 1 90.31 49 ILE B N 1
ATOM 2892 C CA . ILE B 1 49 ? -13.438 -11.391 -11.781 1 90.31 49 ILE B CA 1
ATOM 2893 C C . ILE B 1 49 ? -13.141 -11.57 -10.289 1 90.31 49 ILE B C 1
ATOM 2895 O O . ILE B 1 49 ? -13.688 -10.852 -9.453 1 90.31 49 ILE B O 1
ATOM 2899 N N . LEU B 1 50 ? -12.328 -12.477 -9.992 1 89.56 50 LEU B N 1
ATOM 2900 C CA . LEU B 1 50 ? -11.945 -12.711 -8.602 1 89.56 50 LEU B CA 1
ATOM 2901 C C . LEU B 1 50 ? -11.273 -11.469 -8.008 1 89.56 50 LEU B C 1
ATOM 2903 O O . LEU B 1 50 ? -11.586 -11.062 -6.887 1 89.56 50 LEU B O 1
ATOM 2907 N N . VAL B 1 51 ? -10.398 -10.914 -8.781 1 88.88 51 VAL B N 1
ATOM 2908 C CA . VAL B 1 51 ? -9.672 -9.727 -8.336 1 88.88 51 VAL B CA 1
ATOM 2909 C C . VAL B 1 51 ? -10.641 -8.562 -8.172 1 88.88 51 VAL B C 1
ATOM 2911 O O . VAL B 1 51 ? -10.547 -7.797 -7.207 1 88.88 51 VAL B O 1
ATOM 2914 N N . ASP B 1 52 ? -11.562 -8.469 -9.094 1 88.44 52 ASP B N 1
ATOM 2915 C CA . AS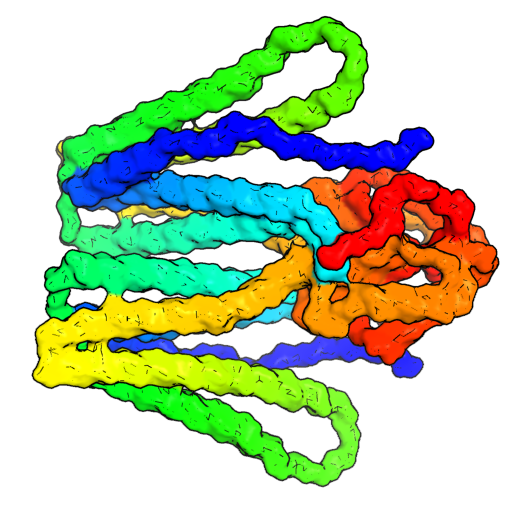P B 1 52 ? -12.57 -7.418 -8.984 1 88.44 52 ASP B CA 1
ATOM 2916 C C . ASP B 1 52 ? -13.414 -7.59 -7.723 1 88.44 52 ASP B C 1
ATOM 2918 O O . ASP B 1 52 ? -13.688 -6.617 -7.016 1 88.44 52 ASP B O 1
ATOM 2922 N N . LEU B 1 53 ? -13.789 -8.812 -7.516 1 87.5 53 LEU B N 1
ATOM 2923 C CA . LEU B 1 53 ? -14.578 -9.102 -6.32 1 87.5 53 LEU B CA 1
ATOM 2924 C C . LEU B 1 53 ? -13.781 -8.797 -5.059 1 87.5 53 LEU B C 1
ATOM 2926 O O . LEU B 1 53 ? -14.305 -8.188 -4.121 1 87.5 53 LEU B O 1
ATOM 2930 N N . THR B 1 54 ? -12.594 -9.188 -5.062 1 87.31 54 THR B N 1
ATOM 2931 C CA . THR B 1 54 ? -11.711 -8.93 -3.928 1 87.31 54 THR B CA 1
ATOM 2932 C C . THR B 1 54 ? -11.516 -7.43 -3.732 1 87.31 54 THR B C 1
ATOM 2934 O O . THR B 1 54 ? -11.609 -6.926 -2.611 1 87.31 54 THR B O 1
ATOM 2937 N N . SER B 1 55 ? -11.258 -6.797 -4.812 1 87.38 55 SER B N 1
ATOM 2938 C CA . SER B 1 55 ? -11.078 -5.348 -4.773 1 87.38 55 SER B CA 1
ATOM 2939 C C . SER B 1 55 ? -12.328 -4.648 -4.258 1 87.38 55 SER B C 1
ATOM 2941 O O . SER B 1 55 ? -12.234 -3.668 -3.516 1 87.38 55 SER B O 1
ATOM 2943 N N . PHE B 1 56 ? -13.453 -5.164 -4.66 1 85.31 56 PHE B N 1
ATOM 2944 C CA . PHE B 1 56 ? -14.719 -4.609 -4.199 1 85.31 56 PHE B CA 1
ATOM 2945 C C . PHE B 1 56 ? -14.883 -4.801 -2.695 1 85.31 56 PHE B C 1
ATOM 2947 O O . PHE B 1 56 ? -15.273 -3.873 -1.985 1 85.31 56 PHE B O 1
ATOM 2954 N N . LEU B 1 57 ? -14.602 -5.945 -2.236 1 87.5 57 LEU B N 1
ATOM 2955 C CA . LEU B 1 57 ? -14.688 -6.23 -0.81 1 87.5 57 LEU B CA 1
ATOM 2956 C C . LEU B 1 57 ? -13.719 -5.355 -0.019 1 87.5 57 LEU B C 1
ATOM 2958 O O . LEU B 1 57 ? -14.078 -4.824 1.034 1 87.5 57 LEU B O 1
ATOM 2962 N N . ILE B 1 58 ? -12.555 -5.16 -0.56 1 87.25 58 ILE B N 1
ATOM 2963 C CA . ILE B 1 58 ? -11.547 -4.312 0.077 1 87.25 58 ILE B CA 1
ATOM 2964 C C . ILE B 1 58 ? -12.047 -2.871 0.121 1 87.25 58 ILE B C 1
ATOM 2966 O O . ILE B 1 58 ? -11.93 -2.197 1.146 1 87.25 58 ILE B O 1
ATOM 2970 N N . SER B 1 59 ? -12.625 -2.457 -0.976 1 86.31 59 SER B N 1
ATOM 2971 C CA . SER B 1 59 ? -13.156 -1.099 -1.044 1 86.31 59 SER B CA 1
ATOM 2972 C C . SER B 1 59 ? -14.273 -0.891 -0.03 1 86.31 59 SER B C 1
ATOM 2974 O O . SER B 1 59 ? -14.344 0.152 0.625 1 86.31 59 SER B O 1
ATOM 2976 N N . LEU B 1 60 ? -15.117 -1.924 0.108 1 85.19 60 LEU B N 1
ATOM 2977 C CA . LEU B 1 60 ? -16.203 -1.84 1.071 1 85.19 60 LEU B CA 1
ATOM 2978 C C . LEU B 1 60 ? -15.672 -1.76 2.496 1 85.19 60 LEU B C 1
ATOM 2980 O O . LEU B 1 60 ? -16.141 -0.951 3.299 1 85.19 60 LEU B O 1
ATOM 2984 N N . CYS B 1 61 ? -14.758 -2.555 2.773 1 88.88 61 CYS B N 1
ATOM 2985 C CA . CYS B 1 61 ? -14.148 -2.549 4.098 1 88.88 61 CYS B CA 1
ATOM 2986 C C . CYS B 1 61 ? -13.453 -1.22 4.371 1 88.88 61 CYS B C 1
ATOM 2988 O O . CYS B 1 61 ? -13.578 -0.659 5.461 1 88.88 61 CYS B O 1
ATOM 2990 N N . SER B 1 62 ? -12.773 -0.749 3.377 1 88.62 62 SER B N 1
ATOM 2991 C CA . SER B 1 62 ? -12.031 0.502 3.525 1 88.62 62 SER B CA 1
ATOM 2992 C C . SER B 1 62 ? -12.977 1.682 3.721 1 88.62 62 SER B C 1
ATOM 2994 O O . SER B 1 62 ? -12.688 2.596 4.492 1 88.62 62 SER B O 1
ATOM 2996 N N . LEU B 1 63 ? -14.094 1.64 3.031 1 84.94 63 LEU B N 1
ATOM 2997 C CA . LEU B 1 63 ? -15.094 2.689 3.174 1 84.94 63 LEU B CA 1
ATOM 2998 C C . LEU B 1 63 ? -15.719 2.662 4.566 1 84.94 63 LEU B C 1
ATOM 3000 O O . LEU B 1 63 ? -15.938 3.711 5.172 1 84.94 63 LEU B O 1
ATOM 3004 N N . TRP B 1 64 ? -15.984 1.431 5.016 1 87.12 64 TRP B N 1
ATOM 3005 C CA . TRP B 1 64 ? -16.5 1.282 6.367 1 87.12 64 TRP B CA 1
ATOM 3006 C C . TRP B 1 64 ? -15.523 1.828 7.398 1 87.12 64 TRP B C 1
ATOM 3008 O O . TRP B 1 64 ? -15.922 2.531 8.328 1 87.12 64 TRP B O 1
ATOM 3018 N N . LEU B 1 65 ? -14.336 1.612 7.219 1 87.5 65 LEU B N 1
ATOM 3019 C CA . LEU B 1 65 ? -13.305 2.09 8.133 1 87.5 65 LEU B CA 1
ATOM 3020 C C . LEU B 1 65 ? -13.18 3.607 8.062 1 87.5 65 LEU B C 1
ATOM 3022 O O . LEU B 1 65 ? -12.969 4.266 9.086 1 87.5 65 LEU B O 1
ATOM 3026 N N . SER B 1 66 ? -13.266 4.113 6.875 1 86 66 SER B N 1
ATOM 3027 C CA . SER B 1 66 ? -13.086 5.543 6.652 1 86 66 SER B CA 1
ATOM 3028 C C . SER B 1 66 ? -14.195 6.352 7.316 1 86 66 SER B C 1
ATOM 3030 O O . SER B 1 66 ? -14.055 7.559 7.523 1 86 66 SER B O 1
ATOM 3032 N N . SER B 1 67 ? -15.273 5.652 7.648 1 85.19 67 SER B N 1
ATOM 3033 C CA . SER B 1 67 ? -16.406 6.34 8.258 1 85.19 67 SER B CA 1
ATOM 3034 C C . SER B 1 67 ? -16.234 6.441 9.773 1 85.19 67 SER B C 1
ATOM 3036 O O . SER B 1 67 ? -17 7.148 10.438 1 85.19 67 SER B O 1
ATOM 3038 N N . LYS B 1 68 ? -15.273 5.891 10.32 1 86 68 LYS B N 1
ATOM 3039 C CA . LYS B 1 68 ? -15.023 5.965 11.758 1 86 68 LYS B CA 1
ATOM 3040 C C . LYS B 1 68 ? -14.5 7.34 12.148 1 86 68 LYS B C 1
ATOM 3042 O O . LYS B 1 68 ? -13.82 8 11.367 1 86 68 LYS B O 1
ATOM 3047 N N . PRO B 1 69 ? -14.859 7.77 13.289 1 84.06 69 PRO B N 1
ATOM 3048 C CA . PRO B 1 69 ? -14.422 9.094 13.734 1 84.06 69 PRO B CA 1
ATOM 3049 C C . PRO B 1 69 ? -12.938 9.141 14.086 1 84.06 69 PRO B C 1
ATOM 3051 O O . PRO B 1 69 ? -12.297 8.086 14.211 1 84.06 69 PRO B O 1
ATOM 3054 N N . SER B 1 70 ? -12.5 10.383 14.203 1 85.12 70 SER B N 1
ATOM 3055 C CA . SER B 1 70 ? -11.094 10.594 14.555 1 85.12 70 SER B CA 1
ATOM 3056 C C . SER B 1 70 ? -10.805 10.133 15.977 1 85.12 70 SER B C 1
ATOM 3058 O O . SER B 1 70 ? -11.68 10.18 16.844 1 85.12 70 SER B O 1
ATOM 3060 N N . THR B 1 71 ? -9.633 9.609 16.234 1 85 71 THR B N 1
ATOM 3061 C CA . THR B 1 71 ? -9.148 9.188 17.547 1 85 71 THR B CA 1
ATOM 3062 C C . THR B 1 71 ? -7.836 9.883 17.891 1 85 71 THR B C 1
ATOM 3064 O O . THR B 1 71 ? -7.254 10.57 17.047 1 85 71 THR B O 1
ATOM 3067 N N . LYS B 1 72 ? -7.402 9.711 19.172 1 86.06 72 LYS B N 1
ATOM 3068 C CA . LYS B 1 72 ? -6.148 10.312 19.609 1 86.06 72 LYS B CA 1
ATOM 3069 C C . LYS B 1 72 ? -4.961 9.734 18.828 1 86.06 72 LYS B C 1
ATOM 3071 O O . LYS B 1 72 ? -3.922 10.391 18.703 1 86.06 72 LYS B O 1
ATOM 3076 N N . ARG B 1 73 ? -5.18 8.594 18.344 1 85.81 73 ARG B N 1
ATOM 3077 C CA . ARG B 1 73 ? -4.117 7.961 17.562 1 85.81 73 ARG B CA 1
ATOM 3078 C C . ARG B 1 73 ? -4.18 8.391 16.109 1 85.81 73 ARG B C 1
ATOM 3080 O O . ARG B 1 73 ? -3.146 8.508 15.445 1 85.81 73 ARG B O 1
ATOM 3087 N N . LEU B 1 74 ? -5.395 8.531 15.664 1 87.94 74 LEU B N 1
ATOM 3088 C CA . LEU B 1 74 ? -5.625 9.016 14.312 1 87.94 74 LEU B CA 1
ATOM 3089 C C . LEU B 1 74 ? -6.344 10.359 14.32 1 87.94 74 LEU B C 1
ATOM 3091 O O . LEU B 1 74 ? -7.566 10.414 14.18 1 87.94 74 LEU B O 1
ATOM 3095 N N . THR B 1 75 ? -5.527 11.344 14.367 1 84.56 75 THR B N 1
ATOM 3096 C CA . THR B 1 75 ? -6.07 12.68 14.586 1 84.56 75 THR B CA 1
ATOM 3097 C C . THR B 1 75 ? -6.781 13.188 13.336 1 84.56 75 THR B C 1
ATOM 3099 O O . THR B 1 75 ? -7.676 14.031 13.43 1 84.56 75 THR B O 1
ATOM 3102 N N . PHE B 1 76 ? -6.387 12.656 12.141 1 82.94 76 PHE B N 1
ATOM 3103 C CA . PHE B 1 76 ? -7.047 13.062 10.906 1 82.94 76 PHE B CA 1
ATOM 3104 C C . PHE B 1 76 ? -8.203 12.125 10.578 1 82.94 76 PHE B C 1
ATOM 3106 O O . PHE B 1 76 ? -8.922 12.336 9.602 1 82.94 76 PHE B O 1
ATOM 3113 N N . GLY B 1 77 ? -8.344 11.133 11.469 1 80.25 77 GLY B N 1
ATOM 3114 C CA . GLY B 1 77 ? -9.383 10.148 11.195 1 80.25 77 GLY B CA 1
ATOM 3115 C C . GLY B 1 77 ? -8.906 9 10.328 1 80.25 77 GLY B C 1
ATOM 3116 O O . GLY B 1 77 ? -7.703 8.812 10.141 1 80.25 77 GLY B O 1
ATOM 3117 N N . TRP B 1 78 ? -9.938 8.25 9.805 1 85.31 78 TRP B N 1
ATOM 3118 C CA . TRP B 1 78 ? -9.633 7.031 9.062 1 85.31 78 TRP B CA 1
ATOM 3119 C C . TRP B 1 78 ? -9.828 7.25 7.562 1 85.31 78 TRP B C 1
ATOM 3121 O O . TRP B 1 78 ? -10.062 6.301 6.812 1 85.31 78 TRP B O 1
ATOM 3131 N N . HIS B 1 79 ? -9.68 8.398 7.125 1 84.94 79 HIS B N 1
ATOM 3132 C CA . HIS B 1 79 ? -10 8.75 5.746 1 84.94 79 HIS B CA 1
ATOM 3133 C C . HIS B 1 79 ? -9.039 8.078 4.77 1 84.94 79 HIS B C 1
ATOM 3135 O O . HIS B 1 79 ? -9.438 7.668 3.678 1 84.94 79 HIS B O 1
ATOM 3141 N N . ARG B 1 80 ? -7.898 7.898 5.238 1 90.12 80 ARG B N 1
ATOM 3142 C CA . ARG B 1 80 ? -6.875 7.383 4.332 1 90.12 80 ARG B CA 1
ATOM 3143 C C . ARG B 1 80 ? -7.016 5.879 4.145 1 90.12 80 ARG B C 1
ATOM 3145 O O . ARG B 1 80 ? -6.336 5.285 3.305 1 90.12 80 ARG B O 1
ATOM 3152 N N . ALA B 1 81 ? -7.895 5.309 4.895 1 89.75 81 ALA B N 1
ATOM 3153 C CA . ALA B 1 81 ? -8.156 3.883 4.727 1 89.75 81 ALA B CA 1
ATOM 3154 C C . ALA B 1 81 ? -8.648 3.582 3.312 1 89.75 81 ALA B C 1
ATOM 3156 O O . ALA B 1 81 ? -8.328 2.531 2.75 1 89.75 81 ALA B O 1
ATOM 3157 N N . GLU B 1 82 ? -9.352 4.504 2.787 1 88.19 82 GLU B N 1
ATOM 3158 C CA . GLU B 1 82 ? -9.852 4.332 1.428 1 88.19 82 GLU B CA 1
ATOM 3159 C C . GLU B 1 82 ? -8.711 4.262 0.418 1 88.19 82 GLU B C 1
ATOM 3161 O O . GLU B 1 82 ? -8.711 3.402 -0.464 1 88.19 82 GLU B O 1
ATOM 3166 N N . ILE B 1 83 ? -7.762 5.129 0.548 1 89.25 83 ILE B N 1
ATOM 3167 C CA . ILE B 1 83 ? -6.621 5.188 -0.361 1 89.25 83 ILE B CA 1
ATOM 3168 C C . ILE B 1 83 ? -5.758 3.943 -0.19 1 89.25 83 ILE B C 1
ATOM 3170 O O . ILE B 1 83 ? -5.273 3.375 -1.172 1 89.25 83 ILE B O 1
ATOM 3174 N N . LEU B 1 84 ? -5.617 3.506 0.98 1 91.12 84 LEU B N 1
ATOM 3175 C CA . LEU B 1 84 ? -4.832 2.309 1.267 1 91.12 84 LEU B CA 1
ATOM 3176 C C . LEU B 1 84 ? -5.504 1.068 0.686 1 91.12 84 LEU B C 1
ATOM 3178 O O . LEU B 1 84 ? -4.828 0.187 0.149 1 91.12 84 LEU B O 1
ATOM 3182 N N . GLY B 1 85 ? -6.801 1.021 0.892 1 89.06 85 GLY B N 1
ATOM 3183 C CA . GLY B 1 85 ? -7.535 -0.072 0.272 1 89.06 85 GLY B CA 1
ATOM 3184 C C . GLY B 1 85 ? -7.379 -0.115 -1.236 1 89.06 85 GLY B C 1
ATOM 3185 O O . GLY B 1 85 ? -7.207 -1.188 -1.818 1 89.06 85 GLY B O 1
ATOM 3186 N N . ALA B 1 86 ? -7.426 1.034 -1.821 1 88.94 86 ALA B N 1
ATOM 3187 C CA . ALA B 1 86 ? -7.238 1.12 -3.268 1 88.94 86 ALA B CA 1
ATOM 3188 C C . ALA B 1 86 ? -5.852 0.623 -3.672 1 88.94 86 ALA B C 1
ATOM 3190 O O . ALA B 1 86 ? -5.711 -0.105 -4.656 1 88.94 86 ALA B O 1
ATOM 3191 N N . LEU B 1 87 ? -4.879 0.974 -2.889 1 90.25 87 LEU B N 1
ATOM 3192 C CA . LEU B 1 87 ? -3.518 0.531 -3.166 1 90.25 87 LEU B CA 1
ATOM 3193 C C . LEU B 1 87 ? -3.408 -0.986 -3.07 1 90.25 87 LEU B C 1
ATOM 3195 O O . LEU B 1 87 ? -2.809 -1.627 -3.938 1 90.25 87 LEU B O 1
ATOM 3199 N N . MET B 1 88 ? -3.967 -1.473 -2.07 1 88.31 88 MET B N 1
ATOM 3200 C CA . MET B 1 88 ? -3.941 -2.92 -1.884 1 88.31 88 MET B CA 1
ATOM 3201 C C . MET B 1 88 ? -4.57 -3.633 -3.076 1 88.31 88 MET B C 1
ATOM 3203 O O . MET B 1 88 ? -4.023 -4.617 -3.576 1 88.31 88 MET B O 1
ATOM 3207 N N . SER B 1 89 ? -5.652 -3.135 -3.471 1 87.38 89 SER B N 1
ATOM 3208 C CA . SER B 1 89 ? -6.344 -3.725 -4.613 1 87.38 89 SER B CA 1
ATOM 3209 C C . SER B 1 89 ? -5.477 -3.678 -5.867 1 87.38 89 SER B C 1
ATOM 3211 O O . SER B 1 89 ? -5.426 -4.645 -6.633 1 87.38 89 SER B O 1
ATOM 3213 N N . MET B 1 90 ? -4.84 -2.65 -6.047 1 88.69 90 MET B N 1
ATOM 3214 C CA . MET B 1 90 ? -3.99 -2.482 -7.223 1 88.69 90 MET B CA 1
ATOM 3215 C C . MET B 1 90 ? -2.799 -3.434 -7.172 1 88.69 90 MET B C 1
ATOM 3217 O O . MET B 1 90 ? -2.406 -3.998 -8.195 1 88.69 90 MET B O 1
ATOM 3221 N N . LEU B 1 91 ? -2.289 -3.602 -6.039 1 86.38 91 LEU B N 1
ATOM 3222 C CA . LEU B 1 91 ? -1.159 -4.516 -5.891 1 86.38 91 LEU B CA 1
ATOM 3223 C C . LEU B 1 91 ? -1.585 -5.953 -6.16 1 86.38 91 LEU B C 1
ATOM 3225 O O . LEU B 1 91 ? -0.856 -6.711 -6.801 1 86.38 91 LEU B O 1
ATOM 3229 N N . ILE B 1 92 ? -2.703 -6.223 -5.668 1 86.62 92 ILE B N 1
ATOM 3230 C CA . ILE B 1 92 ? -3.223 -7.566 -5.887 1 86.62 92 ILE B CA 1
ATOM 3231 C C . ILE B 1 92 ? -3.4 -7.816 -7.383 1 86.62 92 ILE B C 1
ATOM 3233 O O . ILE B 1 92 ? -2.996 -8.859 -7.898 1 86.62 92 ILE B O 1
ATOM 3237 N N . ILE B 1 93 ? -3.943 -6.875 -8.062 1 88.12 93 ILE B N 1
ATOM 3238 C CA . ILE B 1 93 ? -4.168 -7.035 -9.492 1 88.12 93 ILE B CA 1
ATOM 3239 C C . ILE B 1 93 ? -2.828 -7.16 -10.211 1 88.12 93 ILE B C 1
ATOM 3241 O O . ILE B 1 93 ? -2.707 -7.91 -11.188 1 88.12 93 ILE B O 1
ATOM 3245 N N . TRP B 1 94 ? -1.875 -6.441 -9.781 1 88.19 94 TRP B N 1
ATOM 3246 C CA . TRP B 1 94 ? -0.562 -6.477 -10.422 1 88.19 94 TRP B CA 1
ATOM 3247 C C . TRP B 1 94 ? 0.11 -7.828 -10.195 1 88.19 94 TRP B C 1
ATOM 3249 O O . TRP B 1 94 ? 0.74 -8.367 -11.109 1 88.19 94 TRP B O 1
ATOM 3259 N N . VAL B 1 95 ? -0.034 -8.328 -9.039 1 84.19 95 VAL B N 1
ATOM 3260 C CA . VAL B 1 95 ? 0.57 -9.617 -8.734 1 84.19 95 VAL B CA 1
ATOM 3261 C C . VAL B 1 95 ? -0.107 -10.711 -9.555 1 84.19 95 VAL B C 1
ATOM 3263 O O . VAL B 1 95 ? 0.566 -11.539 -10.18 1 84.19 95 VAL B O 1
ATOM 3266 N N . VAL B 1 96 ? -1.397 -10.695 -9.531 1 86.31 96 VAL B N 1
ATOM 3267 C CA . VAL B 1 96 ? -2.148 -11.688 -10.281 1 86.31 96 VAL B CA 1
ATOM 3268 C C . VAL B 1 96 ? -1.812 -11.57 -11.773 1 86.31 96 VAL B C 1
ATOM 3270 O O . VAL B 1 96 ? -1.599 -12.578 -12.445 1 86.31 96 VAL B O 1
ATOM 3273 N N . THR B 1 97 ? -1.79 -10.375 -12.234 1 90 97 THR B N 1
ATOM 3274 C CA . THR B 1 97 ? -1.427 -10.133 -13.625 1 90 97 THR B CA 1
ATOM 3275 C C . THR B 1 97 ? -0.016 -10.641 -13.914 1 90 97 THR B C 1
ATOM 3277 O O . THR B 1 97 ? 0.236 -11.227 -14.969 1 90 97 THR B O 1
ATOM 3280 N N . GLY B 1 98 ? 0.857 -10.438 -13 1 88.12 98 GLY B N 1
ATOM 3281 C CA . GLY B 1 98 ? 2.211 -10.945 -13.148 1 88.12 98 GLY B CA 1
ATOM 3282 C C . GLY B 1 98 ? 2.273 -12.453 -13.258 1 88.12 98 GLY B C 1
ATOM 3283 O O . GLY B 1 98 ? 2.982 -12.992 -14.117 1 88.12 98 GLY B O 1
ATOM 3284 N N . VAL B 1 99 ? 1.561 -13.133 -12.422 1 83.94 99 VAL B N 1
ATOM 3285 C CA . VAL B 1 99 ? 1.519 -14.594 -12.438 1 83.94 99 VAL B CA 1
ATOM 3286 C C . VAL B 1 99 ? 0.965 -15.078 -13.773 1 83.94 99 VAL B C 1
ATOM 3288 O O . VAL B 1 99 ? 1.513 -16 -14.375 1 83.94 99 VAL B O 1
ATOM 3291 N N . LEU B 1 100 ? -0.105 -14.484 -14.266 1 89.94 100 LEU B N 1
ATOM 3292 C CA . LEU B 1 100 ? -0.716 -14.883 -15.523 1 89.94 100 LEU B CA 1
ATOM 3293 C C . LEU B 1 100 ? 0.238 -14.641 -16.688 1 89.94 100 LEU B C 1
ATOM 3295 O O . LEU B 1 100 ? 0.303 -15.445 -17.625 1 89.94 100 LEU B O 1
ATOM 3299 N N . THR B 1 101 ? 0.915 -13.516 -16.625 1 92.38 101 THR B N 1
ATOM 3300 C CA . THR B 1 101 ? 1.901 -13.219 -17.656 1 92.38 101 THR B CA 1
ATOM 3301 C C . THR B 1 101 ? 3.014 -14.266 -17.656 1 92.38 101 THR B C 1
ATOM 3303 O O . THR B 1 101 ? 3.479 -14.688 -18.719 1 92.38 101 THR B O 1
ATOM 3306 N N . TYR B 1 102 ? 3.398 -14.695 -16.547 1 85.88 102 TYR B N 1
ATOM 3307 C CA . TYR B 1 102 ? 4.41 -15.742 -16.422 1 85.88 102 TYR B CA 1
ATOM 3308 C C . TYR B 1 102 ? 3.92 -17.047 -17.031 1 85.88 102 TYR B C 1
ATOM 3310 O O . TYR B 1 102 ? 4.633 -17.688 -17.812 1 85.88 102 TYR B O 1
ATOM 3318 N N . LEU B 1 103 ? 2.76 -17.469 -16.672 1 89 103 LEU B N 1
ATOM 3319 C CA . LEU B 1 103 ? 2.182 -18.703 -17.203 1 89 103 LEU B CA 1
ATOM 3320 C C . LEU B 1 103 ? 2.039 -18.625 -18.719 1 89 103 LEU B C 1
ATOM 3322 O O . LEU B 1 103 ? 2.293 -19.594 -19.422 1 89 103 LEU B O 1
ATOM 3326 N N . ALA B 1 104 ? 1.617 -17.422 -19.188 1 93.88 104 ALA B N 1
ATOM 3327 C CA . ALA B 1 104 ? 1.49 -17.219 -20.625 1 93.88 104 ALA B CA 1
ATOM 3328 C C . ALA B 1 104 ? 2.846 -17.344 -21.328 1 93.88 104 ALA B C 1
ATOM 3330 O O . ALA B 1 104 ? 2.947 -17.922 -22.406 1 93.88 104 ALA B O 1
ATOM 3331 N N . THR B 1 105 ? 3.867 -16.859 -20.719 1 91.69 105 THR B N 1
ATOM 3332 C CA . THR B 1 105 ? 5.219 -16.953 -21.25 1 91.69 105 THR B CA 1
ATOM 3333 C C . THR B 1 105 ? 5.672 -18.406 -21.328 1 91.69 105 THR B C 1
ATOM 3335 O O . THR B 1 105 ? 6.25 -18.844 -22.328 1 91.69 105 THR B O 1
ATOM 3338 N N . MET B 1 106 ? 5.352 -19.188 -20.297 1 88.5 106 MET B N 1
ATOM 3339 C CA . MET B 1 106 ? 5.715 -20.594 -20.266 1 88.5 106 MET B CA 1
ATOM 3340 C C . MET B 1 106 ? 5.004 -21.375 -21.375 1 88.5 106 MET B C 1
ATOM 3342 O O . MET B 1 106 ? 5.594 -22.266 -22 1 88.5 106 MET B O 1
ATOM 3346 N N . ARG B 1 107 ? 3.781 -21.031 -21.641 1 91 107 ARG B N 1
ATOM 3347 C CA . ARG B 1 107 ? 3.012 -21.703 -22.688 1 91 107 ARG B CA 1
ATOM 3348 C C . ARG B 1 107 ? 3.547 -21.344 -24.078 1 91 107 ARG B C 1
ATOM 3350 O O . ARG B 1 107 ? 3.471 -22.156 -25 1 91 107 ARG B O 1
ATOM 3357 N N . LEU B 1 108 ? 4.078 -20.172 -24.203 1 90.88 108 LEU B N 1
ATOM 3358 C CA . LEU B 1 108 ? 4.656 -19.766 -25.484 1 90.88 108 LEU B CA 1
ATOM 3359 C C . LEU B 1 108 ? 5.984 -20.469 -25.734 1 90.88 108 LEU B C 1
ATOM 3361 O O . LEU B 1 108 ? 6.293 -20.844 -26.859 1 90.88 108 LEU B O 1
ATOM 3365 N N . LEU B 1 109 ? 6.73 -20.719 -24.719 1 89.69 109 LEU B N 1
ATOM 3366 C CA . LEU B 1 109 ? 8.047 -21.344 -24.828 1 89.69 109 LEU B CA 1
ATOM 3367 C C . LEU B 1 109 ? 7.934 -22.859 -24.953 1 89.69 109 LEU B C 1
ATOM 3369 O O . LEU B 1 109 ? 8.734 -23.484 -25.641 1 89.69 109 LEU B O 1
ATOM 3373 N N . GLN B 1 110 ? 6.965 -23.375 -24.234 1 88.81 110 GLN B N 1
ATOM 3374 C CA . GLN B 1 110 ? 6.719 -24.812 -24.281 1 88.81 110 GLN B CA 1
ATOM 3375 C C . GLN B 1 110 ? 5.281 -25.094 -24.703 1 88.81 110 GLN B C 1
ATOM 3377 O O . GLN B 1 110 ? 4.418 -25.359 -23.859 1 88.81 110 GLN B O 1
ATOM 3382 N N . PRO B 1 111 ? 5.145 -25.125 -25.906 1 84.31 111 PRO B N 1
ATOM 3383 C CA . PRO B 1 111 ? 3.785 -25.297 -26.422 1 84.31 111 PRO B CA 1
ATOM 3384 C C . PRO B 1 111 ? 3.277 -26.719 -26.266 1 84.31 111 PRO B C 1
ATOM 3386 O O . PRO B 1 111 ? 2.826 -27.328 -27.25 1 84.31 111 PRO B O 1
ATOM 3389 N N . ASN B 1 112 ? 3.408 -27.25 -25.047 1 84.75 112 ASN B N 1
ATOM 3390 C CA . ASN B 1 112 ? 2.916 -28.594 -24.781 1 84.75 112 ASN B CA 1
ATOM 3391 C C . ASN B 1 112 ? 1.569 -28.562 -24.062 1 84.75 112 ASN B C 1
ATOM 3393 O O . ASN B 1 112 ? 1.434 -29.109 -22.969 1 84.75 112 ASN B O 1
ATOM 3397 N N . TYR B 1 113 ? 0.656 -27.75 -24.641 1 86.44 113 TYR B N 1
ATOM 3398 C CA . TYR B 1 113 ? -0.679 -27.672 -24.062 1 86.44 113 TYR B CA 1
ATOM 3399 C C . TYR B 1 113 ? -1.75 -27.906 -25.125 1 86.44 113 TYR B C 1
ATOM 3401 O O . TYR B 1 113 ? -1.469 -27.844 -26.312 1 86.44 113 TYR B O 1
ATOM 3409 N N . GLU B 1 114 ? -2.842 -28.375 -24.688 1 89.81 114 GLU B N 1
ATOM 3410 C CA . GLU B 1 114 ? -3.99 -28.562 -25.562 1 89.81 114 GLU B CA 1
ATOM 3411 C C . GLU B 1 114 ? -5.188 -27.75 -25.109 1 89.81 114 GLU B C 1
ATOM 3413 O O . GLU B 1 114 ? -5.363 -27.516 -23.906 1 89.81 114 GLU B O 1
ATOM 3418 N N . ILE B 1 115 ? -5.867 -27.266 -26.125 1 93.69 115 ILE B N 1
ATOM 3419 C CA . ILE B 1 115 ? -7.039 -26.438 -25.828 1 93.69 115 ILE B CA 1
ATOM 3420 C C . ILE B 1 115 ? -8.281 -27.078 -26.453 1 93.69 115 ILE B C 1
ATOM 3422 O O . ILE B 1 115 ? -8.266 -27.422 -27.641 1 93.69 115 ILE B O 1
ATOM 3426 N N . GLU B 1 116 ? -9.266 -27.328 -25.625 1 95 116 GLU B N 1
ATOM 3427 C CA . GLU B 1 116 ? -10.57 -27.719 -26.141 1 95 116 GLU B CA 1
ATOM 3428 C C . GLU B 1 116 ? -11.352 -26.5 -26.641 1 95 116 GLU B C 1
ATOM 3430 O O . GLU B 1 116 ? -12.055 -25.859 -25.859 1 95 116 GLU B O 1
ATOM 3435 N N . ALA B 1 117 ? -11.344 -26.297 -27.859 1 93.81 117 ALA B N 1
ATOM 3436 C CA . ALA B 1 117 ? -11.805 -25.062 -28.484 1 93.81 117 ALA B CA 1
ATOM 3437 C C . ALA B 1 117 ? -13.305 -24.875 -28.281 1 93.81 117 ALA B C 1
ATOM 3439 O O . ALA B 1 117 ? -13.781 -23.75 -28.141 1 93.81 117 ALA B O 1
ATOM 3440 N N . THR B 1 118 ? -14.039 -25.922 -28.281 1 95.19 118 THR B N 1
ATOM 3441 C CA . THR B 1 118 ? -15.492 -25.812 -28.141 1 95.19 118 THR B CA 1
ATOM 3442 C C . THR B 1 118 ? -15.867 -25.234 -26.781 1 95.19 118 THR B C 1
ATOM 3444 O O . THR B 1 118 ? -16.688 -24.312 -26.703 1 95.19 118 THR B O 1
ATOM 3447 N N . VAL B 1 119 ? -15.242 -25.781 -25.797 1 95.38 119 VAL B N 1
ATOM 3448 C CA . VAL B 1 119 ? -15.516 -25.297 -24.453 1 95.38 119 VAL B CA 1
ATOM 3449 C C . VAL B 1 119 ? -15.047 -23.859 -24.297 1 95.38 119 VAL B C 1
ATOM 3451 O O . VAL B 1 119 ? -15.727 -23.031 -23.688 1 95.38 119 VAL B O 1
ATOM 3454 N N . MET B 1 120 ? -13.906 -23.609 -24.891 1 96 120 MET B N 1
ATOM 3455 C CA . MET B 1 120 ? -13.375 -22.25 -24.859 1 96 120 MET B CA 1
ATOM 3456 C C . MET B 1 120 ? -14.336 -21.281 -25.547 1 96 120 MET B C 1
ATOM 3458 O O . MET B 1 120 ? -14.57 -20.172 -25.047 1 96 120 MET B O 1
ATOM 3462 N N . LEU B 1 121 ? -14.914 -21.703 -26.625 1 96 121 LEU B N 1
ATOM 3463 C CA . LEU B 1 121 ? -15.828 -20.875 -27.391 1 96 121 LEU B CA 1
ATOM 3464 C C . LEU B 1 121 ? -17.125 -20.625 -26.625 1 96 121 LEU B C 1
ATOM 3466 O O . LEU B 1 121 ? -17.609 -19.484 -26.578 1 96 121 LEU B O 1
ATOM 3470 N N . ILE B 1 122 ? -17.625 -21.594 -26.031 1 95.69 122 ILE B N 1
ATOM 3471 C CA . ILE B 1 122 ? -18.875 -21.469 -25.281 1 95.69 122 ILE B CA 1
ATOM 3472 C C . ILE B 1 122 ? -18.672 -20.562 -24.078 1 95.69 122 ILE B C 1
ATOM 3474 O O . ILE B 1 122 ? -19.453 -19.641 -23.844 1 95.69 122 ILE B O 1
ATOM 3478 N N . THR B 1 123 ? -17.594 -20.797 -23.391 1 95.31 123 THR B N 1
ATOM 3479 C CA . THR B 1 123 ? -17.328 -20.016 -22.188 1 95.31 123 THR B CA 1
ATOM 3480 C C . THR B 1 123 ? -17.078 -18.547 -22.531 1 95.31 123 THR B C 1
ATOM 3482 O O . THR B 1 123 ? -17.594 -17.656 -21.859 1 95.31 123 THR B O 1
ATOM 3485 N N . SER B 1 124 ? -16.297 -18.328 -23.531 1 95.25 124 SER B N 1
ATOM 3486 C CA . SER B 1 124 ? -16.016 -16.953 -23.938 1 95.25 124 SER B CA 1
ATOM 3487 C C . SER B 1 124 ? -17.266 -16.266 -24.484 1 95.25 124 SER B C 1
ATOM 3489 O O . SER B 1 124 ? -17.453 -15.07 -24.266 1 95.25 124 SER B O 1
ATOM 3491 N N . GLY B 1 125 ? -18.016 -17.031 -25.188 1 95.44 125 GLY B N 1
ATOM 3492 C CA . GLY B 1 125 ? -19.281 -16.469 -25.641 1 95.44 125 GLY B CA 1
ATOM 3493 C C . GLY B 1 125 ? -20.188 -16.031 -24.5 1 95.44 125 GLY B C 1
ATOM 3494 O O . GLY B 1 125 ? -20.766 -14.953 -24.547 1 95.44 125 GLY B O 1
ATOM 3495 N N . CYS B 1 126 ? -20.234 -16.828 -23.469 1 93.38 126 CYS B N 1
ATOM 3496 C CA . CYS B 1 126 ? -21.016 -16.5 -22.281 1 93.38 126 CYS B CA 1
ATOM 3497 C C . CYS B 1 126 ? -20.453 -15.258 -21.594 1 93.38 126 CYS B C 1
ATOM 3499 O O . CYS B 1 126 ? -21.203 -14.414 -21.109 1 93.38 126 CYS B O 1
ATOM 3501 N N . ALA B 1 127 ? -19.156 -15.156 -21.625 1 92.56 127 ALA B N 1
ATOM 3502 C CA . ALA B 1 127 ? -18.5 -14 -21 1 92.56 127 ALA B CA 1
ATOM 3503 C C . ALA B 1 127 ? -18.875 -12.711 -21.719 1 92.56 127 ALA B C 1
ATOM 3505 O O . ALA B 1 127 ? -19.188 -11.703 -21.062 1 92.56 127 ALA B O 1
ATOM 3506 N N . VAL B 1 128 ? -18.906 -12.734 -22.984 1 93.88 128 VAL B N 1
ATOM 3507 C CA . VAL B 1 128 ? -19.25 -11.555 -23.781 1 93.88 128 VAL B CA 1
ATOM 3508 C C . VAL B 1 128 ? -20.703 -11.164 -23.516 1 93.88 128 VAL B C 1
ATOM 3510 O O . VAL B 1 128 ? -21 -9.992 -23.297 1 93.88 128 VAL B O 1
ATOM 3513 N N . ILE B 1 129 ? -21.531 -12.133 -23.438 1 93 129 ILE B N 1
ATOM 3514 C CA . ILE B 1 129 ? -22.953 -11.875 -23.203 1 93 129 ILE B CA 1
ATOM 3515 C C . ILE B 1 129 ? -23.141 -11.258 -21.812 1 93 129 ILE B C 1
ATOM 3517 O O . ILE B 1 129 ? -23.844 -10.258 -21.672 1 93 129 ILE B O 1
ATOM 3521 N N . ALA B 1 130 ? -22.484 -11.812 -20.891 1 89.12 130 ALA B N 1
ATOM 3522 C CA . ALA B 1 130 ? -22.609 -11.305 -19.531 1 89.12 130 ALA B CA 1
ATOM 3523 C C . ALA B 1 130 ? -22.109 -9.867 -19.422 1 89.12 130 ALA B C 1
ATOM 3525 O O . ALA B 1 130 ? -22.75 -9.031 -18.781 1 89.12 130 ALA B O 1
ATOM 3526 N N . ASN B 1 131 ? -21.047 -9.539 -20.109 1 89.75 131 ASN B N 1
ATOM 3527 C CA . ASN B 1 131 ? -20.484 -8.203 -20.047 1 89.75 131 ASN B CA 1
ATOM 3528 C C . ASN B 1 131 ? -21.297 -7.199 -20.844 1 89.75 131 ASN B C 1
ATOM 3530 O O . ASN B 1 131 ? -21.406 -6.031 -20.484 1 89.75 131 ASN B O 1
ATOM 3534 N N . VAL B 1 132 ? -21.875 -7.707 -21.875 1 90.88 132 VAL B N 1
ATOM 3535 C CA . VAL B 1 132 ? -22.766 -6.852 -22.656 1 90.88 132 VAL B CA 1
ATOM 3536 C C . VAL B 1 132 ? -24 -6.488 -21.828 1 90.88 132 VAL B C 1
ATOM 3538 O O . VAL B 1 132 ? -24.406 -5.328 -21.781 1 90.88 132 VAL B O 1
ATOM 3541 N N . ILE B 1 133 ? -24.531 -7.434 -21.156 1 87.88 133 ILE B N 1
ATOM 3542 C CA . ILE B 1 133 ? -25.688 -7.207 -20.297 1 87.88 133 ILE B CA 1
ATOM 3543 C C . ILE B 1 133 ? -25.328 -6.211 -19.203 1 87.88 133 ILE B C 1
ATOM 3545 O O . ILE B 1 133 ? -26.094 -5.273 -18.938 1 87.88 133 ILE B O 1
ATOM 3549 N N . LEU B 1 134 ? -24.234 -6.391 -18.641 1 85.06 134 LEU B N 1
ATOM 3550 C CA . LEU B 1 134 ? -23.797 -5.5 -17.562 1 85.06 134 LEU B CA 1
ATOM 3551 C C . LEU B 1 134 ? -23.578 -4.086 -18.094 1 85.06 134 LEU B C 1
ATOM 3553 O O . LEU B 1 134 ? -24 -3.113 -17.469 1 85.06 134 LEU B O 1
ATOM 3557 N N . SER B 1 135 ? -22.984 -3.986 -19.219 1 86.38 135 SER B N 1
ATOM 3558 C CA . SER B 1 135 ? -22.703 -2.684 -19.812 1 86.38 135 SER B CA 1
ATOM 3559 C C . SER B 1 135 ? -24 -1.951 -20.172 1 86.38 135 SER B C 1
ATOM 3561 O O . SER B 1 135 ? -24.109 -0.743 -19.953 1 86.38 135 SER B O 1
ATOM 3563 N N . LEU B 1 136 ? -24.938 -2.699 -20.594 1 86.81 136 LEU B N 1
ATOM 3564 C CA . LEU B 1 136 ? -26.219 -2.105 -20.969 1 86.81 136 LEU B CA 1
ATOM 3565 C C . LEU B 1 136 ? -27 -1.672 -19.734 1 86.81 136 LEU B C 1
ATOM 3567 O O . LEU B 1 136 ? -27.641 -0.621 -19.75 1 86.81 136 LEU B O 1
ATOM 3571 N N . THR B 1 137 ? -26.891 -2.416 -18.719 1 83.12 137 THR B N 1
ATOM 3572 C CA . THR B 1 137 ? -27.578 -2.092 -17.469 1 83.12 137 THR B CA 1
ATOM 3573 C C . THR B 1 137 ? -27 -0.825 -16.844 1 83.12 137 THR B C 1
ATOM 3575 O O . THR B 1 137 ? -27.75 0.02 -16.344 1 83.12 137 THR B O 1
ATOM 3578 N N . LEU B 1 138 ? -25.719 -0.682 -16.953 1 81.69 138 LEU B N 1
ATOM 3579 C CA . LEU B 1 138 ? -25.062 0.483 -16.359 1 81.69 138 LEU B CA 1
ATOM 3580 C C . LEU B 1 138 ? -25.297 1.725 -17.219 1 81.69 138 LEU B C 1
ATOM 3582 O O . LEU B 1 138 ? -25.391 2.838 -16.688 1 81.69 138 LEU B O 1
ATOM 3586 N N . HIS B 1 139 ? -25.359 1.491 -18.453 1 76.56 139 HIS B N 1
ATOM 3587 C CA . HIS B 1 139 ? -25.609 2.602 -19.375 1 76.56 139 HIS B CA 1
ATOM 3588 C C . HIS B 1 139 ? -27.016 3.17 -19.172 1 76.56 139 HIS B C 1
ATOM 3590 O O . HIS B 1 139 ? -27.203 4.387 -19.203 1 76.56 139 HIS B O 1
ATOM 3596 N N . GLN B 1 140 ? -27.953 2.354 -18.906 1 68.81 140 GLN B N 1
ATOM 3597 C CA . GLN B 1 140 ? -29.344 2.766 -18.734 1 68.81 140 GLN B CA 1
ATOM 3598 C C . GLN B 1 140 ? -29.547 3.488 -17.406 1 68.81 140 GLN B C 1
ATOM 3600 O O . GLN B 1 140 ? -30.297 4.457 -17.328 1 68.81 140 GLN B O 1
ATOM 3605 N N . THR B 1 141 ? -28.891 3.047 -16.422 1 61.97 141 THR B N 1
ATOM 3606 C CA . THR B 1 141 ? -29.016 3.678 -15.109 1 61.97 141 THR B CA 1
ATOM 3607 C C . THR B 1 141 ? -28.391 5.066 -15.109 1 61.97 141 THR B C 1
ATOM 3609 O O . THR B 1 141 ? -28.859 5.973 -14.422 1 61.97 141 THR B O 1
ATOM 3612 N N . GLY B 1 142 ? -27.359 5.219 -15.789 1 54.75 142 GLY B N 1
ATOM 3613 C CA . GLY B 1 142 ? -26.766 6.547 -15.914 1 54.75 142 GLY B CA 1
ATOM 3614 C C . GLY B 1 142 ? -27.656 7.516 -16.672 1 54.75 142 GLY B C 1
ATOM 3615 O O . GLY B 1 142 ? -27.719 8.703 -16.344 1 54.75 142 GLY B O 1
ATOM 3616 N N . ALA B 1 143 ? -28.344 7.148 -17.781 1 49.22 143 ALA B N 1
ATOM 3617 C CA . ALA B 1 143 ? -29.203 7.984 -18.625 1 49.22 143 ALA B CA 1
ATOM 3618 C C . ALA B 1 143 ? -30.547 8.266 -17.938 1 49.22 143 ALA B C 1
ATOM 3620 O O . ALA B 1 143 ? -31.156 9.312 -18.141 1 49.22 143 ALA B O 1
ATOM 3621 N N . GLY B 1 144 ? -31.094 7.434 -17.281 1 43.06 144 GLY B N 1
ATOM 3622 C CA . GLY B 1 144 ? -32.5 7.504 -16.875 1 43.06 144 GLY B CA 1
ATOM 3623 C C . GLY B 1 144 ? -32.75 8.523 -15.773 1 43.06 144 GLY B C 1
ATOM 3624 O O . GLY B 1 144 ? -33.906 8.812 -15.445 1 43.06 144 GLY B O 1
ATOM 3625 N N . HIS B 1 145 ? -31.781 8.742 -14.945 1 38.72 145 HIS B N 1
ATOM 3626 C CA . HIS B 1 145 ? -32.25 9.625 -13.883 1 38.72 145 HIS B CA 1
ATOM 3627 C C . HIS B 1 145 ? -32.312 11.07 -14.359 1 38.72 145 HIS B C 1
ATOM 3629 O O . HIS B 1 145 ? -32.531 11.984 -13.555 1 38.72 145 HIS B O 1
ATOM 3635 N N . SER B 1 146 ? -31.922 11.383 -15.531 1 37.88 146 SER B N 1
ATOM 3636 C CA . SER B 1 146 ? -32.031 12.805 -15.844 1 37.88 146 SER B CA 1
ATOM 3637 C C . SER B 1 146 ? -33.5 13.227 -16 1 37.88 146 SER B C 1
ATOM 3639 O O . SER B 1 146 ? -33.812 14.406 -15.867 1 37.88 146 SER B O 1
ATOM 3641 N N . HIS B 1 147 ? -34.344 12.406 -16.578 1 33.31 147 HIS B N 1
ATOM 3642 C CA . HIS B 1 147 ? -35.5 13.141 -17.016 1 33.31 147 HIS B CA 1
ATOM 3643 C C . HIS B 1 147 ? -36.375 13.602 -15.836 1 33.31 147 HIS B C 1
ATOM 3645 O O . HIS B 1 147 ? -37.25 14.453 -15.992 1 33.31 147 HIS B O 1
ATOM 3651 N N . ARG B 1 148 ? -36.875 12.719 -14.992 1 32.69 148 ARG B N 1
ATOM 3652 C CA . ARG B 1 148 ? -38.188 13.07 -14.461 1 32.69 148 ARG B CA 1
ATOM 3653 C C . ARG B 1 148 ? -38.062 14.141 -13.375 1 32.69 148 ARG B C 1
ATOM 3655 O O . ARG B 1 148 ? -39.062 14.516 -12.758 1 32.69 148 ARG B O 1
ATOM 3662 N N . ALA B 1 149 ? -36.938 14.359 -12.609 1 34.28 149 ALA B N 1
ATOM 3663 C CA . ALA B 1 149 ? -37.25 15.258 -11.492 1 34.28 149 ALA B CA 1
ATOM 3664 C C . ALA B 1 149 ? -37.531 16.672 -12 1 34.28 149 ALA B C 1
ATOM 3666 O O . AL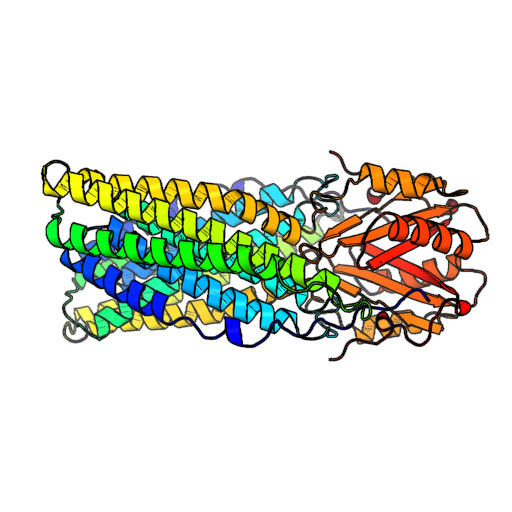A B 1 149 ? -36.625 17.391 -12.391 1 34.28 149 ALA B O 1
ATOM 3667 N N . GLN B 1 150 ? -38.438 16.984 -12.734 1 27.66 150 GLN B N 1
ATOM 3668 C CA . GLN B 1 150 ? -38.906 18.359 -12.898 1 27.66 150 GLN B CA 1
ATOM 3669 C C . GLN B 1 150 ? -38.781 19.125 -11.586 1 27.66 150 GLN B C 1
ATOM 3671 O O . GLN B 1 150 ? -38.219 20.234 -11.555 1 27.66 150 GLN B O 1
ATOM 3676 N N . ALA B 1 151 ? -40.094 19.672 -10.984 1 29.14 151 ALA B N 1
ATOM 3677 C CA . ALA B 1 151 ? -40.562 20.984 -10.586 1 29.14 151 ALA B CA 1
ATOM 3678 C C . ALA B 1 151 ? -40.094 21.344 -9.172 1 29.14 151 ALA B C 1
ATOM 3680 O O . ALA B 1 151 ? -40.219 22.484 -8.734 1 29.14 151 ALA B O 1
ATOM 3681 N N . SER B 1 152 ? -40.438 20.484 -8.102 1 29.86 152 SER B N 1
ATOM 3682 C CA . SER B 1 152 ? -40.656 21.266 -6.898 1 29.86 152 SER B CA 1
ATOM 3683 C C . SER B 1 152 ? -39.344 21.906 -6.41 1 29.86 152 SER B C 1
ATOM 3685 O O . SER B 1 152 ? -38.281 21.344 -6.578 1 29.86 152 SER B O 1
ATOM 3687 N N . GLU B 1 153 ? -39.312 23.266 -6.09 1 30.31 153 GLU B N 1
ATOM 3688 C CA . GLU B 1 153 ? -38.438 24.391 -5.73 1 30.31 153 GLU B CA 1
ATOM 3689 C C . GLU B 1 153 ? -37.375 23.953 -4.699 1 30.31 153 GLU B C 1
ATOM 3691 O O . GLU B 1 153 ? -36.344 24.594 -4.57 1 30.31 153 GLU B O 1
ATOM 3696 N N . HIS B 1 154 ? -37.938 23.328 -3.537 1 28.58 154 HIS B N 1
ATOM 3697 C CA . HIS B 1 154 ? -37.281 23.781 -2.322 1 28.58 154 HIS B CA 1
ATOM 3698 C C . HIS B 1 154 ? -35.812 23.328 -2.283 1 28.58 154 HIS B C 1
ATOM 3700 O O . HIS B 1 154 ? -34.906 24.109 -1.993 1 28.58 154 HIS B O 1
ATOM 3706 N N . ILE B 1 155 ? -35.531 22.203 -1.571 1 29.22 155 ILE B N 1
ATOM 3707 C CA . ILE B 1 155 ? -34.5 22.047 -0.525 1 29.22 155 ILE B CA 1
ATOM 3708 C C . ILE B 1 155 ? -33.156 21.828 -1.158 1 29.22 155 ILE B C 1
ATOM 3710 O O . ILE B 1 155 ? -32.969 20.953 -2.008 1 29.22 155 ILE B O 1
ATOM 3714 N N . SER B 1 156 ? -32.062 22.672 -1.136 1 32.72 156 SER B N 1
ATOM 3715 C CA . SER B 1 156 ? -30.703 23.047 -1.499 1 32.72 156 SER B CA 1
ATOM 3716 C C . SER B 1 156 ? -29.75 21.875 -1.383 1 32.72 156 SER B C 1
ATOM 3718 O O . SER B 1 156 ? -28.656 21.891 -1.948 1 32.72 156 SER B O 1
ATOM 3720 N N . ALA B 1 157 ? -29.812 21.141 -0.245 1 35.78 157 ALA B N 1
ATOM 3721 C CA . ALA B 1 157 ? -28.703 20.281 0.179 1 35.78 157 ALA B CA 1
ATOM 3722 C C . ALA B 1 157 ? -28.516 19.125 -0.793 1 35.78 157 ALA B C 1
ATOM 3724 O O . ALA B 1 157 ? -27.578 18.344 -0.647 1 35.78 157 ALA B O 1
ATOM 3725 N N . LEU B 1 158 ? -29.5 18.625 -1.699 1 33.91 158 LEU B N 1
ATOM 3726 C CA . LEU B 1 158 ? -29.625 17.438 -2.541 1 33.91 158 LEU B CA 1
ATOM 3727 C C . LEU B 1 158 ? -28.719 17.531 -3.756 1 33.91 158 LEU B C 1
ATOM 3729 O O . LEU B 1 158 ? -28.688 16.625 -4.598 1 33.91 158 LEU B O 1
ATOM 3733 N N . GLN B 1 159 ? -28.234 18.594 -4.109 1 35.03 159 GLN B N 1
ATOM 3734 C CA . GLN B 1 159 ? -27.578 18.797 -5.395 1 35.03 159 GLN B CA 1
ATOM 3735 C 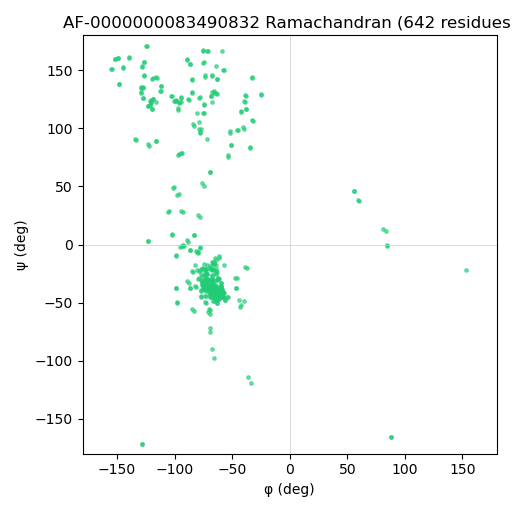C . GLN B 1 159 ? -26.25 18.047 -5.457 1 35.03 159 GLN B C 1
ATOM 3737 O O . GLN B 1 159 ? -25.75 17.75 -6.543 1 35.03 159 GLN B O 1
ATOM 3742 N N . GLN B 1 160 ? -25.438 17.984 -4.434 1 37.56 160 GLN B N 1
ATOM 3743 C CA . GLN B 1 160 ? -24.094 17.438 -4.551 1 37.56 160 GLN B CA 1
ATOM 3744 C C . GLN B 1 160 ? -24.109 15.922 -4.711 1 37.56 160 GLN B C 1
ATOM 3746 O O . GLN B 1 160 ? -23.109 15.32 -5.082 1 37.56 160 GLN B O 1
ATOM 3751 N N . LYS B 1 161 ? -25.109 15.133 -4.336 1 40.03 161 LYS B N 1
ATOM 3752 C CA . LYS B 1 161 ? -25.25 13.68 -4.363 1 40.03 161 LYS B CA 1
ATOM 3753 C C . LYS B 1 161 ? -25.344 13.164 -5.793 1 40.03 161 LYS B C 1
ATOM 3755 O O . LYS B 1 161 ? -24.844 12.086 -6.105 1 40.03 161 LYS B O 1
ATOM 3760 N N . PRO B 1 162 ? -25.969 13.883 -6.676 1 42.62 162 PRO B N 1
ATOM 3761 C CA . PRO B 1 162 ? -26.109 13.344 -8.031 1 42.62 162 PRO B CA 1
ATOM 3762 C C . PRO B 1 162 ? -24.781 13.234 -8.773 1 42.62 162 PRO B C 1
ATOM 3764 O O . PRO B 1 162 ? -24.578 12.289 -9.539 1 42.62 162 PRO B O 1
ATOM 3767 N N . ALA B 1 163 ? -23.891 14.117 -8.492 1 43.41 163 ALA B N 1
ATOM 3768 C CA . ALA B 1 163 ? -22.641 14.148 -9.25 1 43.41 163 ALA B CA 1
ATOM 3769 C C . ALA B 1 163 ? -21.734 12.984 -8.852 1 43.41 163 ALA B C 1
ATOM 3771 O O . ALA B 1 163 ? -21.125 12.352 -9.711 1 43.41 163 ALA B O 1
ATOM 3772 N N . LEU B 1 164 ? -21.578 12.688 -7.527 1 47.62 164 LEU B N 1
ATOM 3773 C CA . LEU B 1 164 ? -20.734 11.578 -7.066 1 47.62 164 LEU B CA 1
ATOM 3774 C C . LEU B 1 164 ? -21.312 10.242 -7.516 1 47.62 164 LEU B C 1
ATOM 3776 O O . LEU B 1 164 ? -20.562 9.344 -7.914 1 47.62 164 LEU B O 1
ATOM 3780 N N . ALA B 1 165 ? -22.672 10.18 -7.484 1 52 165 ALA B N 1
ATOM 3781 C CA . ALA B 1 165 ? -23.328 8.977 -7.996 1 52 165 ALA B CA 1
ATOM 3782 C C . ALA B 1 165 ? -23.062 8.797 -9.484 1 52 165 ALA B C 1
ATOM 3784 O O . ALA B 1 165 ? -22.812 7.684 -9.953 1 52 165 ALA B O 1
ATOM 3785 N N . ASN B 1 166 ? -22.906 9.945 -10.109 1 57.25 166 ASN B N 1
ATOM 3786 C CA . ASN B 1 166 ? -22.656 9.906 -11.547 1 57.25 166 ASN B CA 1
ATOM 3787 C C . ASN B 1 166 ? -21.219 9.484 -11.852 1 57.25 166 ASN B C 1
ATOM 3789 O O . ASN B 1 166 ? -20.984 8.688 -12.758 1 57.25 166 ASN B O 1
ATOM 3793 N N . ALA B 1 167 ? -20.328 9.945 -10.961 1 62.28 167 ALA B N 1
ATOM 3794 C CA . ALA B 1 167 ? -18.922 9.617 -11.203 1 62.28 167 ALA B CA 1
ATOM 3795 C C . ALA B 1 167 ? -18.656 8.133 -10.938 1 62.28 167 ALA B C 1
ATOM 3797 O O . ALA B 1 167 ? -17.906 7.492 -11.68 1 62.28 167 ALA B O 1
ATOM 3798 N N . SER B 1 168 ? -19.406 7.656 -10.031 1 70.06 168 SER B N 1
ATOM 3799 C CA . SER B 1 168 ? -19.25 6.242 -9.695 1 70.06 168 SER B CA 1
ATOM 3800 C C . SER B 1 168 ? -19.828 5.348 -10.781 1 70.06 168 SER B C 1
ATOM 3802 O O . SER B 1 168 ? -19.219 4.344 -11.156 1 70.06 168 SER B O 1
ATOM 3804 N N . VAL B 1 169 ? -20.906 5.793 -11.312 1 73.56 169 VAL B N 1
ATOM 3805 C CA . VAL B 1 169 ? -21.547 5.02 -12.367 1 73.56 169 VAL B CA 1
ATOM 3806 C C . VAL B 1 169 ? -20.719 5.074 -13.641 1 73.56 169 VAL B C 1
ATOM 3808 O O . VAL B 1 169 ? -20.547 4.066 -14.328 1 73.56 169 VAL B O 1
ATOM 3811 N N . ARG B 1 170 ? -20.219 6.195 -13.867 1 74.88 170 ARG B N 1
ATOM 3812 C CA . ARG B 1 170 ? -19.344 6.352 -15.031 1 74.88 170 ARG B CA 1
ATOM 3813 C C . ARG B 1 170 ? -18.109 5.477 -14.906 1 74.88 170 ARG B C 1
ATOM 3815 O O . ARG B 1 170 ? -17.703 4.832 -15.883 1 74.88 170 ARG B O 1
ATOM 3822 N N . ALA B 1 171 ? -17.547 5.449 -13.75 1 74.62 171 ALA B N 1
ATOM 3823 C CA . ALA B 1 171 ? -16.375 4.613 -13.516 1 74.62 171 ALA B CA 1
ATOM 3824 C C . ALA B 1 171 ? -16.719 3.135 -13.688 1 74.62 171 ALA B C 1
ATOM 3826 O O . ALA B 1 171 ? -15.938 2.381 -14.281 1 74.62 171 ALA B O 1
ATOM 3827 N N . ALA B 1 172 ? -17.828 2.9 -13.227 1 76.44 172 ALA B N 1
ATOM 3828 C CA . ALA B 1 172 ? -18.281 1.518 -13.352 1 76.44 172 ALA B CA 1
ATOM 3829 C C . ALA B 1 172 ? -18.516 1.146 -14.812 1 76.44 172 ALA B C 1
ATOM 3831 O O . ALA B 1 172 ? -18.188 0.035 -15.234 1 76.44 172 ALA B O 1
ATOM 3832 N N . PHE B 1 173 ? -19.062 2.064 -15.523 1 79.5 173 PHE B N 1
ATOM 3833 C CA . PHE B 1 173 ? -19.328 1.838 -16.938 1 79.5 173 PHE B CA 1
ATOM 3834 C C . PHE B 1 173 ? -18.031 1.661 -17.719 1 79.5 173 PHE B C 1
ATOM 3836 O O . PHE B 1 173 ? -17.906 0.745 -18.531 1 79.5 173 PHE B O 1
ATOM 3843 N N . VAL B 1 174 ? -17.062 2.408 -17.469 1 79.75 174 VAL B N 1
ATOM 3844 C CA . VAL B 1 174 ? -15.766 2.322 -18.141 1 79.75 174 VAL B CA 1
ATOM 3845 C C . VAL B 1 174 ? -15.102 0.984 -17.812 1 79.75 174 VAL B C 1
ATOM 3847 O O . VAL B 1 174 ? -14.523 0.344 -18.703 1 79.75 174 VAL B O 1
ATOM 3850 N N . HIS B 1 175 ? -15.211 0.642 -16.609 1 78.75 175 HIS B N 1
ATOM 3851 C CA . HIS B 1 175 ? -14.664 -0.646 -16.203 1 78.75 175 HIS B CA 1
ATOM 3852 C C . HIS B 1 175 ? -15.344 -1.794 -16.938 1 78.75 175 HIS B C 1
ATOM 3854 O O . HIS B 1 175 ? -14.68 -2.715 -17.422 1 78.75 175 HIS B O 1
ATOM 3860 N N . ALA B 1 176 ? -16.641 -1.666 -17.078 1 82.62 176 ALA B N 1
ATOM 3861 C CA . ALA B 1 176 ? -17.422 -2.699 -17.766 1 82.62 176 ALA B CA 1
ATOM 3862 C C . ALA B 1 176 ? -17.016 -2.801 -19.234 1 82.62 176 ALA B C 1
ATOM 3864 O O . ALA B 1 176 ? -16.969 -3.898 -19.797 1 82.62 176 ALA B O 1
ATOM 3865 N N . ILE B 1 177 ? -16.766 -1.746 -19.797 1 85.06 177 ILE B N 1
ATOM 3866 C CA . ILE B 1 177 ? -16.312 -1.714 -21.188 1 85.06 177 ILE B CA 1
ATOM 3867 C C . ILE B 1 177 ? -14.961 -2.402 -21.312 1 85.06 177 ILE B C 1
ATOM 3869 O O . ILE B 1 177 ? -14.719 -3.129 -22.281 1 85.06 177 ILE B O 1
ATOM 3873 N N . GLY B 1 178 ? -14.148 -2.096 -20.375 1 83 178 GLY B N 1
ATOM 3874 C CA . GLY B 1 178 ? -12.867 -2.789 -20.344 1 83 178 GLY B CA 1
ATOM 3875 C C . GLY B 1 178 ? -13.008 -4.297 -20.25 1 83 178 GLY B C 1
ATOM 3876 O O . GLY B 1 178 ? -12.336 -5.031 -20.984 1 83 178 GLY B O 1
ATOM 3877 N N . ASP B 1 179 ? -13.891 -4.684 -19.469 1 86.56 179 ASP B N 1
ATOM 3878 C CA . ASP B 1 179 ? -14.156 -6.113 -19.312 1 86.56 179 ASP B CA 1
ATOM 3879 C C . ASP B 1 179 ? -14.719 -6.707 -20.609 1 86.56 179 ASP B C 1
ATOM 3881 O O . ASP B 1 179 ? -14.383 -7.836 -20.969 1 86.56 179 ASP B O 1
ATOM 3885 N N . LEU B 1 180 ? -15.562 -5.945 -21.188 1 88.5 180 LEU B N 1
ATOM 3886 C CA . LEU B 1 180 ? -16.141 -6.391 -22.453 1 88.5 180 LEU B CA 1
ATOM 3887 C C . LEU B 1 180 ? -15.07 -6.57 -23.516 1 88.5 180 LEU B C 1
ATOM 3889 O O . LEU B 1 180 ? -15.07 -7.559 -24.25 1 88.5 180 LEU B O 1
ATOM 3893 N N . PHE B 1 181 ? -14.18 -5.676 -23.562 1 88.25 181 PHE B N 1
ATOM 3894 C CA . PHE B 1 181 ? -13.062 -5.77 -24.5 1 88.25 181 PHE B CA 1
ATOM 3895 C C . PHE B 1 181 ? -12.242 -7.027 -24.234 1 88.25 181 PHE B C 1
ATOM 3897 O O . PHE B 1 181 ? -11.82 -7.703 -25.172 1 88.25 181 PHE B O 1
ATOM 3904 N N . GLN B 1 182 ? -12.055 -7.285 -23.016 1 87.75 182 GLN B N 1
ATOM 3905 C CA . GLN B 1 182 ? -11.297 -8.477 -22.641 1 87.75 182 GLN B CA 1
ATOM 3906 C C . GLN B 1 182 ? -12.031 -9.75 -23.078 1 87.75 182 GLN B C 1
ATOM 3908 O O . GLN B 1 182 ? -11.422 -10.664 -23.625 1 87.75 182 GLN B O 1
ATOM 3913 N N . SER B 1 183 ? -13.281 -9.797 -22.859 1 91.88 183 SER B N 1
ATOM 3914 C CA . SER B 1 183 ? -14.047 -10.984 -23.203 1 91.88 183 SER B CA 1
ATOM 3915 C C . SER B 1 183 ? -14.133 -11.164 -24.719 1 91.88 183 SER B C 1
ATOM 3917 O O . SER B 1 183 ? -14.117 -12.289 -25.219 1 91.88 183 SER B O 1
ATOM 3919 N N . ILE B 1 184 ? -14.188 -10.094 -25.375 1 93.62 184 ILE B N 1
ATOM 3920 C CA . ILE B 1 184 ? -14.211 -10.148 -26.844 1 93.62 184 ILE B CA 1
ATOM 3921 C C . ILE B 1 184 ? -12.883 -10.703 -27.344 1 93.62 184 ILE B C 1
ATOM 3923 O O . ILE B 1 184 ? -12.859 -11.523 -28.266 1 93.62 184 ILE B O 1
ATOM 3927 N N . SER B 1 185 ? -11.828 -10.266 -26.766 1 93.38 185 SER B N 1
ATOM 3928 C CA . SER B 1 185 ? -10.508 -10.742 -27.172 1 93.38 185 SER B CA 1
ATOM 3929 C C . SER B 1 185 ? -10.375 -12.242 -26.969 1 93.38 185 SER B C 1
ATOM 3931 O O . SER B 1 185 ? -9.812 -12.938 -27.828 1 93.38 185 SER B O 1
ATOM 3933 N N . VAL B 1 186 ? -10.938 -12.758 -25.922 1 94.69 186 VAL B N 1
ATOM 3934 C CA . VAL B 1 186 ? -10.891 -14.195 -25.656 1 94.69 186 VAL B CA 1
ATOM 3935 C C . VAL B 1 186 ? -11.758 -14.938 -26.672 1 94.69 186 VAL B C 1
ATOM 3937 O O . VAL B 1 186 ? -11.383 -16 -27.156 1 94.69 186 VAL B O 1
ATOM 3940 N N . LEU B 1 187 ? -12.898 -14.352 -27.016 1 95.81 187 LEU B N 1
ATOM 3941 C CA . LEU B 1 187 ? -13.789 -14.961 -28 1 95.81 187 LEU B CA 1
ATOM 3942 C C . LEU B 1 187 ? -13.117 -15.055 -29.359 1 95.81 187 LEU B C 1
ATOM 3944 O O . LEU B 1 187 ? -13.219 -16.078 -30.031 1 95.81 187 LEU B O 1
ATOM 3948 N N . ILE B 1 188 ? -12.438 -14.055 -29.688 1 95.62 188 ILE B N 1
ATOM 3949 C CA . ILE B 1 188 ? -11.711 -14.039 -30.953 1 95.62 188 ILE B CA 1
ATOM 3950 C C . ILE B 1 188 ? -10.641 -15.133 -30.953 1 95.62 188 ILE B C 1
ATOM 3952 O O . ILE B 1 188 ? -10.5 -15.875 -31.938 1 95.62 188 ILE B O 1
ATOM 3956 N N . SER B 1 189 ? -9.945 -15.188 -29.859 1 95.88 189 SER B N 1
ATOM 3957 C CA . SER B 1 189 ? -8.93 -16.219 -29.734 1 95.88 189 SER B CA 1
ATOM 3958 C C . SER B 1 189 ? -9.547 -17.625 -29.844 1 95.88 189 SER B C 1
ATOM 3960 O O . SER B 1 189 ? -8.992 -18.5 -30.5 1 95.88 189 SER B O 1
ATOM 3962 N N . ALA B 1 190 ? -10.695 -17.797 -29.25 1 96.06 190 ALA B N 1
ATOM 3963 C CA . ALA B 1 190 ? -11.391 -19.078 -29.297 1 96.06 190 ALA B CA 1
ATOM 3964 C C . ALA B 1 190 ? -11.812 -19.422 -30.719 1 96.06 190 ALA B C 1
ATOM 3966 O O . ALA B 1 190 ? -11.719 -20.578 -31.125 1 96.06 190 ALA B O 1
ATOM 3967 N N . LEU B 1 191 ? -12.234 -18.438 -31.469 1 96.38 191 LEU B N 1
ATOM 3968 C CA . LEU B 1 191 ? -12.664 -18.641 -32.844 1 96.38 191 LEU B CA 1
ATOM 3969 C C . LEU B 1 191 ? -11.484 -19.047 -33.719 1 96.38 191 LEU B C 1
ATOM 3971 O O . LEU B 1 191 ? -11.602 -19.953 -34.562 1 96.38 191 LEU B O 1
ATOM 3975 N N . ILE B 1 192 ? -10.414 -18.406 -33.469 1 96.19 192 ILE B N 1
ATOM 3976 C CA . ILE B 1 192 ? -9.211 -18.719 -34.25 1 96.19 192 ILE B CA 1
ATOM 3977 C C . ILE B 1 192 ? -8.789 -20.172 -34 1 96.19 192 ILE B C 1
ATOM 3979 O O . ILE B 1 192 ? -8.508 -20.906 -34.938 1 96.19 192 ILE B O 1
ATOM 3983 N N . ILE B 1 193 ? -8.844 -20.594 -32.75 1 95.25 193 ILE B N 1
ATOM 3984 C CA . ILE B 1 193 ? -8.383 -21.922 -32.375 1 95.25 193 ILE B CA 1
ATOM 3985 C C . ILE B 1 193 ? -9.398 -22.969 -32.844 1 95.25 193 ILE B C 1
ATOM 3987 O O . ILE B 1 193 ? -9.016 -24.078 -33.219 1 95.25 193 ILE B O 1
ATOM 3991 N N . PHE B 1 194 ? -10.664 -22.594 -32.875 1 95.5 194 PHE B N 1
ATOM 3992 C CA . PHE B 1 194 ? -11.719 -23.516 -33.281 1 95.5 194 PHE B CA 1
ATOM 3993 C C . PHE B 1 194 ? -11.578 -23.875 -34.781 1 95.5 194 PHE B C 1
ATOM 3995 O O . PHE B 1 194 ? -11.734 -25.031 -35.156 1 95.5 194 PHE B O 1
ATOM 4002 N N . PHE B 1 195 ? -11.234 -22.938 -35.594 1 95.75 195 PHE B N 1
ATOM 4003 C CA . PHE B 1 195 ? -11.109 -23.156 -37.031 1 95.75 195 PHE B CA 1
ATOM 4004 C C . PHE B 1 195 ? -9.711 -23.641 -37.375 1 95.75 195 PHE B C 1
ATOM 4006 O O . PHE B 1 195 ? -9.531 -24.406 -38.344 1 95.75 195 PHE B O 1
ATOM 4013 N N . LYS B 1 196 ? -8.734 -23.141 -36.594 1 95.5 196 LYS B N 1
ATOM 4014 C CA . LYS B 1 196 ? -7.348 -23.531 -36.812 1 95.5 196 LYS B CA 1
ATOM 4015 C C . LYS B 1 196 ? -6.652 -23.891 -35.5 1 95.5 196 LYS B C 1
ATOM 4017 O O . LYS B 1 196 ? -5.898 -23.078 -34.938 1 95.5 196 LYS B O 1
ATOM 4022 N N . PRO B 1 197 ? -6.703 -25.078 -35.125 1 91.12 197 PRO B N 1
ATOM 4023 C CA . PRO B 1 197 ? -6.148 -25.516 -33.844 1 91.12 197 PRO B CA 1
ATOM 4024 C C . PRO B 1 197 ? -4.633 -25.344 -33.75 1 91.12 197 PRO B C 1
ATOM 4026 O O . PRO B 1 197 ? -4.07 -25.281 -32.656 1 91.12 197 PRO B O 1
ATOM 4029 N N . GLU B 1 198 ? -4.055 -25.188 -34.938 1 90.75 198 GLU B N 1
ATOM 4030 C CA . GLU B 1 198 ? -2.607 -25 -34.938 1 90.75 198 GLU B CA 1
ATOM 4031 C C . GLU B 1 198 ? -2.215 -23.656 -34.344 1 90.75 198 GLU B C 1
ATOM 4033 O O . GLU B 1 198 ? -1.078 -23.469 -33.906 1 90.75 198 GLU B O 1
ATOM 4038 N N . TYR B 1 199 ? -3.24 -22.781 -34.312 1 93.06 199 TYR B N 1
ATOM 4039 C CA . TYR B 1 199 ? -2.963 -21.453 -33.812 1 93.06 199 TYR B CA 1
ATOM 4040 C C . TYR B 1 199 ? -3.367 -21.344 -32.344 1 93.06 199 TYR B C 1
ATOM 4042 O O . TYR B 1 199 ? -3.955 -20.344 -31.922 1 93.06 199 TYR B O 1
ATOM 4050 N N . LYS B 1 200 ? -3.051 -22.359 -31.578 1 92.81 200 LYS B N 1
ATOM 4051 C CA . LYS B 1 200 ? -3.365 -22.375 -30.141 1 92.81 200 LYS B CA 1
ATOM 4052 C C . LYS B 1 200 ? -2.604 -21.281 -29.406 1 92.81 200 LYS B C 1
ATOM 4054 O O . LYS B 1 200 ? -2.973 -20.906 -28.281 1 92.81 200 LYS B O 1
ATOM 4059 N N . ILE B 1 201 ? -1.606 -20.703 -30.125 1 93.44 201 ILE B N 1
ATOM 4060 C CA . ILE B 1 201 ? -0.799 -19.625 -29.547 1 93.44 201 ILE B CA 1
ATOM 4061 C C . ILE B 1 201 ? -1.663 -18.391 -29.328 1 93.44 201 ILE B C 1
ATOM 4063 O O . ILE B 1 201 ? -1.296 -17.5 -28.562 1 93.44 201 ILE B O 1
ATOM 4067 N N . ALA B 1 202 ? -2.791 -18.375 -29.922 1 93.75 202 ALA B N 1
ATOM 4068 C CA . ALA B 1 202 ? -3.711 -17.25 -29.766 1 93.75 202 ALA B CA 1
ATOM 4069 C C . ALA B 1 202 ? -4.148 -17.094 -28.312 1 93.75 202 ALA B C 1
ATOM 4071 O O . ALA B 1 202 ? -4.43 -15.984 -27.844 1 93.75 202 ALA B O 1
ATOM 4072 N N . ASP B 1 203 ? -4.152 -18.172 -27.672 1 95.44 203 ASP B N 1
ATOM 4073 C CA . ASP B 1 203 ? -4.613 -18.188 -26.281 1 95.44 203 ASP B CA 1
ATOM 4074 C C . ASP B 1 203 ? -3.631 -17.453 -25.375 1 95.44 203 ASP B C 1
ATOM 4076 O O . ASP B 1 203 ? -3.984 -16.438 -24.75 1 95.44 203 ASP B O 1
ATOM 4080 N N . PRO B 1 204 ? -2.328 -17.781 -25.297 1 94.88 204 PRO B N 1
ATOM 4081 C CA . PRO B 1 204 ? -1.388 -17.031 -24.453 1 94.88 204 PRO B CA 1
ATOM 4082 C C . PRO B 1 204 ? -1.149 -15.609 -24.953 1 94.88 204 PRO B C 1
ATOM 4084 O O . PRO B 1 204 ? -0.904 -14.703 -24.156 1 94.88 204 PRO B O 1
ATOM 4087 N N . VAL B 1 205 ? -1.297 -15.359 -26.188 1 94.06 205 VAL B N 1
ATOM 4088 C CA . VAL B 1 205 ? -1.151 -14.016 -26.719 1 94.06 205 VAL B CA 1
ATOM 4089 C C . VAL B 1 205 ? -2.27 -13.117 -26.188 1 94.06 205 VAL B C 1
ATOM 4091 O O . VAL B 1 205 ? -2.031 -11.969 -25.812 1 94.06 205 VAL B O 1
ATOM 4094 N N . CYS B 1 206 ? -3.447 -13.695 -26.188 1 93.88 206 CYS B N 1
ATOM 4095 C CA . CYS B 1 206 ? -4.582 -12.961 -25.641 1 93.88 206 CYS B CA 1
ATOM 4096 C C . CYS B 1 206 ? -4.344 -12.602 -24.188 1 93.88 206 CYS B C 1
ATOM 4098 O O . CYS B 1 206 ? -4.645 -11.477 -23.766 1 93.88 206 CYS B O 1
ATOM 4100 N N . THR B 1 207 ? -3.789 -13.477 -23.438 1 93.88 207 THR B N 1
ATOM 4101 C CA . THR B 1 207 ? -3.463 -13.227 -22.047 1 93.88 207 THR B CA 1
ATOM 4102 C C . THR B 1 207 ? -2.422 -12.117 -21.922 1 93.88 207 THR B C 1
ATOM 4104 O O . THR B 1 207 ? -2.527 -11.25 -21.047 1 93.88 207 THR B O 1
ATOM 4107 N N . PHE B 1 208 ? -1.518 -12.047 -22.828 1 94 208 PHE B N 1
ATOM 4108 C CA . PHE B 1 208 ? -0.488 -11.016 -22.828 1 94 208 PHE B CA 1
ATOM 4109 C C . PHE B 1 208 ? -1.092 -9.648 -23.125 1 94 208 PHE B C 1
ATOM 4111 O O . PHE B 1 208 ? -0.759 -8.656 -22.484 1 94 208 PHE B O 1
ATOM 4118 N N . VAL B 1 209 ? -1.917 -9.68 -24.047 1 91.5 209 VAL B N 1
ATOM 4119 C CA . VAL B 1 209 ? -2.561 -8.43 -24.453 1 91.5 209 VAL B CA 1
ATOM 4120 C C . VAL B 1 209 ? -3.389 -7.883 -23.297 1 91.5 209 VAL B C 1
ATOM 4122 O O . VAL B 1 209 ? -3.309 -6.695 -22.969 1 91.5 209 VAL B O 1
ATOM 4125 N N . PHE B 1 210 ? -4.074 -8.766 -22.688 1 90.06 210 PHE B N 1
ATOM 4126 C CA . PHE B 1 210 ? -4.883 -8.367 -21.531 1 90.06 210 PHE B CA 1
ATOM 4127 C C . PHE B 1 210 ? -4.004 -7.84 -20.406 1 90.06 210 PHE B C 1
ATOM 4129 O O . PHE B 1 210 ? -4.34 -6.84 -19.766 1 90.06 210 PHE B O 1
ATOM 4136 N N . SER B 1 211 ? -2.922 -8.438 -20.219 1 92.88 211 SER B N 1
ATOM 4137 C CA . SER B 1 211 ? -2.02 -8.039 -19.141 1 92.88 211 SER B CA 1
ATOM 4138 C C . SER B 1 211 ? -1.45 -6.648 -19.391 1 92.88 211 SER B C 1
ATOM 4140 O O . SER B 1 211 ? -1.377 -5.832 -18.469 1 92.88 211 SER B O 1
ATOM 4142 N N . ILE B 1 212 ? -1.142 -6.371 -20.562 1 91.38 212 ILE B N 1
ATOM 4143 C CA . ILE B 1 212 ? -0.617 -5.059 -20.938 1 91.38 212 ILE B CA 1
ATOM 4144 C C . ILE B 1 212 ? -1.698 -4 -20.734 1 91.38 212 ILE B C 1
ATOM 4146 O O . ILE B 1 212 ? -1.428 -2.918 -20.203 1 91.38 212 ILE B O 1
ATOM 4150 N N . PHE B 1 213 ? -2.873 -4.379 -21.078 1 88.12 213 PHE B N 1
ATOM 4151 C CA . PHE B 1 213 ? -3.994 -3.463 -20.922 1 88.12 213 PHE B CA 1
ATOM 4152 C C . PHE B 1 213 ? -4.254 -3.164 -19.453 1 88.12 213 PHE B C 1
ATOM 4154 O O . PHE B 1 213 ? -4.445 -2.006 -19.078 1 88.12 213 PHE B O 1
ATOM 4161 N N . VAL B 1 214 ? -4.262 -4.133 -18.641 1 88.56 214 VAL B N 1
ATOM 4162 C CA . VAL B 1 214 ? -4.512 -3.975 -17.203 1 88.56 214 VAL B CA 1
ATOM 4163 C C . VAL B 1 214 ? -3.424 -3.098 -16.594 1 88.56 214 VAL B C 1
ATOM 4165 O O . VAL B 1 214 ? -3.723 -2.176 -15.828 1 88.56 214 VAL B O 1
ATOM 4168 N N . LEU B 1 215 ? -2.217 -3.303 -17.016 1 89.5 215 LEU B N 1
ATOM 4169 C CA . LEU B 1 215 ? -1.107 -2.529 -16.484 1 89.5 215 LEU B CA 1
ATOM 4170 C C . LEU B 1 215 ? -1.186 -1.074 -16.922 1 89.5 215 LEU B C 1
ATOM 4172 O O . LEU B 1 215 ? -1.008 -0.159 -16.125 1 89.5 215 LEU B O 1
ATOM 4176 N N . ALA B 1 216 ? -1.566 -0.873 -18.125 1 88.06 216 ALA B N 1
ATOM 4177 C CA . ALA B 1 216 ? -1.629 0.476 -18.672 1 88.06 216 ALA B CA 1
ATOM 4178 C C . ALA B 1 216 ? -2.768 1.275 -18.047 1 88.06 216 ALA B C 1
ATOM 4180 O O . ALA B 1 216 ? -2.621 2.471 -17.781 1 88.06 216 ALA B O 1
ATOM 4181 N N . THR B 1 217 ? -3.852 0.635 -17.734 1 85.25 217 THR B N 1
ATOM 4182 C CA . THR B 1 217 ? -5.016 1.361 -17.234 1 85.25 217 THR B CA 1
ATOM 4183 C C . THR B 1 217 ? -4.906 1.597 -15.734 1 85.25 217 THR B C 1
ATOM 4185 O O . THR B 1 217 ? -5.535 2.514 -15.195 1 85.25 217 THR B O 1
ATOM 4188 N N . THR B 1 218 ? -4.141 0.771 -15.094 1 88.12 218 THR B N 1
ATOM 4189 C CA . THR B 1 218 ? -4.109 0.889 -13.641 1 88.12 218 THR B CA 1
ATOM 4190 C C . THR B 1 218 ? -2.889 1.69 -13.195 1 88.12 218 THR B C 1
ATOM 4192 O O . THR B 1 218 ? -2.826 2.145 -12.047 1 88.12 218 THR B O 1
ATOM 4195 N N . VAL B 1 219 ? -1.961 1.965 -14.148 1 90.38 219 VAL B N 1
ATOM 4196 C CA . VAL B 1 219 ? -0.721 2.646 -13.797 1 90.38 219 VAL B CA 1
ATOM 4197 C C . VAL B 1 219 ? -1.019 4.09 -13.398 1 90.38 219 VAL B C 1
ATOM 4199 O O . VAL B 1 219 ? -0.417 4.621 -12.461 1 90.38 219 VAL B O 1
ATOM 4202 N N . THR B 1 220 ? -1.882 4.75 -14.078 1 87.62 220 THR B N 1
ATOM 4203 C CA . THR B 1 220 ? -2.211 6.141 -13.789 1 87.62 220 THR B CA 1
ATOM 4204 C C . THR B 1 220 ? -2.893 6.258 -12.43 1 87.62 220 THR B C 1
ATOM 4206 O O . THR B 1 220 ? -2.6 7.18 -11.664 1 87.62 220 THR B O 1
ATOM 4209 N N . ILE B 1 221 ? -3.754 5.312 -12.164 1 85.88 221 ILE B N 1
ATOM 4210 C CA . ILE B 1 221 ? -4.453 5.309 -10.883 1 85.88 221 ILE B CA 1
ATOM 4211 C C . ILE B 1 221 ? -3.463 5.051 -9.75 1 85.88 221 ILE B C 1
ATOM 4213 O O . ILE B 1 221 ? -3.523 5.699 -8.703 1 85.88 221 ILE B O 1
ATOM 4217 N N . LEU B 1 222 ? -2.588 4.156 -10.047 1 89.81 222 LEU B N 1
ATOM 4218 C CA . LEU B 1 222 ? -1.558 3.844 -9.062 1 89.81 222 LEU B CA 1
ATOM 4219 C C . LEU B 1 222 ? -0.708 5.07 -8.758 1 89.81 222 LEU B C 1
ATOM 4221 O O . LEU B 1 222 ? -0.416 5.352 -7.594 1 89.81 222 LEU B O 1
ATOM 4225 N N . ARG B 1 223 ? -0.381 5.812 -9.773 1 89.44 223 ARG B N 1
ATOM 4226 C CA . ARG B 1 223 ? 0.419 7.02 -9.602 1 89.44 223 ARG B CA 1
ATOM 4227 C C . ARG B 1 223 ? -0.306 8.039 -8.727 1 89.44 223 ARG B C 1
ATOM 4229 O O . ARG B 1 223 ? 0.301 8.656 -7.844 1 89.44 223 ARG B O 1
ATOM 4236 N N . ASP B 1 224 ? -1.542 8.156 -8.984 1 87.94 224 ASP B N 1
ATOM 4237 C CA . ASP B 1 224 ? -2.338 9.102 -8.203 1 87.94 224 ASP B CA 1
ATOM 4238 C C . ASP B 1 224 ? -2.406 8.68 -6.734 1 87.94 224 ASP B C 1
ATOM 4240 O O . ASP B 1 224 ? -2.281 9.516 -5.836 1 87.94 224 ASP B O 1
ATOM 4244 N N . ILE B 1 225 ? -2.596 7.438 -6.504 1 89.56 225 ILE B N 1
ATOM 4245 C CA . ILE B 1 225 ? -2.688 6.902 -5.152 1 89.56 225 ILE B CA 1
ATOM 4246 C C . ILE B 1 225 ? -1.357 7.098 -4.426 1 89.56 225 ILE B C 1
ATOM 4248 O O . ILE B 1 225 ? -1.331 7.523 -3.27 1 89.56 225 ILE B O 1
ATOM 4252 N N . LEU B 1 226 ? -0.302 6.852 -5.152 1 90.25 226 LEU B N 1
ATOM 4253 C CA . LEU B 1 226 ? 1.022 6.988 -4.559 1 90.25 226 LEU B CA 1
ATOM 4254 C C . LEU B 1 226 ? 1.324 8.445 -4.234 1 90.25 226 LEU B C 1
ATOM 4256 O O . LEU B 1 226 ? 1.94 8.742 -3.209 1 90.25 226 LEU B O 1
ATOM 4260 N N . LEU B 1 227 ? 0.891 9.312 -5.055 1 89.38 227 LEU B N 1
ATOM 4261 C CA . LEU B 1 227 ? 1.095 10.734 -4.801 1 89.38 227 LEU B CA 1
ATOM 4262 C C . LEU B 1 227 ? 0.393 11.164 -3.518 1 89.38 227 LEU B C 1
ATOM 4264 O O . LEU B 1 227 ? 0.969 11.891 -2.705 1 89.38 227 LEU B O 1
ATOM 4268 N N . VAL B 1 228 ? -0.804 10.703 -3.322 1 89.31 228 VAL B N 1
ATOM 4269 C CA . VAL B 1 228 ? -1.578 11.047 -2.135 1 89.31 228 VAL B CA 1
ATOM 4270 C C . VAL B 1 228 ? -0.897 10.484 -0.891 1 89.31 228 VAL B C 1
ATOM 4272 O O . VAL B 1 228 ? -0.756 11.18 0.117 1 89.31 228 VAL B O 1
ATOM 4275 N N . LEU B 1 229 ? -0.443 9.258 -1.043 1 89.69 229 LEU B N 1
ATOM 4276 C CA . LEU B 1 229 ? 0.17 8.602 0.108 1 89.69 229 LEU B CA 1
ATOM 4277 C C . LEU B 1 229 ? 1.529 9.219 0.423 1 89.69 229 LEU B C 1
ATOM 4279 O O . LEU B 1 229 ? 1.975 9.195 1.573 1 89.69 229 LEU B O 1
ATOM 4283 N N . MET B 1 230 ? 2.111 9.781 -0.586 1 89.31 230 MET B N 1
ATOM 4284 C CA . MET B 1 230 ? 3.383 10.477 -0.402 1 89.31 230 MET B CA 1
ATOM 4285 C C . MET B 1 230 ? 3.158 11.898 0.103 1 89.31 230 MET B C 1
ATOM 4287 O O . MET B 1 230 ? 4.109 12.664 0.257 1 89.31 230 MET B O 1
ATOM 4291 N N . GLU B 1 231 ? 1.971 12.195 0.435 1 88.12 231 GLU B N 1
ATOM 4292 C CA . GLU B 1 231 ? 1.595 13.539 0.872 1 88.12 231 GLU B CA 1
ATOM 4293 C C . GLU B 1 231 ? 1.968 14.586 -0.174 1 88.12 231 GLU B C 1
ATOM 4295 O O . GLU B 1 231 ? 2.555 15.617 0.155 1 88.12 231 GLU B O 1
ATOM 4300 N N . GLY B 1 232 ? 1.641 14.258 -1.413 1 87.25 232 GLY B N 1
ATOM 4301 C CA . GLY B 1 232 ? 1.916 15.164 -2.51 1 87.25 232 GLY B CA 1
ATOM 4302 C C . GLY B 1 232 ? 0.784 16.141 -2.775 1 87.25 232 GLY B C 1
ATOM 4303 O O . GLY B 1 232 ? -0.337 15.945 -2.303 1 87.25 232 GLY B O 1
ATOM 4304 N N . THR B 1 233 ? 1.123 17.172 -3.398 1 87.38 233 THR B N 1
ATOM 4305 C CA . THR B 1 233 ? 0.136 18.156 -3.83 1 87.38 233 THR B CA 1
ATOM 4306 C C . THR B 1 233 ? -0.766 17.578 -4.918 1 87.38 233 THR B C 1
ATOM 4308 O O . THR B 1 233 ? -0.279 17.047 -5.914 1 87.38 233 THR B O 1
ATOM 4311 N N . PRO B 1 234 ? -2.125 17.562 -4.711 1 82.88 234 PRO B N 1
ATOM 4312 C CA . PRO B 1 234 ? -3.027 16.984 -5.707 1 82.88 234 PRO B CA 1
ATOM 4313 C C . PRO B 1 234 ? -2.918 17.656 -7.07 1 82.88 234 PRO B C 1
ATOM 4315 O O . PRO B 1 234 ? -2.467 18.797 -7.164 1 82.88 234 PRO B O 1
ATOM 4318 N N . LYS B 1 235 ? -3.584 16.812 -7.984 1 77.44 235 LYS B N 1
ATOM 4319 C CA . LYS B 1 235 ? -3.621 17.297 -9.359 1 77.44 235 LYS B CA 1
ATOM 4320 C C . LYS B 1 235 ? -4.578 18.484 -9.508 1 77.44 235 LYS B C 1
ATOM 4322 O O . LYS B 1 235 ? -5.68 18.469 -8.945 1 77.44 235 LYS B O 1
ATOM 4327 N N . GLY B 1 236 ? -4.246 19.672 -9.391 1 76.44 236 GLY B N 1
ATOM 4328 C CA . GLY B 1 236 ? -5.062 20.875 -9.531 1 76.44 236 GLY B CA 1
ATOM 4329 C C . GLY B 1 236 ? -4.535 22.047 -8.734 1 76.44 236 GLY B C 1
ATOM 4330 O O . GLY B 1 236 ? -4.969 23.188 -8.945 1 76.44 236 GLY B O 1
ATOM 4331 N N . PHE B 1 237 ? -3.836 21.625 -7.844 1 83.12 237 PHE B N 1
ATOM 4332 C CA . PHE B 1 237 ? -3.25 22.688 -7.027 1 83.12 237 PHE B CA 1
ATOM 4333 C C . PHE B 1 237 ? -1.854 23.047 -7.527 1 83.12 237 PHE B C 1
ATOM 4335 O O . PHE B 1 237 ? -1.046 22.156 -7.805 1 83.12 237 PHE B O 1
ATOM 4342 N N . ASN B 1 238 ? -1.749 24.266 -7.828 1 86.5 238 ASN B N 1
ATOM 4343 C CA . ASN B 1 238 ? -0.444 24.797 -8.219 1 86.5 238 ASN B CA 1
ATOM 4344 C C . ASN B 1 238 ? 0.264 25.469 -7.043 1 86.5 238 ASN B C 1
ATOM 4346 O O . ASN B 1 238 ? -0.216 26.469 -6.52 1 86.5 238 ASN B O 1
ATOM 4350 N N . TYR B 1 239 ? 1.361 24.922 -6.66 1 89.69 239 TYR B N 1
ATOM 4351 C CA . TYR B 1 239 ? 2.141 25.406 -5.527 1 89.69 239 TYR B CA 1
ATOM 4352 C C . TYR B 1 239 ? 2.451 26.891 -5.672 1 89.69 239 TYR B C 1
ATOM 4354 O O . TYR B 1 239 ? 2.234 27.672 -4.738 1 89.69 239 TYR B O 1
ATOM 4362 N N . ASP B 1 240 ? 2.861 27.25 -6.867 1 91.12 240 ASP B N 1
ATOM 4363 C CA . ASP B 1 240 ? 3.266 28.625 -7.098 1 91.12 240 ASP B CA 1
ATOM 4364 C C . ASP B 1 240 ? 2.061 29.562 -7.051 1 91.12 240 ASP B C 1
ATOM 4366 O O . ASP B 1 240 ? 2.164 30.688 -6.559 1 91.12 240 ASP B O 1
ATOM 4370 N N . ALA B 1 241 ? 1.021 29.125 -7.527 1 91.88 241 ALA B N 1
ATOM 4371 C CA . ALA B 1 241 ? -0.192 29.938 -7.508 1 91.88 241 ALA B CA 1
ATOM 4372 C C . ALA B 1 241 ? -0.654 30.203 -6.078 1 91.88 241 ALA B C 1
ATOM 4374 O O . ALA B 1 241 ? -1.034 31.328 -5.738 1 91.88 241 ALA B O 1
ATOM 4375 N N . VAL B 1 242 ? -0.632 29.188 -5.262 1 92 242 VAL B N 1
ATOM 4376 C CA . VAL B 1 242 ? -1.031 29.328 -3.863 1 92 242 VAL B CA 1
ATOM 4377 C C . VAL B 1 242 ? -0.062 30.25 -3.137 1 92 242 VAL B C 1
ATOM 4379 O O . VAL B 1 242 ? -0.484 31.141 -2.387 1 92 242 VAL B O 1
ATOM 4382 N N . ARG B 1 243 ? 1.209 30.031 -3.385 1 92.81 243 ARG B N 1
ATOM 4383 C CA . ARG B 1 243 ? 2.24 30.859 -2.775 1 92.81 243 ARG B CA 1
ATOM 4384 C C . ARG B 1 243 ? 2.043 32.344 -3.135 1 92.81 243 ARG B C 1
ATOM 4386 O O . ARG B 1 243 ? 2.111 33.219 -2.266 1 92.81 243 ARG B O 1
ATOM 4393 N N . GLU B 1 244 ? 1.779 32.594 -4.383 1 93.31 244 GLU B N 1
ATOM 4394 C CA . GLU B 1 244 ? 1.604 33.938 -4.871 1 93.31 244 GLU B CA 1
ATOM 4395 C C . GLU B 1 244 ? 0.351 34.594 -4.281 1 93.31 244 GLU B C 1
ATOM 4397 O O . GLU B 1 244 ? 0.331 35.781 -4.012 1 93.31 244 GLU B O 1
ATOM 4402 N N . ARG B 1 245 ? -0.633 33.844 -4.074 1 93.31 245 ARG B N 1
ATOM 4403 C CA . ARG B 1 245 ? -1.871 34.344 -3.496 1 93.31 245 ARG B CA 1
ATOM 4404 C C . ARG B 1 245 ? -1.659 34.781 -2.051 1 93.31 245 ARG B C 1
ATOM 4406 O O . ARG B 1 245 ? -2.221 35.781 -1.613 1 93.31 245 ARG B O 1
ATOM 4413 N N . ILE B 1 246 ? -0.891 34.031 -1.32 1 93.25 246 ILE B N 1
ATOM 4414 C CA . ILE B 1 246 ? -0.583 34.406 0.062 1 93.25 246 ILE B CA 1
ATOM 4415 C C . ILE B 1 246 ? 0.289 35.656 0.093 1 93.25 246 ILE B C 1
ATOM 4417 O O . ILE B 1 246 ? 0.04 36.562 0.878 1 93.25 246 ILE B O 1
ATOM 4421 N N . LEU B 1 247 ? 1.238 35.719 -0.805 1 93.44 247 LEU B N 1
ATOM 4422 C CA . LEU B 1 247 ? 2.168 36.844 -0.855 1 93.44 247 LEU B CA 1
ATOM 4423 C C . LEU B 1 247 ? 1.456 38.125 -1.296 1 93.44 247 LEU B C 1
ATOM 4425 O O . LEU B 1 247 ? 1.927 39.219 -1.021 1 93.44 247 LEU B O 1
ATOM 4429 N N . ALA B 1 248 ? 0.35 37.969 -1.932 1 93.56 248 ALA B N 1
ATOM 4430 C CA . ALA B 1 248 ? -0.408 39.094 -2.443 1 93.56 248 ALA B CA 1
ATOM 4431 C C . ALA B 1 248 ? -1.161 39.812 -1.319 1 93.56 248 ALA B C 1
ATOM 4433 O O . ALA B 1 248 ? -1.593 40.969 -1.478 1 93.56 248 ALA B O 1
ATOM 4434 N N . VAL B 1 249 ? -1.378 39.125 -0.222 1 93.25 249 VAL B N 1
ATOM 4435 C CA . VAL B 1 249 ? -2.043 39.75 0.918 1 93.25 249 VAL B CA 1
ATOM 4436 C C . VAL B 1 249 ? -1.186 40.906 1.456 1 93.25 249 VAL B C 1
ATOM 4438 O O . VAL B 1 249 ? 0.033 40.75 1.585 1 93.25 249 VAL B O 1
ATOM 4441 N N . ASN B 1 250 ? -1.769 41.938 1.869 1 91.06 250 ASN B N 1
ATOM 4442 C CA . ASN B 1 250 ? -1.07 43.125 2.326 1 91.06 250 ASN B CA 1
ATOM 4443 C C . ASN B 1 250 ? -0.267 42.875 3.596 1 91.06 250 ASN B C 1
ATOM 4445 O O . ASN B 1 250 ? -0.766 42.219 4.527 1 91.06 250 ASN B O 1
ATOM 4449 N N . LYS B 1 251 ? 1.047 43.281 3.645 1 90.06 251 LYS B N 1
ATOM 4450 C CA . LYS B 1 251 ? 1.932 43.25 4.805 1 90.06 251 LYS B CA 1
ATOM 4451 C C . LYS B 1 251 ? 2.594 41.906 4.98 1 90.06 251 LYS B C 1
ATOM 4453 O O . LYS B 1 251 ? 3.268 41.656 5.984 1 90.06 251 LYS B O 1
ATOM 4458 N N . VAL B 1 252 ? 2.238 41 4.066 1 91.56 252 VAL B N 1
ATOM 4459 C CA . VAL B 1 252 ? 2.975 39.719 4.078 1 91.56 252 VAL B CA 1
ATOM 4460 C C . VAL B 1 252 ? 4.332 39.906 3.404 1 91.56 252 VAL B C 1
ATOM 4462 O O . VAL B 1 252 ? 4.406 40.375 2.258 1 91.56 252 VAL B O 1
ATOM 4465 N N . GLU B 1 253 ? 5.402 39.562 4.027 1 89.38 253 GLU B N 1
ATOM 4466 C CA . GLU B 1 253 ? 6.742 39.812 3.504 1 89.38 253 GLU B CA 1
ATOM 4467 C C . GLU B 1 253 ? 7.293 38.562 2.812 1 89.38 253 GLU B C 1
ATOM 4469 O O . GLU B 1 253 ? 7.855 38.656 1.72 1 89.38 253 GLU B O 1
ATOM 4474 N N . SER B 1 254 ? 7.172 37.438 3.58 1 89.75 254 SER B N 1
ATOM 4475 C CA . SER B 1 254 ? 7.68 36.188 3.043 1 89.75 254 SER B CA 1
ATOM 4476 C C . SER B 1 254 ? 6.922 35 3.613 1 89.75 254 SER B C 1
ATOM 4478 O O . SER B 1 254 ? 6.18 35.125 4.586 1 89.75 254 SER B O 1
ATOM 4480 N N . ILE B 1 255 ? 7.055 33.938 2.867 1 90.12 255 ILE B N 1
ATOM 4481 C CA . ILE B 1 255 ? 6.441 32.656 3.273 1 90.12 255 ILE B CA 1
ATOM 4482 C C . ILE B 1 255 ? 7.488 31.562 3.266 1 90.12 255 ILE B C 1
ATOM 4484 O O . ILE B 1 255 ? 8.328 31.5 2.369 1 90.12 255 ILE B O 1
ATOM 4488 N N . HIS B 1 256 ? 7.52 30.734 4.293 1 87.44 256 HIS B N 1
ATOM 4489 C CA . HIS B 1 256 ? 8.391 29.562 4.297 1 87.44 256 HIS B CA 1
ATOM 4490 C C . HIS B 1 256 ? 7.676 28.344 4.902 1 87.44 256 HIS B C 1
ATOM 4492 O O . HIS B 1 256 ? 6.609 28.484 5.5 1 87.44 256 HIS B O 1
ATOM 4498 N N . ASN B 1 257 ? 8.188 27.188 4.598 1 87.75 257 ASN B N 1
ATOM 4499 C CA . ASN B 1 257 ? 7.621 25.938 5.059 1 87.75 257 ASN B CA 1
ATOM 4500 C C . ASN B 1 257 ? 6.184 25.75 4.574 1 87.75 257 ASN B C 1
ATOM 4502 O O . ASN B 1 257 ? 5.297 25.406 5.352 1 87.75 257 ASN B O 1
ATOM 4506 N N . LEU B 1 258 ? 6.031 26.203 3.373 1 89.31 258 LEU B N 1
ATOM 4507 C CA . LEU B 1 258 ? 4.719 25.984 2.771 1 89.31 258 LEU B CA 1
ATOM 4508 C C . LEU B 1 258 ? 4.535 24.531 2.363 1 89.31 258 LEU B C 1
ATOM 4510 O O . LEU B 1 258 ? 5.219 24.047 1.459 1 89.31 258 LEU B O 1
ATOM 4514 N N . HIS B 1 259 ? 3.674 23.891 3 1 89.25 259 HIS B N 1
ATOM 4515 C CA . HIS B 1 259 ? 3.367 22.484 2.705 1 89.25 259 HIS B CA 1
ATOM 4516 C C . HIS B 1 259 ? 1.911 22.328 2.283 1 89.25 259 HIS B C 1
ATOM 4518 O O . HIS B 1 259 ? 1.001 22.781 2.982 1 89.25 259 HIS B O 1
ATOM 4524 N N . LEU B 1 260 ? 1.783 21.75 1.148 1 89.5 260 LEU B N 1
ATOM 4525 C CA . LEU B 1 260 ? 0.484 21.375 0.6 1 89.5 260 LEU B CA 1
ATOM 4526 C C . LEU B 1 260 ? 0.403 19.875 0.363 1 89.5 260 LEU B C 1
ATOM 4528 O O . LEU B 1 260 ? 1.254 19.312 -0.323 1 89.5 260 LEU B O 1
ATOM 4532 N N . TRP B 1 261 ? -0.596 19.203 0.988 1 88.12 261 TRP B N 1
ATOM 4533 C CA . TRP B 1 261 ? -0.696 17.781 0.728 1 88.12 261 TRP B CA 1
ATOM 4534 C C . TRP B 1 261 ? -2.145 17.312 0.806 1 88.12 261 TRP B C 1
ATOM 4536 O O . TRP B 1 261 ? -3.006 18.016 1.333 1 88.12 261 TRP B O 1
ATOM 4546 N N . SER B 1 262 ? -2.359 16.188 0.211 1 86.5 262 SER B N 1
ATOM 4547 C CA . SER B 1 262 ? -3.697 15.617 0.161 1 86.5 262 SER B CA 1
ATOM 4548 C C . SER B 1 262 ? -3.881 14.547 1.234 1 86.5 262 SER B C 1
ATOM 4550 O O . SER B 1 262 ? -3.055 13.641 1.36 1 86.5 262 SER B O 1
ATOM 4552 N N . LEU B 1 263 ? -4.914 14.719 2.084 1 82.94 263 LEU B N 1
ATOM 4553 C CA . LEU B 1 263 ? -5.309 13.664 3.01 1 82.94 263 LEU B CA 1
ATOM 4554 C C . LEU B 1 263 ? -6.016 12.531 2.271 1 82.94 263 LEU B C 1
ATOM 4556 O O . LEU B 1 263 ? -5.738 11.359 2.518 1 82.94 263 LEU B O 1
ATOM 4560 N N . THR B 1 264 ? -6.934 12.883 1.511 1 82.69 264 THR B N 1
ATOM 4561 C CA . THR B 1 264 ? -7.625 12.016 0.567 1 82.69 264 THR B CA 1
ATOM 4562 C C . THR B 1 264 ? -7.637 12.633 -0.829 1 82.69 264 THR B C 1
ATOM 4564 O O . THR B 1 264 ? -6.957 13.633 -1.077 1 82.69 264 THR B O 1
ATOM 4567 N N . MET B 1 265 ? -8.359 12.047 -1.697 1 75.44 265 MET B N 1
ATOM 4568 C CA . MET B 1 265 ? -8.391 12.547 -3.07 1 75.44 265 MET B CA 1
ATOM 4569 C C . MET B 1 265 ? -9.062 13.906 -3.141 1 75.44 265 MET B C 1
ATOM 4571 O O . MET B 1 265 ? -8.75 14.719 -4.02 1 75.44 265 MET B O 1
ATOM 4575 N N . ASN B 1 266 ? -9.852 14.211 -2.16 1 76.88 266 ASN B N 1
ATOM 4576 C CA . ASN B 1 266 ? -10.633 15.438 -2.266 1 76.88 266 ASN B CA 1
ATOM 4577 C C . ASN B 1 266 ? -10.367 16.375 -1.092 1 76.88 266 ASN B C 1
ATOM 4579 O O . ASN B 1 266 ? -11.008 17.422 -0.967 1 76.88 266 ASN B O 1
ATOM 4583 N N . GLN B 1 267 ? -9.508 16 -0.279 1 82.75 267 GLN B N 1
ATOM 4584 C CA . GLN B 1 267 ? -9.211 16.828 0.887 1 82.75 267 GLN B CA 1
ATOM 4585 C C . GLN B 1 267 ? -7.746 17.266 0.89 1 82.75 267 GLN B C 1
ATOM 4587 O O . GLN B 1 267 ? -6.844 16.438 0.993 1 82.75 267 GLN B O 1
ATOM 4592 N N . VAL B 1 268 ? -7.641 18.578 0.79 1 88.38 268 VAL B N 1
ATOM 4593 C CA . VAL B 1 268 ? -6.297 19.141 0.739 1 88.38 268 VAL B CA 1
ATOM 4594 C C . VAL B 1 268 ? -6.023 19.938 2.01 1 88.38 268 VAL B C 1
ATOM 4596 O O . VAL B 1 268 ? -6.898 20.656 2.504 1 88.38 268 VAL B O 1
ATOM 4599 N N . ILE B 1 269 ? -4.875 19.766 2.539 1 90.19 269 ILE B N 1
ATOM 4600 C CA . ILE B 1 269 ? -4.457 20.484 3.746 1 90.19 269 ILE B CA 1
ATOM 4601 C C . ILE B 1 269 ? -3.281 21.391 3.424 1 90.19 269 ILE B C 1
ATOM 4603 O O . ILE B 1 269 ? -2.441 21.062 2.582 1 90.19 269 ILE B O 1
ATOM 4607 N N . LEU B 1 270 ? -3.277 22.547 4.074 1 92.62 270 LEU B N 1
ATOM 4608 C CA . LEU B 1 270 ? -2.211 23.531 3.861 1 92.62 270 LEU B CA 1
ATOM 4609 C C . LEU B 1 270 ? -1.616 23.984 5.188 1 92.62 270 LEU B C 1
ATOM 4611 O O . LEU B 1 270 ? -2.35 24.25 6.145 1 92.62 270 LEU B O 1
ATOM 4615 N N . SER B 1 271 ? -0.346 23.969 5.316 1 92.44 271 SER B N 1
ATOM 4616 C CA . SER B 1 271 ? 0.4 24.531 6.434 1 92.44 271 SER B CA 1
ATOM 4617 C C . SER B 1 271 ? 1.51 25.453 5.938 1 92.44 271 SER B C 1
ATOM 4619 O O . SER B 1 271 ? 2.197 25.141 4.965 1 92.44 271 SER B O 1
ATOM 4621 N N . ALA B 1 272 ? 1.662 26.625 6.543 1 93.12 272 ALA B N 1
ATOM 4622 C CA . ALA B 1 272 ? 2.68 27.562 6.09 1 93.12 272 ALA B CA 1
ATOM 4623 C C . ALA B 1 272 ? 3.105 28.5 7.223 1 93.12 272 ALA B C 1
ATOM 4625 O O . ALA B 1 272 ? 2.371 28.672 8.195 1 93.12 272 ALA B O 1
ATOM 4626 N N . HIS B 1 273 ? 4.277 28.938 7.172 1 91.94 273 HIS B N 1
ATOM 4627 C CA . HIS B 1 273 ? 4.77 30.047 7.996 1 91.94 273 HIS B CA 1
ATOM 4628 C C . HIS B 1 273 ? 4.789 31.344 7.215 1 91.94 273 HIS B C 1
ATOM 4630 O O . HIS B 1 273 ? 5.41 31.438 6.152 1 91.94 273 HIS B O 1
ATOM 4636 N N . VAL B 1 274 ? 4.125 32.312 7.727 1 91.94 274 VAL B N 1
ATOM 4637 C CA . VAL B 1 274 ? 4.055 33.625 7.086 1 91.94 274 VAL B CA 1
ATOM 4638 C C . VAL B 1 274 ? 4.801 34.656 7.934 1 91.94 274 VAL B C 1
ATOM 4640 O O . VAL B 1 274 ? 4.586 34.75 9.148 1 91.94 274 VAL B O 1
ATOM 4643 N N . VAL B 1 275 ? 5.621 35.406 7.312 1 90.94 275 VAL B N 1
ATOM 4644 C CA . VAL B 1 275 ? 6.422 36.406 8 1 90.94 275 VAL B CA 1
ATOM 4645 C C . VAL B 1 275 ? 5.824 37.812 7.762 1 90.94 275 VAL B C 1
ATOM 4647 O O . VAL B 1 275 ? 5.508 38.156 6.625 1 90.94 275 VAL B O 1
ATOM 4650 N N . THR B 1 276 ? 5.625 38.469 8.859 1 88.75 276 THR B N 1
ATOM 4651 C CA . THR B 1 276 ? 5.113 39.812 8.766 1 88.75 276 THR B CA 1
ATOM 4652 C C . THR B 1 276 ? 5.707 40.688 9.867 1 88.75 276 THR B C 1
ATOM 4654 O O . THR B 1 276 ? 6.129 40.188 10.906 1 88.75 276 THR B O 1
ATOM 4657 N N . ASP B 1 277 ? 5.82 42 9.633 1 79.88 277 ASP B N 1
ATOM 4658 C CA . ASP B 1 277 ? 6.324 42.938 10.625 1 79.88 277 ASP B CA 1
ATOM 4659 C C . ASP B 1 277 ? 5.176 43.719 11.281 1 79.88 277 ASP B C 1
ATOM 4661 O O . ASP B 1 277 ? 5.406 44.594 12.109 1 79.88 277 ASP B O 1
ATOM 4665 N N . THR B 1 278 ? 4.066 43.312 10.984 1 75.38 278 THR B N 1
ATOM 4666 C CA . THR B 1 278 ? 2.943 44.094 11.516 1 75.38 278 THR B CA 1
ATOM 4667 C C . THR B 1 278 ? 2.58 43.625 12.914 1 75.38 278 THR B C 1
ATOM 4669 O O . THR B 1 278 ? 2.908 42.5 13.305 1 75.38 278 THR B O 1
ATOM 4672 N N . VAL B 1 279 ? 2 44.562 13.594 1 69.94 279 VAL B N 1
ATOM 4673 C CA . VAL B 1 279 ? 1.573 44.312 14.969 1 69.94 279 VAL B CA 1
ATOM 4674 C C . VAL B 1 279 ? 0.234 43.562 14.953 1 69.94 279 VAL B C 1
ATOM 4676 O O . VAL B 1 279 ? -0.065 42.812 15.875 1 69.94 279 VAL B O 1
ATOM 4679 N N . ASP B 1 280 ? -0.45 43.688 13.859 1 82.31 280 ASP B N 1
ATOM 4680 C CA . ASP B 1 280 ? -1.773 43.094 13.852 1 82.31 280 ASP B CA 1
ATOM 4681 C C . ASP B 1 280 ? -1.727 41.688 13.219 1 82.31 280 ASP B C 1
ATOM 4683 O O . ASP B 1 280 ? -2.227 41.5 12.117 1 82.31 280 ASP B O 1
ATOM 4687 N N . ASN B 1 281 ? -1.305 40.781 13.914 1 86 281 ASN B N 1
ATOM 4688 C CA . ASN B 1 281 ? -1.124 39.406 13.469 1 86 281 ASN B CA 1
ATOM 4689 C C . ASN B 1 281 ? -2.463 38.719 13.195 1 86 281 ASN B C 1
ATOM 4691 O O . ASN B 1 281 ? -2.578 37.906 12.266 1 86 281 ASN B O 1
ATOM 4695 N N . HIS B 1 282 ? -3.424 39.125 13.922 1 85.69 282 HIS B N 1
ATOM 4696 C CA . HIS B 1 282 ? -4.727 38.469 13.781 1 85.69 282 HIS B CA 1
ATOM 4697 C C . HIS B 1 282 ? -5.398 38.875 12.477 1 85.69 282 HIS B C 1
ATOM 4699 O O . HIS B 1 282 ? -6.055 38.062 11.828 1 85.69 282 HIS B O 1
ATOM 4705 N N . GLN B 1 283 ? -5.258 40.094 12.172 1 87 283 GLN B N 1
ATOM 4706 C CA . GLN B 1 283 ? -5.863 40.594 10.938 1 87 283 GLN B CA 1
ATOM 4707 C C . GLN B 1 283 ? -5.23 39.906 9.719 1 87 283 GLN B C 1
ATOM 4709 O O . GLN B 1 283 ? -5.93 39.531 8.781 1 87 283 GLN B O 1
ATOM 4714 N N . ILE B 1 284 ? -3.98 39.781 9.75 1 89.12 284 ILE B N 1
ATOM 4715 C CA . ILE B 1 284 ? -3.27 39.156 8.641 1 89.12 284 ILE B CA 1
ATOM 4716 C C . ILE B 1 284 ? -3.662 37.688 8.531 1 89.12 284 ILE B C 1
ATOM 4718 O O . ILE B 1 284 ? -3.881 37.188 7.434 1 89.12 284 ILE B O 1
ATOM 4722 N N . LEU B 1 285 ? -3.699 37.062 9.641 1 90.75 285 LEU B N 1
ATOM 4723 C CA . LEU B 1 285 ? -4.117 35.656 9.672 1 90.75 285 LEU B CA 1
ATOM 4724 C C . LEU B 1 285 ? -5.5 35.5 9.055 1 90.75 285 LEU B C 1
ATOM 4726 O O . LEU B 1 285 ? -5.719 34.594 8.242 1 90.75 285 LEU B O 1
ATOM 4730 N N . LYS B 1 286 ? -6.387 36.312 9.438 1 90.44 286 LYS B N 1
ATOM 4731 C CA . LYS B 1 286 ? -7.754 36.25 8.922 1 90.44 286 LYS B CA 1
ATOM 4732 C C . LYS B 1 286 ? -7.781 36.5 7.414 1 90.44 286 LYS B C 1
ATOM 4734 O O . LYS B 1 286 ? -8.477 35.781 6.684 1 90.44 286 LYS B O 1
ATOM 4739 N N . GLU B 1 287 ? -7.074 37.469 6.977 1 92.25 287 GLU B N 1
ATOM 4740 C CA . GLU B 1 287 ? -7.059 37.812 5.559 1 92.25 287 GLU B CA 1
ATOM 4741 C C . GLU B 1 287 ? -6.457 36.688 4.723 1 92.25 287 GLU B C 1
ATOM 4743 O O . GLU B 1 287 ? -7 36.344 3.676 1 92.25 287 GLU B O 1
ATOM 4748 N N . VAL B 1 288 ? -5.375 36.156 5.184 1 92.75 288 VAL B N 1
ATOM 4749 C CA . VAL B 1 288 ? -4.715 35.094 4.461 1 92.75 288 VAL B CA 1
ATOM 4750 C C . VAL B 1 288 ? -5.633 33.875 4.398 1 92.75 288 VAL B C 1
ATOM 4752 O O . VAL B 1 288 ? -5.797 33.25 3.338 1 92.75 288 VAL B O 1
ATOM 4755 N N . THR B 1 289 ? -6.203 33.5 5.48 1 91.38 289 THR B N 1
ATOM 4756 C CA . THR B 1 289 ? -7.098 32.344 5.555 1 91.38 289 THR B CA 1
ATOM 4757 C C . THR B 1 289 ? -8.305 32.531 4.641 1 91.38 289 THR B C 1
ATOM 4759 O O . THR B 1 289 ? -8.719 31.609 3.943 1 91.38 289 THR B O 1
ATOM 4762 N N . GLN B 1 290 ? -8.812 33.719 4.676 1 91.38 290 GLN B N 1
ATOM 4763 C CA . GLN B 1 290 ? -9.977 34.031 3.854 1 91.38 290 GLN B CA 1
ATOM 4764 C C . GLN B 1 290 ? -9.648 33.906 2.369 1 91.38 290 GLN B C 1
ATOM 4766 O O . GLN B 1 290 ? -10.422 33.344 1.595 1 91.38 290 GLN B O 1
ATOM 4771 N N . VAL B 1 291 ? -8.578 34.469 1.988 1 91.81 291 VAL B N 1
ATOM 4772 C CA . VAL B 1 291 ? -8.164 34.406 0.589 1 91.81 291 VAL B CA 1
ATOM 4773 C C . VAL B 1 291 ? -8 32.969 0.148 1 91.81 291 VAL B C 1
ATOM 4775 O O . VAL B 1 291 ? -8.383 32.594 -0.966 1 91.81 291 VAL B O 1
ATOM 4778 N N . LEU B 1 292 ? -7.473 32.156 0.976 1 91.12 292 LEU B N 1
ATOM 4779 C CA . LEU B 1 292 ? -7.23 30.766 0.652 1 91.12 292 LEU B CA 1
ATOM 4780 C C . LEU B 1 292 ? -8.547 30 0.535 1 91.12 292 LEU B C 1
ATOM 4782 O O . LEU B 1 292 ? -8.75 29.25 -0.424 1 91.12 292 LEU B O 1
ATOM 4786 N N . PHE B 1 293 ? -9.445 30.172 1.426 1 89.5 293 PHE B N 1
ATOM 4787 C CA . PHE B 1 293 ? -10.703 29.422 1.427 1 89.5 293 PHE B CA 1
ATOM 4788 C C . PHE B 1 293 ? -11.625 29.922 0.323 1 89.5 293 PHE B C 1
ATOM 4790 O O . PHE B 1 293 ? -12.453 29.172 -0.189 1 89.5 293 PHE B O 1
ATOM 4797 N N . ASP B 1 294 ? -11.461 31.172 -0.034 1 90 294 ASP B N 1
ATOM 4798 C CA . ASP B 1 294 ? -12.258 31.75 -1.114 1 90 294 ASP B CA 1
ATOM 4799 C C . ASP B 1 294 ? -11.828 31.188 -2.469 1 90 294 ASP B C 1
ATOM 4801 O O . ASP B 1 294 ? -12.648 31.047 -3.379 1 90 294 ASP B O 1
ATOM 4805 N N . THR B 1 295 ? -10.633 30.844 -2.592 1 86.19 295 THR B N 1
ATOM 4806 C CA . THR B 1 295 ? -10.078 30.453 -3.883 1 86.19 295 THR B CA 1
ATOM 4807 C C . THR B 1 295 ? -10.039 28.922 -4.008 1 86.19 295 THR B C 1
ATOM 4809 O O . THR B 1 295 ? -10.25 28.391 -5.098 1 86.19 295 THR B O 1
ATOM 4812 N N . TYR B 1 296 ? -9.734 28.297 -2.881 1 85.25 296 TYR B N 1
ATOM 4813 C CA . TYR B 1 296 ? -9.531 26.859 -2.93 1 85.25 296 TYR B CA 1
ATOM 4814 C C . TYR B 1 296 ? -10.406 26.156 -1.896 1 85.25 296 TYR B C 1
ATOM 4816 O O . TYR B 1 296 ? -10.82 26.75 -0.905 1 85.25 296 TYR B O 1
ATOM 4824 N N . ALA B 1 297 ? -10.664 24.828 -2.178 1 81.75 297 ALA B N 1
ATOM 4825 C CA . ALA B 1 297 ? -11.398 24 -1.222 1 81.75 297 ALA B CA 1
ATOM 4826 C C . ALA B 1 297 ? -10.445 23.234 -0.31 1 81.75 297 ALA B C 1
ATOM 4828 O O . ALA B 1 297 ? -10.25 22.031 -0.482 1 81.75 297 ALA B O 1
ATOM 4829 N N . PHE B 1 298 ? -9.922 23.922 0.663 1 86.19 298 PHE B N 1
ATOM 4830 C CA . PHE B 1 298 ? -9.047 23.281 1.632 1 86.19 298 PHE B CA 1
ATOM 4831 C C . PHE B 1 298 ? -9.852 22.641 2.75 1 86.19 298 PHE B C 1
ATOM 4833 O O . PHE B 1 298 ? -10.891 23.156 3.16 1 86.19 298 PHE B O 1
ATOM 4840 N N . HIS B 1 299 ? -9.375 21.531 3.125 1 83.75 299 HIS B N 1
ATOM 4841 C CA . HIS B 1 299 ? -9.977 20.875 4.281 1 83.75 299 HIS B CA 1
ATOM 4842 C C . HIS B 1 299 ? -9.531 21.531 5.582 1 83.75 299 HIS B C 1
ATOM 4844 O O . HIS B 1 299 ? -10.344 21.75 6.48 1 83.75 299 HIS B O 1
ATOM 4850 N N . SER B 1 300 ? -8.305 21.797 5.676 1 86.94 300 SER B N 1
ATOM 4851 C CA . SER B 1 300 ? -7.727 22.438 6.852 1 86.94 300 SER B CA 1
ATOM 4852 C C . SER B 1 300 ? -6.531 23.312 6.473 1 86.94 300 SER B C 1
ATOM 4854 O O . SER B 1 300 ? -5.75 22.953 5.59 1 86.94 300 SER B O 1
ATOM 4856 N N . VAL B 1 301 ? -6.504 24.5 7.125 1 91.38 301 VAL B N 1
ATOM 4857 C CA . VAL B 1 301 ? -5.406 25.438 6.891 1 91.38 301 VAL B CA 1
ATOM 4858 C C . VAL B 1 301 ? -4.793 25.844 8.227 1 91.38 301 VAL B C 1
ATOM 4860 O O . VAL B 1 301 ? -5.516 26.188 9.164 1 91.38 301 VAL B O 1
ATOM 4863 N N . THR B 1 302 ? -3.551 25.688 8.328 1 91.94 302 THR B N 1
ATOM 4864 C CA . THR B 1 302 ? -2.814 26.141 9.5 1 91.94 302 THR B CA 1
ATOM 4865 C C . THR B 1 302 ? -1.704 27.109 9.102 1 91.94 302 THR B C 1
ATOM 4867 O O . THR B 1 302 ? -0.798 26.75 8.352 1 91.94 302 THR B O 1
ATOM 4870 N N . ILE B 1 303 ? -1.795 28.328 9.617 1 93.31 303 ILE B N 1
ATOM 4871 C CA . ILE B 1 303 ? -0.832 29.375 9.273 1 93.31 303 ILE B CA 1
ATOM 4872 C C . ILE B 1 303 ? -0.152 29.875 10.539 1 93.31 303 ILE B C 1
ATOM 4874 O O . ILE B 1 303 ? -0.822 30.328 11.477 1 93.31 303 ILE B O 1
ATOM 4878 N N . GLN B 1 304 ? 1.068 29.75 10.602 1 92.5 304 GLN B N 1
ATOM 4879 C CA . GLN B 1 304 ? 1.855 30.312 11.695 1 92.5 304 GLN B CA 1
ATOM 4880 C C . GLN B 1 304 ? 2.441 31.672 11.305 1 92.5 304 GLN B C 1
ATOM 4882 O O . GLN B 1 304 ? 3.162 31.781 10.305 1 92.5 304 GLN B O 1
ATOM 4887 N N . ILE B 1 305 ? 2.133 32.656 12.047 1 91 305 ILE B N 1
ATOM 4888 C CA . ILE B 1 305 ? 2.637 34 11.781 1 91 305 ILE B CA 1
ATOM 4889 C C . ILE B 1 305 ? 3.9 34.25 12.602 1 91 305 ILE B C 1
ATOM 4891 O O . ILE B 1 305 ? 3.908 34.062 13.82 1 91 305 ILE B O 1
ATOM 4895 N N . GLU B 1 306 ? 4.957 34.656 11.906 1 87.69 306 GLU B N 1
ATOM 4896 C CA . GLU B 1 306 ? 6.234 34.906 12.562 1 87.69 306 GLU B CA 1
ATOM 4897 C C . GLU B 1 306 ? 6.75 36.312 12.242 1 87.69 306 GLU B C 1
ATOM 4899 O O . GLU B 1 306 ? 6.496 36.844 11.156 1 87.69 306 GLU B O 1
ATOM 4904 N N . PRO B 1 307 ? 7.422 36.844 13.281 1 84.5 307 PRO B N 1
ATOM 4905 C CA . PRO B 1 307 ? 8.047 38.125 13 1 84.5 307 PRO B CA 1
ATOM 4906 C C . PRO B 1 307 ? 9.305 38.031 12.148 1 84.5 307 PRO B C 1
ATOM 4908 O O . PRO B 1 307 ? 9.922 36.938 12.109 1 84.5 307 PRO B O 1
ATOM 4911 N N . GLN B 1 308 ? 9.648 39.031 11.492 1 77.44 308 GLN B N 1
ATOM 4912 C CA . GLN B 1 308 ? 10.836 39.031 10.641 1 77.44 308 GLN B CA 1
ATOM 4913 C C . GLN B 1 308 ? 12.102 38.781 11.461 1 77.44 308 GLN B C 1
ATOM 4915 O O . GLN B 1 308 ? 13.055 38.188 10.969 1 77.44 308 GLN B O 1
ATOM 4920 N N . ALA B 1 309 ? 12.109 39.156 12.609 1 67.88 309 ALA B N 1
ATOM 4921 C CA . ALA B 1 309 ? 13.281 39.062 13.469 1 67.88 309 ALA B CA 1
ATOM 4922 C C . ALA B 1 309 ? 13.664 37.594 13.711 1 67.88 309 ALA B C 1
ATOM 4924 O O . ALA B 1 309 ? 14.828 37.312 14.008 1 67.88 309 ALA B O 1
ATOM 4925 N N . ASN B 1 310 ? 12.773 36.781 13.609 1 65.19 310 ASN B N 1
ATOM 4926 C CA . ASN B 1 310 ? 13.016 35.375 13.922 1 65.19 310 ASN B CA 1
ATOM 4927 C C . ASN B 1 310 ? 13.523 34.625 12.695 1 65.19 310 ASN B C 1
ATOM 4929 O O . ASN B 1 310 ? 13.758 33.406 12.766 1 65.19 310 ASN B O 1
ATOM 4933 N N . GLN B 1 311 ? 13.672 35.344 11.68 1 62.38 311 GLN B N 1
ATOM 4934 C CA . GLN B 1 311 ? 14.086 34.656 10.469 1 62.38 311 GLN B CA 1
ATOM 4935 C C . GLN B 1 311 ? 15.602 34.469 10.43 1 62.38 311 GLN B C 1
ATOM 4937 O O . GLN B 1 311 ? 16.359 35.375 10.719 1 62.38 311 GLN B O 1
ATOM 4942 N N . LYS B 1 312 ? 15.922 33.25 10.719 1 57.28 312 LYS B N 1
ATOM 4943 C CA . LYS B 1 312 ? 17.344 32.969 10.516 1 57.28 312 LYS B CA 1
ATOM 4944 C C . LYS B 1 312 ? 17.672 32.844 9.031 1 57.28 312 LYS B C 1
ATOM 4946 O O . LYS B 1 312 ? 16.953 32.156 8.297 1 57.28 312 LYS B O 1
ATOM 4951 N N . PRO B 1 313 ? 18.484 33.594 8.516 1 54 313 PRO B N 1
ATOM 4952 C CA . PRO B 1 313 ? 18.828 33.562 7.09 1 54 313 PRO B CA 1
ATOM 4953 C C . PRO B 1 313 ? 19.094 32.156 6.582 1 54 313 PRO B C 1
ATOM 4955 O O . PRO B 1 313 ? 18.812 31.844 5.418 1 54 313 PRO B O 1
ATOM 4958 N N . ASP B 1 314 ? 19.703 31.281 7.332 1 51.25 314 ASP B N 1
ATOM 4959 C CA . ASP B 1 314 ? 20.172 29.984 6.844 1 51.25 314 ASP B CA 1
ATOM 4960 C C . ASP B 1 314 ? 19.109 28.906 7.066 1 51.25 314 ASP B C 1
ATOM 4962 O O . ASP B 1 314 ? 19.422 27.734 7.188 1 51.25 314 ASP B O 1
ATOM 4966 N N . CYS B 1 315 ? 17.984 29.359 7.07 1 54.22 315 CYS B N 1
ATOM 4967 C CA . CYS B 1 315 ? 16.984 28.344 7.379 1 54.22 315 CYS B CA 1
ATOM 4968 C C . CYS B 1 315 ? 16.703 27.469 6.164 1 54.22 315 CYS B C 1
ATOM 4970 O O . CYS B 1 315 ? 16.219 27.953 5.145 1 54.22 315 CYS B O 1
ATOM 4972 N N . VAL B 1 316 ? 17.312 26.359 6.051 1 51.97 316 VAL B N 1
ATOM 4973 C CA . VAL B 1 316 ? 17.172 25.375 4.98 1 51.97 316 VAL B CA 1
ATOM 4974 C C . VAL B 1 316 ? 15.695 25.141 4.684 1 51.97 316 VAL B C 1
ATOM 4976 O O . VAL B 1 316 ? 15.312 24.922 3.533 1 51.97 316 VAL B O 1
ATOM 4979 N N . PHE B 1 317 ? 14.906 25.312 5.676 1 53.38 317 PHE B N 1
ATOM 4980 C CA . PHE B 1 317 ? 13.484 25.078 5.48 1 53.38 317 PHE B CA 1
ATOM 4981 C C . PHE B 1 317 ? 12.82 26.281 4.812 1 53.38 317 PHE B C 1
ATOM 4983 O O . PHE B 1 317 ? 11.656 26.203 4.402 1 53.38 317 PHE B O 1
ATOM 4990 N N . CYS B 1 318 ? 13.656 27.312 4.691 1 59.31 318 CYS B N 1
ATOM 4991 C CA . CYS B 1 318 ? 13.133 28.531 4.086 1 59.31 318 CYS B CA 1
ATOM 4992 C C . CYS B 1 318 ? 13.406 28.547 2.586 1 59.31 318 CYS B C 1
ATOM 4994 O O . CYS B 1 318 ? 12.977 29.469 1.886 1 59.31 318 CYS B O 1
ATOM 4996 N N . GLN B 1 319 ? 14.086 27.438 2.266 1 61 319 GLN B N 1
ATOM 4997 C CA . GLN B 1 319 ? 14.359 27.359 0.833 1 61 319 GLN B CA 1
ATOM 4998 C C . GLN B 1 319 ? 13.18 26.75 0.077 1 61 319 GLN B C 1
ATOM 5000 O O . GLN B 1 319 ? 12.523 25.844 0.577 1 61 319 GLN B O 1
ATOM 5005 N N . ASP B 1 320 ? 12.773 27.422 -0.97 1 67.38 320 ASP B N 1
ATOM 5006 C CA . ASP B 1 320 ? 11.688 26.953 -1.825 1 67.38 320 ASP B CA 1
ATOM 5007 C C . ASP B 1 320 ? 12.062 25.641 -2.5 1 67.38 320 ASP B C 1
ATOM 5009 O O . ASP B 1 320 ? 13.195 25.469 -2.961 1 67.38 320 ASP B O 1
ATOM 5013 N N . PRO B 1 321 ? 11.133 24.75 -2.344 1 72.38 321 PRO B N 1
ATOM 5014 C CA . PRO B 1 321 ? 11.398 23.5 -3.035 1 72.38 321 PRO B CA 1
ATOM 5015 C C . PRO B 1 321 ? 11.602 23.672 -4.539 1 72.38 321 PRO B C 1
ATOM 5017 O O . PRO B 1 321 ? 11.102 24.641 -5.121 1 72.38 321 PRO B O 1
ATOM 5020 N N . LYS B 1 322 ? 12.414 22.797 -5.133 1 70.88 322 LYS B N 1
ATOM 5021 C CA . LYS B 1 322 ? 12.688 22.797 -6.566 1 70.88 322 LYS B CA 1
ATOM 5022 C C . LYS B 1 322 ? 11.5 22.219 -7.352 1 70.88 322 LYS B C 1
ATOM 5024 O O . LYS B 1 322 ? 10.594 21.625 -6.773 1 70.88 322 LYS B O 1
ATOM 5029 N N . ASP B 1 323 ? 11.484 22.391 -8.656 1 71.69 323 ASP B N 1
ATOM 5030 C CA . ASP B 1 323 ? 10.406 21.938 -9.523 1 71.69 323 ASP B CA 1
ATOM 5031 C C . ASP B 1 323 ? 10.422 20.422 -9.672 1 71.69 323 ASP B C 1
ATOM 5033 O O . ASP B 1 323 ? 11.484 19.797 -9.656 1 71.69 323 ASP B O 1
#

Organism: NCBI:txid38772

Radius of gyration: 29.52 Å; Cα contacts (8 Å, |Δi|>4): 825; chains: 2; bounding box: 82×87×68 Å

Sequence (646 aa):
TLHSLPHPNPLPQPRFLILDTRPIICMYLFYTGGQISGSLAVITDAAHILVDLTSFLISLCSLWLSSKPSTKRLTFGWHRAEILGALMSMLIIWVVTGVLTYLATMRLLQPNYEIEATVMLITSGCAVIANVILSLTLHQTGAGHSHRAQASEHISALQQKPALANASVRAAFVHAIGDLFQSISVLISALIIFFKPEYKIADPVCTFVFSIFVLATTVTILRDILLVLMEGTPKGFNYDAVRERILAVNKVESIHNLHLWSLTMNQVILSAHVVTDTVDNHQILKEVTQVLFDTYAFHSVTIQIEPQANQKPDCVFCQDPKDTLHSLPHPNPLPQPRFLILDTRPIICMYLFYTGGQISGSLAVITDAAHILVDLTSFLISLCSLWLSSKPSTKRLTFGWHRAEILGALMSMLIIWVVTGVLTYLATMRLLQPNYEIEATVMLITSGCAVIANVILSLTLHQTGAGHSHRAQASEHISALQQKPALANASVRAAFVHAIGDLFQSISVLISALIIFFKPEYKIADPVCTFVFSIFVLATTVTILRDILLVLMEGTPKGFNYDAVRERILAVNKVESIHNLHLWSLTMNQVILSAHVVTDTVDNHQILKEVTQVLFDTYAFHSVTIQIEPQANQKPDCVFCQDPKD

InterPro domains:
  IPR002524 Cation efflux [TIGR01297] (27-309)
  IPR027469 Cation efflux transmembrane domain superfamily [G3DSA:1.20.1510.10] (23-229)
  IPR027469 Cation efflux transmembrane domain superfamily [SSF161111] (27-231)
  IPR027470 Cation efflux protein, cytoplasmic domain [PF16916] (234-307)
  IPR036837 Cation efflux protein, cytoplasmic domain superfamily [SSF160240] (238-307)
  IPR050681 Cation Diffusion Facilitator/SLC30A [PTHR11562] (24-322)
  IPR058533 Cation efflux protein, transmembrane domain [PF01545] (25-230)

pLDDT: mean 80.09, std 19.1, range [19.45, 96.38]

Secondary structure (DSSP, 8-state):
-------------TTTTS--SHHHHHHHHHHHHHHHHT-HHHHHHHHHHHHHHHHHHHHHHHHHHHTSPPBSS-TT-STHHHHHHHHHHHHHHHHHHHHHHHHHHHHHH-------HHHHHHHHHHHHHHHHHHHHHHHHHHHHTSSS-------GGGSHHHHHHHHHHHHHHHHHHHHHHHHHHHHHHHHHHHH-GGGTTHHHHHHHHHHHHHHHHHHHHHHHHHHHHTTPPPTT--HHHHHHHHHTSTTEEEEEEEEEEESSSS-EEEEEEEEE--S-HHHHHHHHHHHHHHHS-EEEEEEEEEEGGG--TT-GGGSPPB-/-------------TTTTS--SHHHHHHHHHHHHHHHHT-HHHHHHHHHHHHHHHHHHHHHHHHHHHTSPPBSS-TT-STHHHHHHHHHHHHHHHHHHHHHHHHHHHHHH-------HHHHHHHHHHHHHHHHHHHHHHHHHHHHTSSS-------GGGSHHHHHHHHHHHHHHHHHHHHHHHHHHHHHHHHHHHH-GGGTTHHHHHHHHHHHHHHHHHHHHHHHHHHHHTTPPPTT--HHHHHHHHHTSTTEEEEEEEEEEESSSS-EEEEEEEEE--S-HHHHHHHHHHHHHHHS-EEEEEEEEEEGGG--TT-GGGSPPB-

Solvent-accessible surface area (backbone atoms only — not comparable to full-atom values): 34254 Å² total; per-residue (Å²): 140,76,79,72,67,78,70,81,72,75,71,79,71,70,72,77,61,54,71,67,58,61,58,57,52,49,24,52,51,28,39,51,33,12,64,71,8,50,35,61,34,40,32,48,52,16,48,50,43,48,46,49,51,49,34,48,52,38,44,52,51,15,49,59,47,30,68,42,72,39,18,56,48,22,47,78,21,30,51,33,37,41,54,50,29,52,49,52,37,50,50,51,48,49,51,52,41,48,53,51,46,50,53,28,51,49,44,68,76,48,72,83,72,65,67,41,32,67,48,37,34,54,47,23,49,50,44,32,50,53,30,49,51,51,37,52,53,47,52,49,60,67,60,57,68,66,66,71,82,72,72,90,81,73,85,75,84,65,65,69,58,57,56,57,55,46,51,51,48,49,53,49,40,55,50,32,50,52,49,30,53,51,25,46,46,42,31,50,29,21,50,48,22,58,81,35,62,87,44,52,62,36,32,39,50,44,40,46,53,48,43,52,49,54,50,62,66,45,46,61,55,48,51,53,51,48,37,35,70,41,33,12,38,50,93,88,58,53,59,66,60,55,53,51,56,50,54,66,39,82,70,43,76,47,71,32,57,66,37,43,24,19,67,44,98,78,30,31,36,39,36,30,36,38,25,26,83,63,88,58,57,63,60,47,50,50,51,47,52,47,56,47,57,72,75,39,78,61,68,44,77,45,55,19,78,38,54,60,83,72,59,58,89,81,42,71,62,56,52,77,59,44,123,142,74,83,72,69,79,69,80,71,75,71,79,72,69,72,77,64,54,71,67,58,62,57,56,53,48,24,52,52,27,40,51,33,12,64,72,9,50,34,59,34,40,33,50,53,16,49,50,43,50,46,48,51,49,34,48,52,39,44,52,52,16,48,58,47,29,67,41,74,40,19,56,47,22,48,79,20,30,50,33,37,40,55,50,28,51,49,51,36,50,49,51,48,51,50,53,42,49,53,52,45,49,54,28,50,49,45,70,77,48,73,83,73,65,66,40,33,66,48,36,34,53,47,23,49,51,45,32,51,53,29,48,52,51,38,52,54,46,51,48,59,69,60,58,69,65,66,71,84,72,75,88,80,75,82,77,84,66,65,68,59,59,57,58,56,45,53,50,47,49,52,48,39,53,51,32,50,52,51,31,54,52,25,45,48,43,32,51,28,19,51,48,22,59,79,35,61,88,44,52,61,37,32,40,51,44,39,46,53,49,40,53,50,53,50,62,67,44,46,61,55,48,50,53,48,49,36,36,68,41,34,12,41,50,97,81,63,50,58,66,59,54,53,50,56,52,53,66,40,83,72,43,75,48,71,32,56,66,37,45,25,18,66,44,97,78,32,32,36,39,36,32,33,37,26,28,81,62,86,59,55,63,60,47,51,51,52,48,52,49,55,47,57,73,74,39,79,60,69,44,79,44,56,20,77,37,53,60,84,72,57,59,88,81,41,71,61,55,52,75,59,44,124

Nearest PDB structures (foldseek):
  8xn1-assembly1_A  TM=9.083E-01  e=5.058E-24  Homo sapiens
  8xn1-assembly1_B  TM=8.579E-01  e=8.360E-25  Homo sapiens
  7y5h-assembly1_A  TM=7.887E-01  e=6.726E-26  Xenopus tropicalis
  7y5g-assembly1_A  TM=7.805E-01  e=4.940E-26  Xenopus tropicalis
  8xma-assembly1_A  TM=7.458E-01  e=1.637E-15  Homo sapiens

Foldseek 3Di:
DPPPPDDDPPDPDCPVVPLPCVLVVLLVLLCVLCVVFVFLLSNVLSVVSVLVSVLVVLQVVLVVQQPDDADPVRNVGSVCSNLVSNLVSLVVLLVSLVVSLVVLVVCVVPVPTGGDLVSLQVSLVVQLVVLVVVLVVLVCVLPPVPPDPPDDPDDPPPPVVNVVVNVVSVVVNVVSVLSNVSSVQSNVLSVCCVVPVVVVNSRSVSSVVNSVVSCVVCVVVNVQSVCQVVFHAAPPDDPVVLLVQLCPQPQFDAKFLWGWGHPDNQAIETEIETEGQDPCPVVSVVVSVVSDVVVDPHPYYHYHYDYPVPDDPPDPRRDDDDD/DPPPPPDDPPDPDCPVVPPPCVLVVLLVLLCVLCVVFVFLLSNVLSVVSVLVSVLVVLQVVLVVQQPDDADPVRNVGSVCSNLVSNLVSLVVLLVSLVVSLVVLVVCVVPVPTGGNLVSLQVSLVVQLVVLVVVLVVLVCVLPPVPPDPDDDPDDPPPPVVNVVVNVVSVVVNVVSVLSNVSSVQSNVLSVCCVVPVVVVNSRSVSSVVNSVVSCVVCVVVNVQSVCQVVQHAADPDDPVVLLVLLCPQPQFDAKFLWGWGHPDNQAIETEIETEGADPCPPVSVVVSVVSDVVVDPHPYYHYHYDYPVPDDPPPPRRDDDDD